Protein AF-A0A1L8DWY2-F1 (afdb_monomer)

Radius of gyration: 77.64 Å; Cα contacts (8 Å, |Δi|>4): 15; chains: 1; bounding box: 164×88×228 Å

Sequence (463 aa):
SQPESLDLDYDLWQGQFEFIGPINTNGRASSLEDLGLNCQHNAYDKNRAVLVDEETFLSLNATESSTESDDERPSGPHSGFFIDDCGRGTPDTLKDEDFQGTKVLTPSQQNGRLICDLVEINNAKNNLKSNNLRLIADNEKLLRNGTPKMNGIKVEVCDSLNEQLELLQRQVTNLADSQNNVEDITTRTKTEYAVLQARYHMLEEQLRECEMRAEERIAEEQRRNRELVARMEREAQLQSENCQIKVRTVEKEATALQEEAHRLRVQCDKQAADLHATEEKLEITKDNYAALQQEILELQTHEKKLLTEKVATEELMLEMSREVDRLRSERGPAMPTTSPESIRLEELHQELDELRQVNKNLEEANEELQALVLTRGVEEGRNLLNGTSNSLAQELHDMSQSQDATDAAMLTSLTQLQTAYQDKEEENVRLKHYIDTILLNIVENYPQLLEVKCNSVSNGLNQ

Solvent-accessible surface area (backbone atoms only — not comparable to full-atom values): 28487 Å² total; per-residue (Å²): 136,86,83,90,80,86,86,83,89,79,81,85,86,84,82,88,79,86,81,88,70,88,83,79,89,75,93,79,82,88,79,97,80,82,93,73,90,77,84,89,80,93,74,89,72,89,82,67,89,75,88,72,53,81,70,60,63,71,65,70,81,78,80,89,82,88,81,90,88,86,85,91,86,84,90,77,94,76,86,83,80,87,84,82,90,83,83,90,79,87,88,81,92,82,82,93,77,89,78,89,77,83,80,82,70,54,74,72,56,51,53,54,50,54,53,52,55,51,53,52,52,51,51,52,51,53,53,54,52,53,50,51,55,49,53,52,57,55,49,55,54,58,78,69,63,77,85,80,83,85,80,89,61,97,51,69,51,55,55,51,49,46,52,50,45,51,51,47,49,51,49,51,50,52,49,50,54,51,46,50,53,52,49,51,53,51,52,49,52,51,52,54,48,51,53,50,52,53,52,47,54,53,50,52,50,52,47,52,55,48,49,52,58,47,51,52,51,51,52,48,52,54,48,52,51,52,56,47,50,61,47,50,53,52,49,52,47,52,50,49,53,51,52,53,50,52,50,56,49,51,52,50,52,52,51,51,52,50,52,48,52,50,54,50,47,57,50,50,56,48,51,52,52,54,46,52,59,48,52,52,53,48,50,56,52,49,53,54,48,51,52,52,53,50,51,54,51,52,50,55,54,47,53,54,48,53,53,54,51,49,51,52,49,53,52,49,53,52,51,53,49,52,49,52,52,48,54,45,57,75,70,37,84,79,65,83,70,79,40,75,66,46,52,51,48,50,51,48,48,51,51,49,49,50,49,47,52,51,48,48,52,48,49,55,52,46,52,51,48,47,51,49,49,50,52,48,46,51,53,48,49,51,40,56,76,67,64,81,72,87,70,73,73,65,67,63,53,65,66,56,60,64,57,61,55,54,56,55,52,53,54,52,53,55,51,53,54,54,51,57,50,50,56,52,52,53,49,50,52,51,51,49,55,51,49,52,53,50,52,51,53,33,59,76,74,45,48,76,78,72,59,77,74,83,75,85,68,81,83,82,83,91,132

Structure (mmCIF, N/CA/C/O backbone):
data_AF-A0A1L8DWY2-F1
#
_entry.id   AF-A0A1L8DWY2-F1
#
loop_
_atom_site.group_PDB
_atom_site.id
_atom_site.type_symbol
_atom_site.label_atom_id
_atom_site.label_alt_id
_atom_site.label_comp_id
_atom_site.label_asym_id
_atom_site.label_entity_id
_atom_site.label_seq_id
_atom_site.pdbx_PDB_ins_code
_atom_site.Cartn_x
_atom_site.Cartn_y
_atom_site.Cartn_z
_atom_site.occupancy
_atom_site.B_iso_or_equiv
_atom_site.auth_seq_id
_atom_site.auth_comp_id
_atom_site.auth_asym_id
_atom_site.auth_atom_id
_atom_site.pdbx_PDB_model_num
ATOM 1 N N . SER A 1 1 ? -20.543 -54.067 27.595 1.00 51.56 1 SER A N 1
ATOM 2 C CA . SER A 1 1 ? -19.205 -53.935 28.195 1.00 51.56 1 SER A CA 1
ATOM 3 C C . SER A 1 1 ? -18.693 -52.534 27.950 1.00 51.56 1 SER A C 1
ATOM 5 O O . SER A 1 1 ? -18.858 -52.040 26.843 1.00 51.56 1 SER A O 1
ATOM 7 N N . GLN A 1 2 ? -18.168 -51.902 28.995 1.00 38.97 2 GLN A N 1
ATOM 8 C CA . GLN A 1 2 ? -17.427 -50.630 28.980 1.00 38.97 2 GLN A CA 1
ATOM 9 C C . GLN A 1 2 ? -15.914 -50.942 28.724 1.00 38.97 2 GLN A C 1
ATOM 11 O O . GLN A 1 2 ? -15.612 -52.129 28.572 1.00 38.97 2 GLN A O 1
ATOM 16 N N . PRO A 1 3 ? -14.970 -49.974 28.694 1.00 60.66 3 PRO A N 1
ATOM 17 C CA . PRO A 1 3 ? -14.649 -49.073 27.576 1.00 60.66 3 PRO A CA 1
ATOM 18 C C . PRO A 1 3 ? -13.126 -49.143 27.229 1.00 60.66 3 PRO A C 1
ATOM 20 O O . PRO A 1 3 ? -12.570 -50.232 27.290 1.00 60.66 3 PRO A O 1
ATOM 23 N N . GLU A 1 4 ? -12.479 -47.997 26.934 1.00 41.03 4 GLU A N 1
ATOM 24 C CA . GLU A 1 4 ? -11.013 -47.765 26.770 1.00 41.03 4 GLU A CA 1
ATOM 25 C C . GLU A 1 4 ? -10.395 -48.284 25.446 1.00 41.03 4 GLU A C 1
ATOM 27 O O . GLU A 1 4 ? -10.721 -49.366 24.979 1.00 41.03 4 GLU A O 1
ATOM 32 N N . SER A 1 5 ? -9.547 -47.532 24.731 1.00 48.31 5 SER A N 1
ATOM 33 C CA . SER A 1 5 ? -8.416 -46.717 25.202 1.00 48.31 5 SER A CA 1
ATOM 34 C C . SER A 1 5 ? -8.272 -45.341 24.526 1.00 48.31 5 SER A C 1
ATOM 36 O O . SER A 1 5 ? -8.630 -45.155 23.364 1.00 48.31 5 SER A O 1
ATOM 38 N N . LEU A 1 6 ? -7.688 -44.383 25.257 1.00 47.12 6 LEU A N 1
ATOM 39 C CA . LEU A 1 6 ? -7.020 -43.225 24.654 1.00 47.12 6 LEU A CA 1
ATOM 40 C C . LEU A 1 6 ? -5.664 -43.670 24.092 1.00 47.12 6 LEU A C 1
ATOM 42 O O . LEU A 1 6 ? -4.995 -44.459 24.754 1.00 47.12 6 LEU A O 1
ATOM 46 N N . ASP A 1 7 ? -5.220 -43.066 22.990 1.00 49.22 7 ASP A N 1
ATOM 47 C C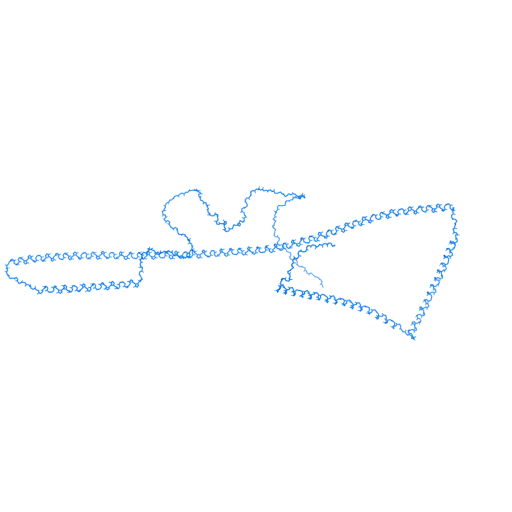A . ASP A 1 7 ? -3.790 -42.882 22.725 1.00 49.22 7 ASP A CA 1
ATOM 48 C C . ASP A 1 7 ? -3.489 -41.377 22.706 1.00 49.22 7 ASP A C 1
ATOM 50 O O . ASP A 1 7 ? -4.067 -40.612 21.929 1.00 49.22 7 ASP A O 1
ATOM 54 N N . LEU A 1 8 ? -2.618 -40.953 23.626 1.00 44.25 8 LEU A N 1
ATOM 55 C CA . LEU A 1 8 ? -1.975 -39.643 23.614 1.00 44.25 8 LEU A CA 1
ATOM 56 C C . LEU A 1 8 ? -0.633 -39.795 22.896 1.00 44.25 8 LEU A C 1
ATOM 58 O O . LEU A 1 8 ? 0.299 -40.323 23.496 1.00 44.25 8 LEU A O 1
ATOM 62 N N . ASP A 1 9 ? -0.493 -39.224 21.702 1.00 45.78 9 ASP A N 1
ATOM 63 C CA . ASP A 1 9 ? 0.830 -38.915 21.150 1.00 45.78 9 ASP A CA 1
ATOM 64 C C . ASP A 1 9 ? 1.229 -37.485 21.547 1.00 45.78 9 ASP A C 1
ATOM 66 O O . ASP A 1 9 ? 1.103 -36.519 20.792 1.00 45.78 9 ASP A O 1
ATOM 70 N N . TYR A 1 10 ? 1.713 -37.359 22.783 1.00 39.69 10 TYR A N 1
ATOM 71 C CA . TYR A 1 10 ? 2.696 -36.337 23.137 1.00 39.69 10 TYR A CA 1
ATOM 72 C C . TYR A 1 10 ? 4.076 -36.877 22.736 1.00 39.69 10 TYR A C 1
ATOM 74 O O . TYR A 1 10 ? 4.445 -37.937 23.231 1.00 39.69 10 TYR A O 1
ATOM 82 N N . ASP A 1 11 ? 4.864 -36.146 21.932 1.00 51.03 11 ASP A N 1
ATOM 83 C CA . ASP A 1 11 ? 6.086 -35.546 22.495 1.00 51.03 11 ASP A CA 1
ATOM 84 C C . ASP A 1 11 ? 6.925 -34.630 21.579 1.00 51.03 11 ASP A C 1
ATOM 86 O O . ASP A 1 11 ? 6.966 -34.742 20.357 1.00 51.03 11 ASP A O 1
ATOM 90 N N . LEU A 1 12 ? 7.638 -33.735 22.276 1.00 45.69 12 LEU A N 1
ATOM 91 C CA . LEU A 1 12 ? 8.903 -33.059 21.948 1.00 45.69 12 LEU A CA 1
ATOM 92 C C . LEU A 1 12 ? 9.157 -32.573 20.504 1.00 45.69 12 LEU A C 1
ATOM 94 O O . LEU A 1 12 ? 9.764 -33.276 19.707 1.00 45.69 12 LEU A O 1
ATOM 98 N N . TRP A 1 13 ? 8.962 -31.264 20.289 1.00 44.66 13 TRP A N 1
ATOM 99 C CA . TRP A 1 13 ? 10.007 -30.367 19.744 1.00 44.66 13 TRP A CA 1
ATOM 100 C C . TRP A 1 13 ? 9.858 -28.952 20.346 1.00 44.66 13 TRP A C 1
ATOM 102 O O . TRP A 1 13 ? 9.449 -28.000 19.683 1.00 44.66 13 TRP A O 1
ATOM 112 N N . GLN A 1 14 ? 10.191 -28.798 21.634 1.00 38.09 14 GLN A N 1
ATOM 113 C CA . GLN A 1 14 ? 10.367 -27.475 22.250 1.00 38.09 14 GLN A CA 1
ATOM 114 C C . GLN A 1 14 ? 11.767 -26.935 21.911 1.00 38.09 14 GLN A C 1
ATOM 116 O O . GLN A 1 14 ? 12.760 -27.291 22.541 1.00 38.09 14 GLN A O 1
ATOM 121 N N . GLY A 1 15 ? 11.844 -26.083 20.886 1.00 40.72 15 GLY A N 1
ATOM 122 C CA . GLY A 1 15 ? 13.059 -25.348 20.528 1.00 40.72 15 GLY A CA 1
ATOM 123 C C . GLY A 1 15 ? 13.271 -24.144 21.447 1.00 40.72 15 GLY A C 1
ATOM 124 O O . GLY A 1 15 ? 12.521 -23.173 21.390 1.00 40.72 15 GLY A O 1
ATOM 125 N N . GLN A 1 16 ? 14.294 -24.214 22.295 1.00 39.75 16 GLN A N 1
ATOM 126 C CA . GLN A 1 16 ? 14.607 -23.225 23.325 1.00 39.75 16 GLN A CA 1
ATOM 127 C C . GLN A 1 16 ? 15.464 -22.074 22.762 1.00 39.75 16 GLN A C 1
ATOM 129 O O . GLN A 1 16 ? 16.624 -22.284 22.419 1.00 39.75 16 GLN A O 1
ATOM 134 N N . PHE A 1 17 ? 14.922 -20.852 22.720 1.00 38.91 17 PHE A N 1
ATOM 135 C CA . PHE A 1 17 ? 15.702 -19.619 22.540 1.00 38.91 17 PHE A CA 1
ATOM 136 C C . PHE A 1 17 ? 15.214 -18.540 23.513 1.00 38.91 17 PHE A C 1
ATOM 138 O O . PHE A 1 17 ? 14.163 -17.932 23.323 1.00 38.91 17 PHE A O 1
ATOM 145 N N . GLU A 1 18 ? 15.993 -18.307 24.568 1.00 36.16 18 GLU A N 1
ATOM 146 C CA . GLU A 1 18 ? 15.768 -17.222 25.524 1.00 36.16 18 GLU A CA 1
ATOM 147 C C . GLU A 1 18 ? 16.316 -15.903 24.965 1.00 36.16 18 GLU A C 1
ATOM 149 O O . GLU A 1 18 ? 17.506 -15.793 24.666 1.00 36.16 18 GLU A O 1
ATOM 154 N N . PHE A 1 19 ? 15.472 -14.873 24.877 1.00 37.44 19 PHE A N 1
ATOM 155 C CA . PHE A 1 19 ? 15.932 -13.497 24.693 1.00 37.44 19 PHE A CA 1
ATOM 156 C C . PHE A 1 19 ? 15.956 -12.788 26.051 1.00 37.44 19 PHE A C 1
ATOM 158 O O . PHE A 1 19 ? 14.923 -12.354 26.561 1.00 37.44 19 PHE A O 1
ATOM 165 N N . ILE A 1 20 ? 17.144 -12.679 26.650 1.00 42.47 20 ILE A N 1
ATOM 166 C CA . ILE A 1 20 ? 17.340 -11.970 27.920 1.00 42.47 20 ILE A CA 1
ATOM 167 C C . ILE A 1 20 ? 17.364 -10.459 27.649 1.00 42.47 20 ILE A C 1
ATOM 169 O O . ILE A 1 20 ? 18.409 -9.873 27.367 1.00 42.47 20 ILE A O 1
ATOM 173 N N . GLY A 1 21 ? 16.195 -9.823 27.745 1.00 42.06 21 GLY A N 1
ATOM 174 C CA . GLY A 1 21 ? 16.072 -8.370 27.886 1.00 42.06 21 GLY A CA 1
ATOM 175 C C . GLY A 1 21 ? 16.301 -7.931 29.343 1.00 42.06 21 GLY A C 1
ATOM 176 O O . GLY A 1 21 ? 15.965 -8.682 30.262 1.00 42.06 21 GLY A O 1
ATOM 177 N N . PRO A 1 22 ? 16.867 -6.736 29.600 1.00 47.41 22 PRO A N 1
ATOM 178 C CA . PRO A 1 22 ? 17.196 -6.306 30.956 1.00 47.41 22 PRO A CA 1
ATOM 179 C C . PRO A 1 22 ? 15.942 -6.024 31.797 1.00 47.41 22 PRO A C 1
ATOM 181 O O . PRO A 1 22 ? 15.202 -5.071 31.554 1.00 47.41 22 PRO A O 1
ATOM 184 N N . ILE A 1 23 ? 15.750 -6.826 32.844 1.00 37.16 23 ILE A N 1
ATOM 185 C CA . ILE A 1 23 ? 14.778 -6.566 33.908 1.00 37.16 23 ILE A CA 1
ATOM 186 C C . ILE A 1 23 ? 15.287 -5.379 34.733 1.00 37.16 23 ILE A C 1
ATOM 188 O O . ILE A 1 23 ? 16.28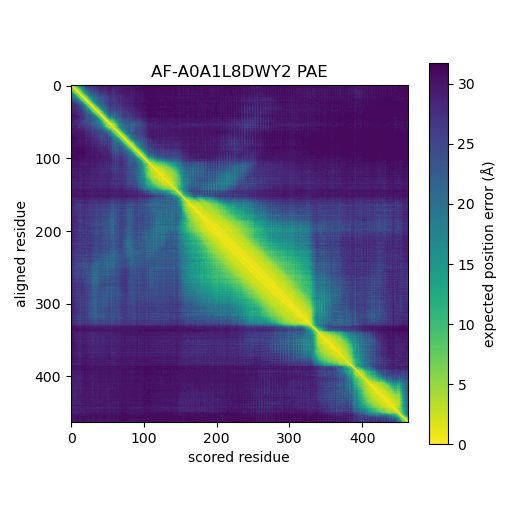4 -5.507 35.442 1.00 37.16 23 ILE A O 1
ATOM 192 N N . ASN A 1 24 ? 14.590 -4.241 34.689 1.00 32.66 24 ASN A N 1
ATOM 193 C CA . ASN A 1 24 ? 14.847 -3.136 35.611 1.00 32.66 24 ASN A CA 1
ATOM 194 C C . ASN A 1 24 ? 13.777 -3.112 36.710 1.00 32.66 24 ASN A C 1
ATOM 196 O O . ASN A 1 24 ? 12.698 -2.539 36.555 1.00 32.66 24 ASN A O 1
ATOM 200 N N . THR A 1 25 ? 14.068 -3.776 37.828 1.00 41.44 25 THR A N 1
ATOM 201 C CA . THR A 1 25 ? 13.239 -3.715 39.033 1.00 41.44 25 THR A CA 1
ATOM 202 C C . THR A 1 25 ? 13.413 -2.367 39.727 1.00 41.44 25 THR A C 1
ATOM 204 O O . THR A 1 25 ? 14.452 -2.135 40.340 1.00 41.44 25 THR A O 1
ATOM 207 N N . ASN A 1 26 ? 12.382 -1.521 39.722 1.00 36.47 26 ASN A N 1
ATOM 208 C CA . ASN A 1 26 ? 12.085 -0.634 40.852 1.00 36.47 26 ASN A CA 1
ATOM 209 C C . ASN A 1 26 ? 10.670 -0.061 40.741 1.00 36.47 26 ASN A C 1
ATOM 211 O O . ASN A 1 26 ? 10.404 0.837 39.947 1.00 36.47 26 ASN A O 1
ATOM 215 N N . GLY A 1 27 ? 9.763 -0.559 41.581 1.00 33.59 27 GLY A N 1
ATOM 216 C CA . GLY A 1 27 ? 8.476 0.087 41.800 1.00 33.59 27 GLY A CA 1
ATOM 217 C C . GLY A 1 27 ? 8.620 1.236 42.795 1.00 33.59 27 GLY A C 1
ATOM 218 O O . GLY A 1 27 ? 9.069 1.027 43.921 1.00 33.59 27 GLY A O 1
ATOM 219 N N . ARG A 1 28 ? 8.182 2.438 42.413 1.00 31.66 28 ARG A N 1
ATOM 220 C CA . ARG A 1 28 ? 7.819 3.500 43.358 1.00 31.66 28 ARG A CA 1
ATOM 221 C C . ARG A 1 28 ? 6.686 4.332 42.760 1.00 31.66 28 ARG A C 1
ATOM 223 O O . ARG A 1 28 ? 6.744 4.708 41.597 1.00 31.66 28 ARG A O 1
ATOM 230 N N . ALA A 1 29 ? 5.634 4.542 43.545 1.00 35.53 29 ALA A N 1
ATOM 231 C CA . ALA A 1 29 ? 4.394 5.168 43.095 1.00 35.53 29 ALA A CA 1
ATOM 232 C C . ALA A 1 29 ? 4.449 6.705 43.128 1.00 35.53 29 ALA A C 1
ATOM 234 O O . ALA A 1 29 ? 5.125 7.251 43.996 1.00 35.53 29 ALA A O 1
ATOM 235 N N . SER A 1 30 ? 3.618 7.335 42.280 1.00 33.22 30 SER A N 1
ATOM 236 C CA . SER A 1 30 ? 3.181 8.751 42.302 1.00 33.22 30 SER A CA 1
ATOM 237 C C . SER A 1 30 ? 4.300 9.806 42.157 1.00 33.22 30 SER A C 1
ATOM 239 O O . SER A 1 30 ? 5.217 9.858 42.965 1.00 33.22 30 SER A O 1
ATOM 241 N N . SER A 1 31 ? 4.272 10.697 41.163 1.00 30.84 31 SER A N 1
ATOM 242 C CA . SER A 1 31 ? 3.260 11.760 41.080 1.00 30.84 31 SER A CA 1
ATOM 243 C C . SER A 1 31 ? 2.974 12.276 39.664 1.00 30.84 31 SER A C 1
ATOM 245 O O . SER A 1 31 ? 3.800 12.201 38.758 1.00 30.84 31 SER A O 1
ATOM 247 N N . LEU A 1 32 ? 1.791 12.871 39.519 1.00 41.19 32 LEU A N 1
ATOM 248 C CA . LEU A 1 32 ? 1.393 13.731 38.408 1.00 41.19 32 LEU A CA 1
ATOM 249 C C . LEU A 1 32 ? 2.080 15.102 38.550 1.00 41.19 32 LEU A C 1
ATOM 251 O O . LEU A 1 32 ? 1.549 15.945 39.259 1.00 41.19 32 LEU A O 1
ATOM 255 N N . GLU A 1 33 ? 3.232 15.317 37.910 1.00 40.47 33 GLU A N 1
ATOM 256 C CA . GLU A 1 33 ? 3.829 16.648 37.669 1.00 40.47 33 GLU A CA 1
ATOM 257 C C . GLU A 1 33 ? 5.089 16.513 36.789 1.00 40.47 33 GLU A C 1
ATOM 259 O O . GLU A 1 33 ? 6.128 16.095 37.284 1.00 40.47 33 GLU A O 1
ATOM 264 N N . ASP A 1 34 ? 4.983 16.820 35.486 1.00 31.77 34 ASP A N 1
ATOM 265 C CA . ASP A 1 34 ? 5.984 17.625 34.751 1.00 31.77 34 ASP A CA 1
ATOM 266 C C . ASP A 1 34 ? 5.535 17.896 33.297 1.00 31.77 34 ASP A C 1
ATOM 268 O O . ASP A 1 34 ? 5.834 17.157 32.356 1.00 31.77 34 ASP A O 1
ATOM 272 N N . LEU A 1 35 ? 4.818 19.007 33.092 1.00 41.69 35 LEU A N 1
ATOM 273 C CA . LEU A 1 35 ? 4.673 19.633 31.771 1.00 41.69 35 LEU A CA 1
ATOM 274 C C . LEU A 1 35 ? 5.807 20.650 31.580 1.00 41.69 35 LEU A C 1
ATOM 276 O O . LEU A 1 35 ? 5.603 21.863 31.628 1.00 41.69 35 LEU A O 1
ATOM 280 N N . GLY A 1 36 ? 7.022 20.136 31.383 1.00 31.03 36 GLY A N 1
ATOM 281 C CA . GLY A 1 36 ? 8.231 20.930 31.169 1.00 31.03 36 GLY A CA 1
ATOM 282 C C . GLY A 1 36 ? 8.524 21.175 29.689 1.00 31.03 36 GLY A C 1
ATOM 283 O O . GLY A 1 36 ? 9.241 20.401 29.059 1.00 31.03 36 GLY A O 1
ATOM 284 N N . LEU A 1 37 ? 8.022 22.281 29.130 1.00 39.62 37 LEU A N 1
ATOM 285 C CA . LEU A 1 37 ? 8.520 22.798 27.850 1.00 39.62 37 LEU A CA 1
ATOM 286 C C . LEU A 1 37 ? 9.995 23.191 28.005 1.00 39.62 37 LEU A C 1
ATOM 288 O O . LEU A 1 37 ? 10.296 24.149 28.715 1.00 39.62 37 LEU A O 1
ATOM 292 N N . ASN A 1 38 ? 10.905 22.524 27.292 1.00 31.14 38 ASN A N 1
ATOM 293 C CA . ASN A 1 38 ? 12.235 23.080 27.068 1.00 31.14 38 ASN A CA 1
ATOM 294 C C . ASN A 1 38 ? 12.739 22.806 25.648 1.00 31.14 38 ASN A C 1
ATOM 296 O O . ASN A 1 38 ? 12.830 21.664 25.197 1.00 31.14 38 ASN A O 1
ATOM 300 N N . CYS A 1 39 ? 13.062 23.886 24.945 1.00 31.00 39 CYS A N 1
ATOM 301 C CA . CYS A 1 39 ? 13.666 23.848 23.621 1.00 31.00 39 CYS A CA 1
ATOM 302 C C . CYS A 1 39 ? 15.187 23.623 23.721 1.00 31.00 39 CYS A C 1
ATOM 304 O O . CYS A 1 39 ? 15.789 23.811 24.772 1.00 31.00 39 CYS A O 1
ATOM 306 N N . GLN A 1 40 ? 15.811 23.340 22.573 1.00 34.62 40 GLN A N 1
ATOM 307 C CA . GLN A 1 40 ? 17.266 23.351 22.350 1.00 34.62 40 GLN A CA 1
ATOM 308 C C . GLN A 1 40 ? 18.090 22.221 23.000 1.00 34.62 40 GLN A C 1
ATOM 310 O O . GLN A 1 40 ? 18.824 22.433 23.965 1.00 34.62 40 GLN A O 1
ATOM 315 N N . HIS A 1 41 ? 18.199 21.097 22.284 1.00 32.16 41 HIS A N 1
ATOM 316 C CA . HIS A 1 41 ? 19.530 20.706 21.804 1.00 32.16 41 HIS A CA 1
ATOM 317 C C . HIS A 1 41 ? 19.490 19.989 20.452 1.00 32.16 41 HIS A C 1
ATOM 319 O O . HIS A 1 41 ? 18.592 19.200 20.175 1.00 32.16 41 HIS A O 1
ATOM 325 N N . ASN A 1 42 ? 20.477 20.291 19.605 1.00 38.09 42 ASN A N 1
ATOM 326 C CA . ASN A 1 42 ? 20.624 19.684 18.287 1.00 38.09 42 ASN A CA 1
ATOM 327 C C . ASN A 1 42 ? 21.115 18.236 18.408 1.00 38.09 42 ASN A C 1
ATOM 329 O O . ASN A 1 42 ? 22.212 17.998 18.912 1.00 38.09 42 ASN A O 1
ATOM 333 N N . ALA A 1 43 ? 20.368 17.300 17.830 1.00 35.25 43 ALA A N 1
ATOM 334 C CA . ALA A 1 43 ? 20.887 16.014 17.384 1.00 35.25 43 ALA A CA 1
ATOM 335 C C . ALA A 1 43 ? 20.427 15.806 15.935 1.00 35.25 43 ALA A C 1
ATOM 337 O O . ALA A 1 43 ? 19.232 15.827 15.649 1.00 35.25 43 ALA A O 1
ATOM 338 N N . TYR A 1 44 ? 21.382 15.677 15.013 1.00 37.91 44 TYR A N 1
ATOM 339 C CA . TYR A 1 44 ? 21.105 15.510 13.586 1.00 37.91 44 TYR A CA 1
ATOM 340 C C . TYR A 1 44 ? 20.554 14.108 13.315 1.00 37.91 44 TYR A C 1
ATOM 342 O O . TYR A 1 44 ? 21.320 13.151 13.197 1.00 37.91 44 TYR A O 1
ATOM 350 N N . ASP A 1 45 ? 19.235 13.995 13.192 1.00 36.38 45 ASP A N 1
ATOM 351 C CA . ASP A 1 45 ? 18.583 12.745 12.818 1.00 36.38 45 ASP A CA 1
ATOM 352 C C . ASP A 1 45 ? 18.626 12.562 11.291 1.00 36.38 45 ASP A C 1
ATOM 354 O O . ASP A 1 45 ? 17.934 13.247 10.535 1.00 36.38 45 ASP A O 1
ATOM 358 N N . LYS A 1 46 ? 19.510 11.674 10.819 1.00 47.06 46 LYS A N 1
ATOM 359 C CA . LYS A 1 46 ? 19.828 11.507 9.387 1.00 47.06 46 LYS A CA 1
ATOM 360 C C . LYS A 1 46 ? 18.777 10.735 8.579 1.00 47.06 46 LYS A C 1
ATOM 362 O O . LYS A 1 46 ? 18.934 10.637 7.367 1.00 47.06 46 LYS A O 1
ATOM 367 N N . ASN A 1 47 ? 17.723 10.215 9.213 1.00 46.75 47 ASN A N 1
ATOM 368 C CA . ASN A 1 47 ? 16.765 9.294 8.588 1.00 46.75 47 ASN A CA 1
ATOM 369 C C . ASN A 1 47 ? 15.320 9.827 8.541 1.00 46.75 47 ASN A C 1
ATOM 371 O O . ASN A 1 47 ? 14.366 9.055 8.638 1.00 46.75 47 ASN A O 1
ATOM 375 N N . ARG A 1 48 ? 15.128 11.138 8.348 1.00 38.84 48 ARG A N 1
ATOM 376 C CA . ARG A 1 48 ? 13.800 11.702 8.062 1.00 38.84 48 ARG A CA 1
ATOM 377 C C . ARG A 1 48 ? 13.631 11.933 6.561 1.00 38.84 48 ARG A C 1
ATOM 379 O O . ARG A 1 48 ? 14.349 12.738 5.978 1.00 38.84 48 ARG A O 1
ATOM 386 N N . ALA A 1 49 ? 12.667 11.248 5.946 1.00 45.00 49 ALA A N 1
ATOM 387 C CA . ALA A 1 49 ? 12.296 11.498 4.556 1.00 45.00 49 ALA A CA 1
ATOM 388 C C . ALA A 1 49 ? 11.775 12.937 4.413 1.00 45.00 49 ALA A C 1
ATOM 390 O O . ALA A 1 49 ? 10.755 13.298 5.005 1.00 45.00 49 ALA A O 1
ATOM 391 N N . VAL A 1 50 ? 12.492 13.759 3.648 1.00 50.16 50 VAL A N 1
ATOM 392 C CA . VAL A 1 50 ? 12.056 15.109 3.287 1.00 50.16 50 VAL A CA 1
ATOM 393 C C . VAL A 1 50 ? 11.198 14.991 2.033 1.00 50.16 50 VAL A C 1
ATOM 395 O O . VAL A 1 50 ? 11.680 14.554 0.991 1.00 50.16 50 VAL A O 1
ATOM 398 N N . LEU A 1 51 ? 9.926 15.373 2.139 1.00 46.56 51 LEU A N 1
ATOM 399 C CA . LEU A 1 51 ? 9.080 15.599 0.971 1.00 46.56 51 LEU A CA 1
ATOM 400 C C . LEU A 1 51 ? 9.543 16.903 0.315 1.00 46.56 51 LEU A C 1
ATOM 402 O O . LEU A 1 51 ? 9.259 17.986 0.819 1.00 46.56 51 LEU A O 1
ATOM 406 N N . VAL A 1 52 ? 10.316 16.770 -0.759 1.00 51.88 52 VAL A N 1
ATOM 407 C CA . VAL A 1 52 ? 10.745 17.878 -1.618 1.00 51.88 52 VAL A CA 1
ATOM 408 C C . VAL A 1 52 ? 9.713 18.000 -2.735 1.00 51.88 52 VAL A C 1
ATOM 410 O O . VAL A 1 52 ? 9.441 17.013 -3.419 1.00 51.88 52 VAL A O 1
ATOM 413 N N . ASP A 1 53 ? 9.111 19.176 -2.890 1.00 58.91 53 ASP A N 1
ATOM 414 C CA . ASP A 1 53 ? 8.239 19.462 -4.030 1.00 58.91 53 ASP A CA 1
ATOM 415 C C . ASP A 1 53 ? 9.048 19.685 -5.322 1.00 58.91 53 ASP A C 1
ATOM 417 O O . ASP A 1 53 ? 10.272 19.852 -5.316 1.00 58.91 53 ASP A O 1
ATOM 421 N N . GLU A 1 54 ? 8.356 19.635 -6.459 1.00 52.25 54 GLU A N 1
ATOM 422 C CA . GLU A 1 54 ? 8.977 19.653 -7.789 1.00 52.25 54 GLU A CA 1
ATOM 423 C C . GLU A 1 54 ? 9.730 20.974 -8.073 1.00 52.25 54 GLU A C 1
ATOM 425 O O . GLU A 1 54 ? 10.740 20.977 -8.778 1.00 52.25 54 GLU A O 1
ATOM 430 N N . GLU A 1 55 ? 9.312 22.081 -7.447 1.00 53.97 55 GLU A N 1
ATOM 431 C CA . GLU A 1 55 ? 9.959 23.398 -7.561 1.00 53.97 55 GLU A CA 1
ATOM 432 C C . GLU A 1 55 ? 11.242 23.507 -6.711 1.00 53.97 55 GLU A C 1
ATOM 434 O O . GLU A 1 55 ? 12.246 24.087 -7.150 1.00 53.97 55 GLU A O 1
ATOM 439 N N . THR A 1 56 ? 11.267 22.902 -5.518 1.00 62.34 56 THR A N 1
ATOM 440 C CA . THR A 1 56 ? 12.449 22.917 -4.640 1.00 62.34 56 THR A CA 1
ATOM 441 C C . THR A 1 56 ? 13.592 22.061 -5.198 1.00 62.34 56 THR A C 1
ATOM 443 O O . THR A 1 56 ? 14.758 22.444 -5.070 1.00 62.34 56 THR A O 1
ATOM 446 N N . PHE A 1 57 ? 13.302 20.940 -5.873 1.00 55.62 57 PHE A N 1
ATOM 447 C CA . PHE A 1 57 ? 14.345 20.077 -6.454 1.00 55.62 57 PHE A CA 1
ATOM 448 C C . PHE A 1 57 ? 15.126 20.765 -7.589 1.00 55.62 57 PHE A C 1
ATOM 450 O O . PHE A 1 57 ? 16.344 20.617 -7.689 1.00 55.62 57 PHE A O 1
ATOM 457 N N . LEU A 1 58 ? 14.449 21.573 -8.411 1.00 49.28 58 LEU A N 1
ATOM 458 C CA . LEU A 1 58 ? 15.072 22.315 -9.516 1.00 49.28 58 LEU A CA 1
ATOM 459 C C . LEU A 1 58 ? 15.925 23.506 -9.044 1.00 49.28 58 LEU A C 1
ATOM 461 O O . LEU A 1 58 ? 16.816 23.949 -9.767 1.00 49.28 58 LEU A O 1
ATOM 465 N N . SER A 1 59 ? 15.698 23.995 -7.823 1.00 49.06 59 SER A N 1
ATOM 466 C CA . SER A 1 59 ? 16.387 25.169 -7.271 1.00 49.06 59 SER A CA 1
ATOM 467 C C . SER A 1 59 ? 17.764 24.865 -6.656 1.00 49.06 59 SER A C 1
ATOM 469 O O . SER A 1 59 ? 18.535 25.789 -6.405 1.00 49.06 59 SER A O 1
ATOM 471 N N . LEU A 1 60 ? 18.102 23.591 -6.414 1.00 43.72 60 LEU A N 1
ATOM 472 C CA . LEU A 1 60 ? 19.309 23.192 -5.668 1.00 43.72 60 LEU A CA 1
ATOM 473 C C . LEU A 1 60 ? 20.562 22.922 -6.523 1.00 43.72 60 LEU A C 1
ATOM 475 O O . LEU A 1 60 ? 21.655 22.843 -5.973 1.00 43.72 60 LEU A O 1
ATOM 479 N N . ASN A 1 61 ? 20.443 22.827 -7.851 1.00 41.25 61 ASN A N 1
ATOM 480 C CA . ASN A 1 61 ? 21.569 22.494 -8.743 1.00 41.25 61 ASN A CA 1
ATOM 481 C C . ASN A 1 61 ? 22.221 23.717 -9.422 1.00 41.25 61 ASN A C 1
ATOM 483 O O . ASN A 1 61 ? 22.951 23.567 -10.400 1.00 41.25 61 ASN A O 1
ATOM 487 N N . ALA A 1 62 ? 21.951 24.932 -8.931 1.00 43.16 62 ALA A N 1
ATOM 488 C CA . ALA A 1 62 ? 22.259 26.178 -9.636 1.00 43.16 62 ALA A CA 1
ATOM 489 C C . ALA A 1 62 ? 23.329 27.080 -8.986 1.00 43.16 62 ALA A C 1
ATOM 491 O O . ALA A 1 62 ? 23.365 28.258 -9.318 1.00 43.16 62 ALA A O 1
ATOM 492 N N . THR A 1 63 ? 24.223 26.559 -8.134 1.00 44.53 63 THR A N 1
ATOM 493 C CA . THR A 1 63 ? 25.569 27.131 -7.873 1.00 44.53 63 THR A CA 1
ATOM 494 C C . THR A 1 63 ? 26.399 26.203 -6.986 1.00 44.53 63 THR A C 1
ATOM 496 O O . THR A 1 63 ? 26.045 26.035 -5.827 1.00 44.53 63 THR A O 1
ATOM 499 N N . GLU A 1 64 ? 27.552 25.730 -7.469 1.00 33.88 64 GLU A N 1
ATOM 500 C CA . GLU A 1 64 ? 28.820 25.799 -6.718 1.00 33.88 64 GLU A CA 1
ATOM 501 C C . GLU A 1 64 ? 30.016 25.473 -7.630 1.00 33.88 64 GLU A C 1
ATOM 503 O O . GLU A 1 64 ? 30.007 24.514 -8.400 1.00 33.88 64 GLU A O 1
ATOM 508 N N . SER A 1 65 ? 31.045 26.317 -7.575 1.00 32.78 65 SER A N 1
ATOM 509 C CA . SER A 1 65 ? 32.315 26.146 -8.283 1.00 32.78 65 SER A CA 1
ATOM 510 C C . SER A 1 65 ? 33.457 26.685 -7.419 1.00 32.78 65 SER A C 1
ATOM 512 O O . SER A 1 65 ? 33.251 27.648 -6.678 1.00 32.78 65 SER A O 1
ATOM 514 N N . SER A 1 66 ? 34.667 26.130 -7.601 1.00 33.34 66 SER A N 1
ATOM 515 C CA . SER A 1 66 ? 35.932 26.414 -6.868 1.00 33.34 66 SER A CA 1
ATOM 516 C C . SER A 1 66 ? 36.129 25.563 -5.593 1.00 33.34 66 SER A C 1
ATOM 518 O O . SER A 1 66 ? 35.180 25.396 -4.840 1.00 33.34 66 SER A O 1
ATOM 520 N N . THR A 1 67 ? 37.306 25.005 -5.254 1.00 34.25 67 THR A N 1
ATOM 521 C CA . THR A 1 67 ? 38.650 24.936 -5.903 1.00 34.25 67 THR A CA 1
ATOM 522 C C . THR A 1 67 ? 39.539 23.887 -5.182 1.00 34.25 67 THR A C 1
ATOM 524 O O . THR A 1 67 ? 39.153 23.440 -4.108 1.00 34.25 67 THR A O 1
ATOM 527 N N . GLU A 1 68 ? 40.750 23.610 -5.715 1.00 33.69 68 GLU A N 1
ATOM 528 C CA . GLU A 1 68 ? 41.857 22.787 -5.137 1.00 33.69 68 GLU A CA 1
ATOM 529 C C . GLU A 1 68 ? 41.638 21.248 -5.171 1.00 33.69 68 GLU A C 1
ATOM 531 O O . GLU A 1 68 ? 40.515 20.789 -5.000 1.00 33.69 68 GLU A O 1
ATOM 536 N N . SER A 1 69 ? 42.622 20.350 -5.340 1.00 35.28 69 SER A N 1
ATOM 537 C CA . SER A 1 69 ? 44.005 20.361 -5.889 1.00 35.28 69 SER A CA 1
ATOM 538 C C . SER A 1 69 ? 44.520 18.892 -5.931 1.00 35.28 69 SER A C 1
ATOM 540 O O . SER A 1 69 ? 43.970 18.051 -5.220 1.00 35.28 69 SER A O 1
ATOM 542 N N . ASP A 1 70 ? 45.564 18.446 -6.648 1.00 32.94 70 ASP A N 1
ATOM 543 C CA . ASP A 1 70 ? 46.197 18.790 -7.944 1.00 32.94 70 ASP A CA 1
ATOM 544 C C . ASP A 1 70 ? 47.225 17.666 -8.268 1.00 32.94 70 ASP A C 1
ATOM 546 O O . ASP A 1 70 ? 48.025 17.374 -7.384 1.00 32.94 70 ASP A O 1
ATOM 550 N N . ASP A 1 71 ? 47.272 17.060 -9.477 1.00 33.78 71 ASP A N 1
ATOM 551 C CA . ASP A 1 71 ? 48.494 16.357 -9.964 1.00 33.78 71 ASP A CA 1
ATOM 552 C C . ASP A 1 71 ? 48.548 15.990 -11.478 1.00 33.78 71 ASP A C 1
ATOM 554 O O . ASP A 1 71 ? 47.577 15.541 -12.080 1.00 33.78 71 ASP A O 1
ATOM 558 N N . GLU A 1 72 ? 49.761 16.146 -12.032 1.00 33.47 72 GLU A N 1
ATOM 559 C CA . GLU A 1 72 ? 50.371 15.647 -13.294 1.00 33.47 72 GLU A CA 1
ATOM 560 C C . GLU A 1 72 ? 49.787 15.930 -14.721 1.00 33.47 72 GLU A C 1
ATOM 562 O O . GLU A 1 72 ? 48.608 16.142 -14.979 1.00 33.47 72 GLU A O 1
ATOM 567 N N . ARG A 1 73 ? 50.717 15.992 -15.699 1.00 37.09 73 ARG A N 1
ATOM 568 C CA . ARG A 1 73 ? 50.585 16.402 -17.130 1.00 37.09 73 ARG A CA 1
ATOM 569 C C . ARG A 1 73 ? 50.776 15.169 -18.074 1.00 37.09 73 ARG A C 1
ATOM 571 O O . ARG A 1 73 ? 51.093 14.118 -17.527 1.00 37.09 73 ARG A O 1
ATOM 578 N N . PRO A 1 74 ? 50.741 15.227 -19.443 1.00 45.75 74 PRO A N 1
ATOM 579 C CA . PRO A 1 74 ? 50.624 16.385 -20.353 1.00 45.75 74 PRO A CA 1
ATOM 580 C C . PRO A 1 74 ? 49.726 16.269 -21.623 1.00 45.75 74 PRO A C 1
ATOM 582 O O . PRO A 1 74 ? 49.603 15.234 -22.266 1.00 45.75 74 PRO A O 1
ATOM 585 N N . SER A 1 75 ? 49.255 17.441 -22.063 1.00 39.56 75 SER A N 1
ATOM 586 C CA . SER A 1 75 ? 49.161 17.950 -23.451 1.00 39.56 75 SER A CA 1
ATOM 587 C C . SER A 1 75 ? 48.900 17.011 -24.652 1.00 39.56 75 SER A C 1
ATOM 589 O O . SER A 1 75 ? 49.822 16.416 -25.209 1.00 39.56 75 SER A O 1
ATOM 591 N N . GLY A 1 76 ? 47.697 17.124 -25.227 1.00 32.88 76 GLY A N 1
ATOM 592 C CA . GLY A 1 76 ? 47.395 16.836 -26.638 1.00 32.88 76 GLY A CA 1
ATOM 593 C C . GLY A 1 76 ? 46.178 17.658 -27.101 1.00 32.88 76 GLY A C 1
ATOM 594 O O . GLY A 1 76 ? 45.261 17.844 -26.301 1.00 32.88 76 GLY A O 1
ATOM 595 N N . PRO A 1 77 ? 46.139 18.215 -28.329 1.00 41.72 77 PRO A N 1
ATOM 596 C CA . PRO A 1 77 ? 45.053 19.104 -28.731 1.00 41.72 77 PRO A CA 1
ATOM 597 C C . PRO A 1 77 ? 43.803 18.312 -29.135 1.00 41.72 77 PRO A C 1
ATOM 599 O O . PRO A 1 77 ? 43.812 17.559 -30.110 1.00 41.72 77 PRO A O 1
ATOM 602 N N . HIS A 1 78 ? 42.700 18.529 -28.422 1.00 33.16 78 HIS A N 1
ATOM 603 C CA . HIS A 1 78 ? 41.366 18.158 -28.886 1.00 33.16 78 HIS A CA 1
ATOM 604 C C . HIS A 1 78 ? 40.546 19.416 -29.147 1.00 33.16 78 HIS A C 1
ATOM 606 O O . HIS A 1 78 ? 40.136 20.128 -28.234 1.00 33.16 78 HIS A O 1
ATOM 612 N N . SER A 1 79 ? 40.333 19.677 -30.436 1.00 36.59 79 SER A N 1
ATOM 613 C CA . SER A 1 79 ? 39.342 20.632 -30.914 1.00 36.59 79 SER A CA 1
ATOM 614 C C . SER A 1 79 ? 37.959 20.059 -30.630 1.00 36.59 79 SER A C 1
ATOM 616 O O . SER A 1 79 ? 37.552 19.093 -31.273 1.00 36.59 79 SER A O 1
ATOM 618 N N . GLY A 1 80 ? 37.253 20.630 -29.661 1.00 34.03 80 GLY A N 1
ATOM 619 C CA . GLY A 1 80 ? 35.901 20.200 -29.332 1.00 34.03 80 GLY A CA 1
ATOM 620 C C . GLY A 1 80 ? 34.883 20.602 -30.398 1.00 34.03 80 GLY A C 1
ATOM 621 O O . GLY A 1 80 ? 35.030 21.634 -31.047 1.00 34.03 80 GLY A O 1
ATOM 622 N N . PHE A 1 81 ? 33.815 19.816 -30.501 1.00 34.44 81 PHE A N 1
ATOM 623 C CA . PHE A 1 81 ? 32.470 20.329 -30.746 1.00 34.44 81 PHE A CA 1
ATOM 624 C C . PHE A 1 81 ? 31.488 19.411 -30.015 1.00 34.44 81 PHE A C 1
ATOM 626 O O . PHE A 1 81 ? 31.218 18.296 -30.454 1.00 34.44 81 PHE A O 1
ATOM 633 N N . PHE A 1 82 ? 31.001 19.873 -28.864 1.00 29.48 82 PHE A N 1
ATOM 634 C CA . PHE A 1 82 ? 29.793 19.328 -28.253 1.00 29.48 82 PHE A CA 1
ATOM 635 C C . PHE A 1 82 ? 28.601 19.884 -29.038 1.00 29.48 82 PHE A C 1
ATOM 637 O O . PHE A 1 82 ? 28.532 21.090 -29.282 1.00 29.48 82 PHE A O 1
ATOM 644 N N . ILE A 1 83 ? 27.673 19.013 -29.416 1.00 35.66 83 ILE A N 1
ATOM 645 C CA . ILE A 1 83 ? 26.305 19.393 -29.759 1.00 35.66 83 ILE A CA 1
ATOM 646 C C . ILE A 1 83 ? 25.450 18.719 -28.700 1.00 35.66 83 ILE A C 1
ATOM 648 O O . ILE A 1 83 ? 25.504 17.497 -28.575 1.00 35.66 83 ILE A O 1
ATOM 652 N N . ASP A 1 84 ? 24.709 19.521 -27.945 1.00 34.16 84 ASP A N 1
ATOM 653 C CA . ASP A 1 84 ? 23.691 19.032 -27.024 1.00 34.16 84 ASP A CA 1
ATOM 654 C C . ASP A 1 84 ? 22.327 19.611 -27.416 1.00 34.16 84 ASP A C 1
ATOM 656 O O . ASP A 1 84 ? 22.245 20.641 -28.097 1.00 34.16 84 ASP A O 1
ATOM 660 N N . ASP A 1 85 ? 21.277 18.875 -27.076 1.00 34.75 85 ASP A N 1
ATOM 661 C CA . ASP A 1 85 ? 19.972 18.938 -27.738 1.00 34.75 85 ASP A CA 1
ATOM 662 C C . ASP A 1 85 ? 19.030 19.994 -27.124 1.00 34.75 85 ASP A C 1
ATOM 664 O O . ASP A 1 85 ? 18.953 20.158 -25.907 1.00 34.75 85 ASP A O 1
ATOM 668 N N . CYS A 1 86 ? 18.259 20.683 -27.970 1.00 34.34 86 CYS A N 1
ATOM 669 C CA . CYS A 1 86 ? 17.241 21.660 -27.570 1.00 34.34 86 CYS A CA 1
ATOM 670 C C . CYS A 1 86 ? 15.996 21.502 -28.452 1.00 34.34 86 CYS A C 1
ATOM 672 O O . CYS A 1 86 ? 15.963 21.919 -29.612 1.00 34.34 86 CYS A O 1
ATOM 674 N N . GLY A 1 87 ? 14.948 20.897 -27.891 1.00 33.94 87 GLY A N 1
ATOM 675 C CA . GLY A 1 87 ? 13.753 20.511 -28.637 1.00 33.94 87 GLY A CA 1
ATOM 676 C C . GLY A 1 87 ? 12.716 21.618 -28.896 1.00 33.94 87 GLY A C 1
ATOM 677 O O . GLY A 1 87 ? 12.556 22.560 -28.130 1.00 33.94 87 GLY A O 1
ATOM 678 N N . ARG A 1 88 ? 11.922 21.382 -29.952 1.00 39.06 88 ARG A N 1
ATOM 679 C CA . ARG A 1 88 ? 10.545 21.870 -30.213 1.00 39.06 88 ARG A CA 1
ATOM 680 C C . ARG A 1 88 ? 10.248 23.377 -30.074 1.00 39.06 88 ARG A C 1
ATOM 682 O O . ARG A 1 88 ? 9.765 23.844 -29.049 1.00 39.06 88 ARG A O 1
ATOM 689 N N . GLY A 1 89 ? 10.249 24.054 -31.224 1.00 31.03 89 GLY A N 1
ATOM 690 C CA . GLY A 1 89 ? 9.389 25.209 -31.515 1.00 31.03 89 GLY A CA 1
ATOM 691 C C . GLY A 1 89 ? 8.828 25.107 -32.940 1.00 31.03 89 GLY A C 1
ATOM 692 O O . GLY A 1 89 ? 9.570 24.801 -33.869 1.00 31.03 89 GLY A O 1
ATOM 693 N N . THR A 1 90 ? 7.516 25.285 -33.117 1.00 34.19 90 THR A N 1
ATOM 694 C CA . THR A 1 90 ? 6.830 25.240 -34.429 1.00 34.19 90 THR A CA 1
ATOM 695 C C . THR A 1 90 ? 7.097 26.492 -35.287 1.00 34.19 90 THR A C 1
ATOM 697 O O . THR A 1 90 ? 7.558 27.500 -34.755 1.00 34.19 90 THR A O 1
ATOM 700 N N . PRO A 1 91 ? 6.876 26.432 -36.616 1.00 51.75 91 PRO A N 1
ATOM 701 C CA . PRO A 1 91 ? 7.613 27.262 -37.567 1.00 51.75 91 PRO A CA 1
ATOM 702 C C . PRO A 1 91 ? 6.956 28.617 -37.837 1.00 51.75 91 PRO A C 1
ATOM 704 O O . PRO A 1 91 ? 5.737 28.671 -37.969 1.00 51.75 91 PRO A O 1
ATOM 707 N N . ASP A 1 92 ? 7.768 29.654 -38.077 1.00 35.50 92 ASP A N 1
ATOM 708 C CA . ASP A 1 92 ? 7.556 30.506 -39.255 1.00 35.50 92 ASP A CA 1
ATOM 709 C C . ASP A 1 92 ? 8.760 31.396 -39.632 1.00 35.50 92 ASP A C 1
ATOM 711 O O . ASP A 1 92 ? 9.518 31.871 -38.789 1.00 35.50 92 ASP A O 1
ATOM 715 N N . THR A 1 93 ? 8.869 31.687 -40.931 1.00 46.72 93 THR A N 1
ATOM 716 C CA . THR A 1 93 ? 9.601 32.829 -41.522 1.00 46.72 93 THR A CA 1
ATOM 717 C C . THR A 1 93 ? 11.073 33.099 -41.132 1.00 46.72 93 THR A C 1
ATOM 719 O O . THR A 1 93 ? 11.363 34.093 -40.470 1.00 46.72 93 THR A O 1
ATOM 722 N N . LEU A 1 94 ? 12.040 32.384 -41.727 1.00 36.56 94 LEU A N 1
ATOM 723 C CA . LEU A 1 94 ? 13.329 33.001 -42.100 1.00 36.56 94 LEU A CA 1
ATOM 724 C C . LEU A 1 94 ? 13.775 32.570 -43.505 1.00 36.56 94 LEU A C 1
ATOM 726 O O . LEU A 1 94 ? 13.627 31.423 -43.906 1.00 36.56 94 LEU A O 1
ATOM 730 N N . LYS A 1 95 ? 14.244 33.568 -44.256 1.00 35.31 95 LYS A N 1
ATOM 731 C CA . LYS A 1 95 ? 14.453 33.589 -45.709 1.00 35.31 95 LYS A CA 1
ATOM 732 C C . LYS A 1 95 ? 15.633 32.721 -46.155 1.00 35.31 95 LYS A C 1
ATOM 734 O O . LYS A 1 95 ? 16.687 32.776 -45.528 1.00 35.31 95 LYS A O 1
ATOM 739 N N . ASP A 1 96 ? 15.476 32.063 -47.303 1.00 39.00 96 ASP A N 1
ATOM 740 C CA . ASP A 1 96 ? 16.600 31.613 -48.128 1.00 39.00 96 ASP A CA 1
ATOM 741 C C . ASP A 1 96 ? 17.423 32.822 -48.604 1.00 39.00 96 ASP A C 1
ATOM 743 O O . ASP A 1 96 ? 16.893 33.683 -49.303 1.00 39.00 96 ASP A O 1
ATOM 747 N N . GLU A 1 97 ? 18.716 32.847 -48.284 1.00 46.88 97 GLU A N 1
ATOM 748 C CA . GLU A 1 97 ? 19.767 33.463 -49.103 1.00 46.88 97 GLU A CA 1
ATOM 749 C C . GLU A 1 97 ? 21.033 32.589 -48.984 1.00 46.88 97 GLU A C 1
ATOM 751 O O . GLU A 1 97 ? 21.377 32.116 -47.902 1.00 46.88 97 GLU A O 1
ATOM 756 N N . ASP A 1 98 ? 21.708 32.381 -50.116 1.00 42.75 98 ASP A N 1
ATOM 757 C CA . ASP A 1 98 ? 23.048 31.791 -50.273 1.00 42.75 98 ASP A CA 1
ATOM 758 C C . ASP A 1 98 ? 23.364 30.384 -49.705 1.00 42.75 98 ASP A C 1
ATOM 760 O O . ASP A 1 98 ? 24.130 30.206 -48.756 1.00 42.75 98 ASP A O 1
ATOM 764 N N . PHE A 1 99 ? 23.002 29.352 -50.481 1.00 35.91 99 PHE A N 1
ATOM 765 C CA . PHE A 1 99 ? 23.931 28.235 -50.724 1.00 35.91 99 PHE A CA 1
ATOM 766 C C . PHE A 1 99 ? 23.904 27.799 -52.200 1.00 35.91 99 PHE A C 1
ATOM 768 O O . PHE A 1 99 ? 22.972 27.141 -52.666 1.00 35.91 99 PHE A O 1
ATOM 775 N N . GLN A 1 100 ? 24.928 28.183 -52.973 1.00 38.97 100 GLN A N 1
ATOM 776 C CA . GLN A 1 100 ? 25.013 27.822 -54.393 1.00 38.97 100 GLN A CA 1
ATOM 777 C C . GLN A 1 100 ? 25.311 26.327 -54.557 1.00 38.97 100 GLN A C 1
ATOM 779 O O . GLN A 1 100 ? 26.319 25.810 -54.080 1.00 38.97 100 GLN A O 1
ATOM 784 N N . GLY A 1 101 ? 24.396 25.619 -55.220 1.00 34.72 101 GLY A N 1
ATOM 785 C CA . GLY A 1 101 ? 24.369 24.161 -55.197 1.00 34.72 101 GLY A CA 1
ATOM 786 C C . GLY A 1 101 ? 25.313 23.467 -56.180 1.00 34.72 101 GLY A C 1
ATOM 787 O O . GLY A 1 101 ? 25.359 23.790 -57.369 1.00 34.72 101 GLY A O 1
ATOM 788 N N . THR A 1 102 ? 25.923 22.377 -55.719 1.00 41.56 102 THR A N 1
ATOM 789 C CA . THR A 1 102 ? 26.471 21.328 -56.587 1.00 41.56 102 THR A CA 1
ATOM 790 C C . THR A 1 102 ? 25.355 20.329 -56.901 1.00 41.56 102 THR A C 1
ATOM 792 O O . THR A 1 102 ? 25.078 19.422 -56.118 1.00 41.56 102 THR A O 1
ATOM 795 N N .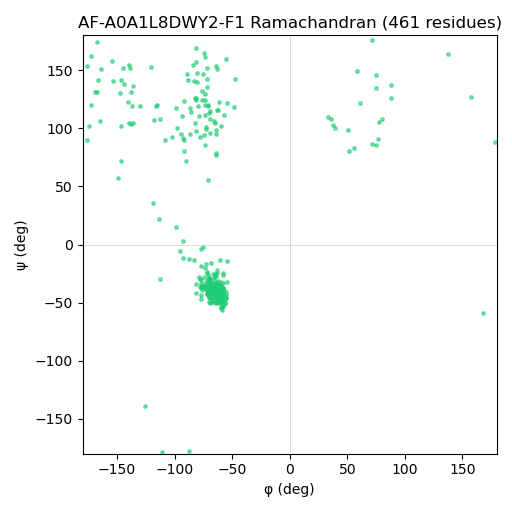 LYS A 1 103 ? 24.660 20.495 -58.035 1.00 48.91 103 LYS A N 1
ATOM 796 C CA . LYS A 1 103 ? 23.606 19.551 -58.452 1.00 48.91 103 LYS A CA 1
ATOM 797 C C . LYS A 1 103 ? 24.206 18.177 -58.761 1.00 48.91 103 LYS A C 1
ATOM 799 O O . LYS A 1 103 ? 24.791 17.986 -59.827 1.00 48.91 103 LYS A O 1
ATOM 804 N N . VAL A 1 104 ? 23.991 17.210 -57.869 1.00 47.62 104 VAL A N 1
ATOM 805 C CA . VAL A 1 104 ? 24.203 15.786 -58.159 1.00 47.62 104 VAL A CA 1
ATOM 806 C C . VAL A 1 104 ? 23.202 15.378 -59.242 1.00 47.62 104 VAL A C 1
ATOM 808 O O . VAL A 1 104 ? 22.002 15.265 -58.995 1.00 47.62 104 VAL A O 1
ATOM 811 N N . LEU A 1 105 ? 23.690 15.229 -60.473 1.00 50.97 105 LEU A N 1
ATOM 812 C CA . LEU A 1 105 ? 22.875 14.800 -61.606 1.00 50.97 105 LEU A CA 1
ATOM 813 C C . LEU A 1 105 ? 22.531 13.318 -61.462 1.00 50.97 105 LEU A C 1
ATOM 815 O O . LEU A 1 105 ? 23.393 12.493 -61.166 1.00 50.97 105 LEU A O 1
ATOM 819 N N . THR A 1 106 ? 21.272 12.974 -61.723 1.00 53.03 106 THR A N 1
ATOM 820 C CA . THR A 1 106 ? 20.835 11.571 -61.734 1.00 53.03 106 THR A CA 1
ATOM 821 C C . THR A 1 106 ? 21.546 10.789 -62.855 1.00 53.03 106 THR A C 1
ATOM 823 O O . THR A 1 106 ? 21.887 11.387 -63.883 1.00 53.03 106 THR A O 1
ATOM 826 N N . PRO A 1 107 ? 21.720 9.454 -62.745 1.00 54.94 107 PRO A N 1
ATOM 827 C CA . PRO A 1 107 ? 22.413 8.661 -63.772 1.00 54.94 107 PRO A CA 1
ATOM 828 C C . PRO A 1 107 ? 21.834 8.830 -65.189 1.00 54.94 107 PRO A C 1
ATOM 830 O O . PRO A 1 107 ? 22.561 8.829 -66.180 1.00 54.94 107 PRO A O 1
ATOM 833 N N . SER A 1 108 ? 20.520 9.063 -65.292 1.00 56.91 108 SER A N 1
ATOM 834 C CA . SER A 1 108 ? 19.836 9.329 -66.565 1.00 56.91 108 SER A CA 1
ATOM 835 C C . SER A 1 108 ? 20.253 10.667 -67.206 1.00 56.91 108 SER A C 1
ATOM 837 O O . SER A 1 108 ? 20.379 10.766 -68.426 1.00 56.91 108 SER A O 1
ATOM 839 N N . GLN A 1 109 ? 20.545 11.692 -66.397 1.00 61.22 109 GLN A N 1
ATOM 840 C CA . GLN A 1 109 ? 21.014 13.000 -66.875 1.00 61.22 109 GLN A CA 1
ATOM 841 C C . GLN A 1 109 ? 22.492 12.976 -67.293 1.00 61.22 109 GLN A C 1
ATOM 843 O O . GLN A 1 109 ? 22.850 13.616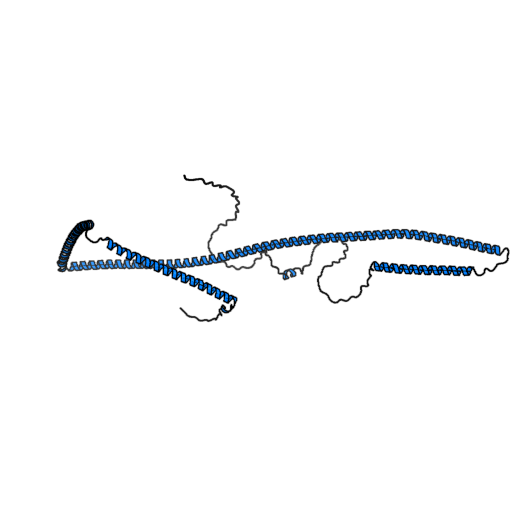 -68.281 1.00 61.22 109 GLN A O 1
ATOM 848 N N . GLN A 1 110 ? 23.341 12.211 -66.595 1.00 60.38 110 GLN A N 1
ATOM 849 C CA . GLN A 1 110 ? 24.732 11.997 -67.014 1.00 60.38 110 GLN A CA 1
ATOM 850 C C . GLN A 1 110 ? 24.804 11.259 -68.360 1.00 60.38 110 GLN A C 1
ATOM 852 O O . GLN A 1 110 ? 25.503 11.713 -69.266 1.00 60.38 110 GLN A O 1
ATOM 857 N N . ASN A 1 111 ? 24.010 10.197 -68.537 1.00 63.44 111 ASN A N 1
ATOM 858 C CA . ASN A 1 111 ? 23.928 9.465 -69.805 1.00 63.44 111 ASN A CA 1
ATOM 859 C C . ASN A 1 111 ? 23.461 10.354 -70.970 1.00 63.44 111 ASN A C 1
ATOM 861 O O . ASN A 1 111 ? 24.047 10.302 -72.050 1.00 63.44 111 ASN A O 1
ATOM 865 N N . GLY A 1 112 ? 22.459 11.216 -70.756 1.00 70.56 112 GLY A N 1
ATOM 866 C CA . GLY A 1 112 ? 22.015 12.174 -71.775 1.00 70.56 112 GLY A CA 1
ATOM 867 C C . GLY A 1 112 ? 23.116 13.151 -72.207 1.00 70.56 112 GLY A C 1
ATOM 868 O O . GLY A 1 112 ? 23.273 13.414 -73.399 1.00 70.56 112 GLY A O 1
ATOM 869 N N . ARG A 1 113 ? 23.924 13.642 -71.258 1.00 71.00 113 ARG A N 1
ATOM 870 C CA . ARG A 1 113 ? 25.033 14.566 -71.543 1.00 71.00 113 ARG A CA 1
ATOM 871 C C . ARG A 1 113 ? 26.165 13.886 -72.318 1.00 71.00 113 ARG A C 1
ATOM 873 O O . ARG A 1 113 ? 26.601 14.423 -73.329 1.00 71.00 113 ARG A O 1
ATOM 880 N N . LEU A 1 114 ? 26.555 12.675 -71.911 1.00 71.38 114 LEU A N 1
ATOM 881 C CA . LEU A 1 114 ? 27.555 11.865 -72.617 1.00 71.38 114 LEU A CA 1
ATOM 882 C C . LEU A 1 114 ? 27.152 11.579 -74.073 1.00 71.38 114 LEU A C 1
ATOM 884 O O . LEU A 1 114 ? 28.008 11.593 -74.952 1.00 71.38 114 LEU A O 1
ATOM 888 N N . ILE A 1 115 ? 25.861 11.357 -74.347 1.00 75.12 115 ILE A N 1
ATOM 889 C CA . ILE A 1 115 ? 25.355 11.152 -75.714 1.00 75.12 115 ILE A CA 1
ATOM 890 C C . ILE A 1 115 ? 25.500 12.429 -76.560 1.00 75.12 115 ILE A C 1
ATOM 892 O O . ILE A 1 115 ? 25.951 12.338 -77.703 1.00 75.12 115 ILE A O 1
ATOM 896 N N . CYS A 1 116 ? 25.171 13.607 -76.018 1.00 74.69 116 CYS A N 1
ATOM 897 C CA . CYS A 1 116 ? 25.376 14.883 -76.715 1.00 74.69 116 CYS A CA 1
ATOM 898 C C . CYS A 1 116 ? 26.861 15.136 -77.015 1.00 74.69 116 CYS A C 1
ATOM 900 O O . CYS A 1 116 ? 27.212 15.380 -78.171 1.00 74.69 116 CYS A O 1
ATOM 902 N N . ASP A 1 117 ? 27.729 14.984 -76.009 1.00 79.19 117 ASP A N 1
ATOM 903 C CA . ASP A 1 117 ? 29.179 15.166 -76.143 1.00 79.19 117 ASP A CA 1
ATOM 904 C C . ASP A 1 117 ? 29.749 14.225 -77.240 1.00 79.19 117 ASP A C 1
ATOM 906 O O . ASP A 1 117 ? 30.566 14.629 -78.074 1.00 79.19 117 ASP A O 1
ATOM 910 N N . LEU A 1 118 ? 29.252 12.981 -77.329 1.00 79.06 118 LEU A N 1
ATOM 911 C CA . LEU A 1 118 ? 29.651 12.011 -78.360 1.00 79.06 118 LEU A CA 1
ATOM 912 C C . LEU A 1 118 ? 29.199 12.408 -79.780 1.00 79.06 118 LEU A C 1
ATOM 914 O O . LEU A 1 118 ? 29.930 12.181 -80.750 1.00 79.06 118 LEU A O 1
ATOM 918 N N . VAL A 1 119 ? 28.009 13.003 -79.920 1.00 82.81 119 VAL A N 1
ATOM 919 C CA . VAL A 1 119 ? 27.486 13.506 -81.204 1.00 82.81 119 VAL A CA 1
ATOM 920 C C . VAL A 1 119 ? 28.297 14.709 -81.691 1.00 82.81 119 VAL A C 1
ATOM 922 O O . VAL A 1 119 ? 28.655 14.764 -82.871 1.00 82.81 119 VAL A O 1
ATOM 925 N N . GLU A 1 120 ? 28.654 15.636 -80.800 1.00 80.94 120 GLU A N 1
ATOM 926 C CA . GLU A 1 120 ? 29.494 16.792 -81.134 1.00 80.94 120 GLU A CA 1
ATOM 927 C C . GLU A 1 120 ? 30.895 16.370 -81.601 1.00 80.94 120 GLU A C 1
ATOM 929 O O . GLU A 1 120 ? 31.350 16.808 -82.663 1.00 80.94 120 GLU A O 1
ATOM 934 N N . ILE A 1 121 ? 31.538 15.435 -80.890 1.00 82.88 121 ILE A N 1
ATOM 935 C CA . ILE A 1 121 ? 32.838 14.863 -81.281 1.00 82.88 121 ILE A CA 1
ATOM 936 C C . ILE A 1 121 ? 32.762 14.204 -82.669 1.00 82.88 121 ILE A C 1
ATOM 938 O O . ILE A 1 121 ? 33.660 14.381 -83.500 1.00 82.88 121 ILE A O 1
ATOM 942 N N . ASN A 1 122 ? 31.688 13.466 -82.962 1.00 83.75 122 ASN A N 1
ATOM 943 C CA . ASN A 1 122 ? 31.532 12.792 -84.252 1.00 83.75 122 ASN A CA 1
ATOM 944 C C . ASN A 1 122 ? 31.288 13.793 -85.403 1.00 83.75 122 ASN A C 1
ATOM 946 O O . ASN A 1 122 ? 31.835 13.635 -86.498 1.00 83.75 122 ASN A O 1
ATOM 950 N N . ASN A 1 123 ? 30.551 14.877 -85.147 1.00 83.50 123 ASN A N 1
ATOM 951 C CA . ASN A 1 123 ? 30.370 15.976 -86.100 1.00 83.50 123 ASN A CA 1
ATOM 952 C C . ASN A 1 123 ? 31.684 16.731 -86.367 1.00 83.50 123 ASN A C 1
ATOM 954 O O . ASN A 1 123 ? 32.030 16.972 -87.527 1.00 83.50 123 ASN A O 1
ATOM 958 N N . ALA A 1 124 ? 32.472 17.030 -85.329 1.00 83.50 124 ALA A N 1
ATOM 959 C CA . ALA A 1 124 ? 33.800 17.627 -85.474 1.00 83.50 124 ALA A CA 1
ATOM 960 C C . ALA A 1 124 ? 34.738 16.738 -86.317 1.00 83.50 124 ALA A C 1
ATOM 962 O O . ALA A 1 124 ? 35.396 17.220 -87.244 1.00 83.50 124 ALA A O 1
ATOM 963 N N . LYS A 1 125 ? 34.728 15.420 -86.077 1.00 86.31 125 LYS A N 1
ATOM 964 C CA . LYS A 1 125 ? 35.486 14.424 -86.853 1.00 86.31 125 LYS A CA 1
ATOM 965 C C . LYS A 1 125 ? 35.085 14.396 -88.336 1.00 86.31 125 LYS A C 1
ATOM 967 O O . LYS A 1 125 ? 35.959 14.341 -89.205 1.00 86.31 125 LYS A O 1
ATOM 972 N N . ASN A 1 126 ? 33.790 14.477 -88.644 1.00 82.12 126 ASN A N 1
ATOM 973 C CA . ASN A 1 126 ? 33.286 14.511 -90.022 1.00 82.12 126 ASN A CA 1
ATOM 974 C C . ASN A 1 126 ? 33.654 15.814 -90.758 1.00 82.12 126 ASN A C 1
ATOM 976 O O . ASN A 1 126 ? 34.028 15.771 -91.935 1.00 82.12 126 ASN A O 1
ATOM 980 N N . ASN A 1 127 ? 33.652 16.953 -90.059 1.00 83.19 127 ASN A N 1
ATOM 981 C CA . ASN A 1 127 ? 34.144 18.226 -90.596 1.00 83.19 127 ASN A CA 1
ATOM 982 C C . ASN A 1 127 ? 35.654 18.176 -90.889 1.00 83.19 127 ASN A C 1
ATOM 984 O O . ASN A 1 127 ? 36.090 18.573 -91.971 1.00 83.19 127 ASN A O 1
ATOM 988 N N . LEU A 1 128 ? 36.457 17.609 -89.981 1.00 82.75 128 LEU A N 1
ATOM 989 C CA . LEU A 1 128 ? 37.904 17.463 -90.176 1.00 82.75 128 LEU A CA 1
ATOM 990 C C . LEU A 1 128 ? 38.244 16.533 -91.356 1.00 82.75 128 LEU A C 1
ATOM 992 O O . LEU A 1 128 ? 39.155 16.816 -92.138 1.00 82.75 128 LEU A O 1
ATOM 996 N N . LYS A 1 129 ? 37.479 15.446 -91.531 1.00 82.69 129 LYS A N 1
ATOM 997 C CA . LYS A 1 129 ? 37.604 14.535 -92.680 1.00 82.69 129 LYS A CA 1
ATOM 998 C C . LYS A 1 129 ? 37.260 15.234 -94.001 1.00 82.69 129 LYS A C 1
ATOM 1000 O O . LYS A 1 129 ? 37.974 15.059 -94.985 1.00 82.69 129 LYS A O 1
ATOM 1005 N N . SER A 1 130 ? 36.213 16.059 -94.007 1.00 80.31 130 SER A N 1
ATOM 1006 C CA . SER A 1 130 ? 35.795 16.844 -95.178 1.00 80.31 130 SER A CA 1
ATOM 1007 C C . SER A 1 130 ? 36.839 17.895 -95.577 1.00 80.31 130 SER A C 1
ATOM 1009 O O . SER A 1 130 ? 37.156 18.028 -96.758 1.00 80.31 130 SER A O 1
ATOM 1011 N N . ASN A 1 131 ? 37.445 18.582 -94.603 1.00 82.38 131 ASN A N 1
ATOM 1012 C CA . ASN A 1 131 ? 38.534 19.530 -94.859 1.00 82.38 131 ASN A CA 1
ATOM 1013 C C . ASN A 1 131 ? 39.801 18.847 -95.401 1.00 82.38 131 ASN A C 1
ATOM 1015 O O . ASN A 1 131 ? 40.405 19.360 -96.340 1.00 82.38 131 ASN A O 1
ATOM 1019 N N . ASN A 1 132 ? 40.175 17.668 -94.888 1.00 78.94 132 ASN A N 1
ATOM 1020 C CA . ASN A 1 132 ? 41.299 16.903 -95.444 1.00 78.94 132 ASN A CA 1
ATOM 1021 C C . ASN A 1 132 ? 41.045 16.451 -96.892 1.00 78.94 132 ASN A C 1
ATOM 1023 O O . ASN A 1 132 ? 41.921 16.602 -97.738 1.00 78.94 132 ASN A O 1
ATOM 1027 N N . LEU A 1 133 ? 39.839 15.966 -97.210 1.00 78.75 133 LEU A N 1
ATOM 1028 C CA . LEU A 1 133 ? 39.469 15.611 -98.588 1.00 78.75 133 LEU A CA 1
ATOM 1029 C C . LEU A 1 133 ? 39.550 16.816 -99.539 1.00 78.75 133 LEU A C 1
ATOM 1031 O O . LEU A 1 133 ? 40.004 16.674 -100.673 1.00 78.75 133 LEU A O 1
ATOM 1035 N N . ARG A 1 134 ? 39.173 18.012 -99.068 1.00 78.56 134 ARG A N 1
ATOM 1036 C CA . ARG A 1 134 ? 39.311 19.259 -99.831 1.00 78.56 134 ARG A CA 1
ATOM 1037 C C . ARG A 1 134 ? 40.775 19.638 -100.074 1.00 78.56 134 ARG A C 1
ATOM 1039 O O . ARG A 1 134 ? 41.123 19.947 -101.208 1.00 78.56 134 ARG A O 1
ATOM 1046 N N . LEU A 1 135 ? 41.634 19.561 -99.054 1.00 75.62 135 LEU A N 1
ATOM 1047 C CA . LEU A 1 135 ? 43.073 19.832 -99.193 1.00 75.62 135 LEU A CA 1
ATOM 1048 C C . LEU A 1 135 ? 43.758 18.857 -100.164 1.00 75.62 135 LEU A C 1
ATOM 1050 O O . LEU A 1 135 ? 44.598 19.275 -100.957 1.00 75.62 135 LEU A O 1
ATOM 1054 N N . ILE A 1 136 ? 43.368 17.579 -100.159 1.00 75.00 136 ILE A N 1
ATOM 1055 C CA . ILE A 1 136 ? 43.859 16.584 -101.126 1.00 75.00 136 ILE A CA 1
ATOM 1056 C C . ILE A 1 136 ? 43.430 16.962 -102.556 1.00 75.00 136 ILE A C 1
ATOM 1058 O O . ILE A 1 136 ? 44.271 16.998 -103.454 1.00 75.00 136 ILE A O 1
ATOM 1062 N N . ALA A 1 137 ? 42.159 17.323 -102.762 1.00 72.44 137 ALA A N 1
ATOM 1063 C CA . ALA A 1 137 ? 41.642 17.726 -104.073 1.00 72.44 137 ALA A CA 1
ATOM 1064 C C . ALA A 1 137 ? 42.243 19.047 -104.598 1.00 72.44 137 ALA A C 1
ATOM 1066 O O . ALA A 1 137 ? 42.408 19.219 -105.808 1.00 72.44 137 ALA A O 1
ATOM 1067 N N . ASP A 1 138 ? 42.577 19.991 -103.716 1.00 71.31 138 ASP A N 1
ATOM 1068 C CA . ASP A 1 138 ? 43.235 21.241 -104.105 1.00 71.31 138 ASP A CA 1
ATOM 1069 C C . ASP A 1 138 ? 44.745 21.033 -104.381 1.00 71.31 138 ASP A C 1
ATOM 1071 O O . ASP A 1 138 ? 45.282 21.648 -105.305 1.00 71.31 138 ASP A O 1
ATOM 1075 N N . ASN A 1 139 ? 45.405 20.076 -103.713 1.00 64.81 139 ASN A N 1
ATOM 1076 C CA . ASN A 1 139 ? 46.770 19.645 -104.053 1.00 64.81 139 ASN A CA 1
ATOM 1077 C C . ASN A 1 139 ? 46.852 18.900 -105.403 1.00 64.81 139 ASN A C 1
ATOM 1079 O O . ASN A 1 139 ? 47.781 19.146 -106.175 1.00 64.81 139 ASN A O 1
ATOM 1083 N N . GLU A 1 140 ? 45.871 18.056 -105.756 1.00 67.31 140 GLU A N 1
ATOM 1084 C CA . GLU A 1 140 ? 45.803 17.445 -107.100 1.00 67.31 140 GLU A CA 1
ATOM 1085 C C . GLU A 1 140 ? 45.706 18.492 -108.224 1.00 67.31 140 GLU A C 1
ATOM 1087 O O . GLU A 1 140 ? 46.277 18.308 -109.302 1.00 67.31 140 GLU A O 1
ATOM 1092 N N . LYS A 1 141 ? 45.020 19.620 -107.987 1.00 63.47 141 LYS A N 1
ATOM 1093 C CA . LYS A 1 141 ? 44.939 20.718 -108.967 1.00 63.47 141 LYS A CA 1
ATOM 1094 C C . LYS A 1 141 ? 46.276 21.432 -109.157 1.00 63.47 141 LYS A C 1
ATOM 1096 O O . LYS A 1 141 ? 46.585 21.818 -110.283 1.00 63.47 141 LYS A O 1
ATOM 1101 N N . LEU A 1 142 ? 47.073 21.584 -108.097 1.00 60.44 142 LEU A N 1
ATOM 1102 C CA . LEU A 1 142 ? 48.411 22.180 -108.183 1.00 60.44 142 LEU A CA 1
ATOM 1103 C C . LEU A 1 142 ? 49.372 21.296 -108.996 1.00 60.44 142 LEU A C 1
ATOM 1105 O O . LEU A 1 142 ? 50.110 21.810 -109.833 1.00 60.44 142 LEU A O 1
ATOM 1109 N N . LEU A 1 1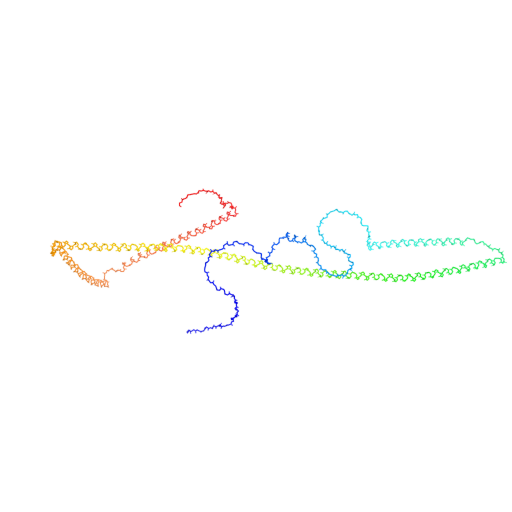43 ? 49.289 19.970 -108.849 1.00 58.91 143 LEU A N 1
ATOM 1110 C CA . LEU A 1 143 ? 50.093 19.006 -109.617 1.00 58.91 143 LEU A CA 1
ATOM 1111 C C . LEU A 1 143 ? 49.741 18.934 -111.117 1.00 58.91 143 LEU A C 1
ATOM 1113 O O . LEU A 1 143 ? 50.527 18.409 -111.906 1.00 58.91 143 LEU A O 1
ATOM 1117 N N . ARG A 1 144 ? 48.586 19.466 -111.541 1.00 53.47 144 ARG A N 1
ATOM 1118 C CA . ARG A 1 144 ? 48.146 19.458 -112.950 1.00 53.47 144 ARG A CA 1
ATOM 1119 C C . ARG A 1 144 ? 48.634 20.647 -113.784 1.00 53.47 144 ARG A C 1
ATOM 1121 O O . ARG A 1 144 ? 48.523 20.593 -115.009 1.00 53.47 144 ARG A O 1
ATOM 1128 N N . ASN A 1 145 ? 49.178 21.693 -113.160 1.00 45.88 145 ASN A N 1
ATOM 1129 C CA . ASN A 1 145 ? 49.509 22.950 -113.833 1.00 45.88 145 ASN A CA 1
ATOM 1130 C C . ASN A 1 145 ? 51.023 23.160 -114.013 1.00 45.88 145 ASN A C 1
ATOM 1132 O O . ASN A 1 145 ? 51.672 23.830 -113.220 1.00 45.88 145 ASN A O 1
ATOM 1136 N N . GLY A 1 146 ? 51.540 22.683 -115.149 1.00 42.00 146 GLY A N 1
ATOM 1137 C CA . GLY A 1 146 ? 52.648 23.332 -115.859 1.00 42.00 146 GLY A CA 1
ATOM 1138 C C . GLY A 1 146 ? 54.060 23.186 -115.281 1.00 42.00 146 GLY A C 1
ATOM 1139 O O . GLY A 1 146 ? 54.591 24.115 -114.684 1.00 42.00 146 GLY A O 1
ATOM 1140 N N . THR A 1 147 ? 54.748 22.098 -115.632 1.00 53.62 147 THR A N 1
ATOM 1141 C CA . THR A 1 147 ? 56.221 22.054 -115.628 1.00 53.62 147 THR A CA 1
ATOM 1142 C C . THR A 1 147 ? 56.790 22.856 -116.815 1.00 53.62 147 THR A C 1
ATOM 1144 O O . THR A 1 147 ? 56.540 22.465 -117.964 1.00 53.62 147 THR A O 1
ATOM 1147 N N . PRO A 1 148 ? 57.603 23.910 -116.615 1.00 48.94 148 PRO A N 1
ATOM 1148 C CA . PRO A 1 148 ? 58.412 24.481 -117.687 1.00 48.94 148 PRO A CA 1
ATOM 1149 C C . PRO A 1 148 ? 59.586 23.541 -117.984 1.00 48.94 148 PRO A C 1
ATOM 1151 O O . PRO A 1 148 ? 60.305 23.116 -117.082 1.00 48.94 148 PRO A O 1
ATOM 1154 N N . LYS A 1 149 ? 59.794 23.204 -119.259 1.00 44.81 149 LYS A N 1
ATOM 1155 C CA . LYS A 1 149 ? 60.909 22.350 -119.693 1.00 44.81 149 LYS A CA 1
ATOM 1156 C C . LYS A 1 149 ? 62.235 23.111 -119.574 1.00 44.81 149 LYS A C 1
ATOM 1158 O O . LYS A 1 149 ? 62.421 24.095 -120.286 1.00 44.81 149 LYS A O 1
ATOM 1163 N N . MET A 1 150 ? 63.173 22.626 -118.758 1.00 40.38 150 MET A N 1
ATOM 1164 C CA . MET A 1 150 ? 64.573 23.058 -118.851 1.00 40.38 150 MET A CA 1
ATOM 1165 C C . MET A 1 150 ? 65.252 22.389 -120.049 1.00 40.38 150 MET A C 1
ATOM 1167 O O . MET A 1 150 ? 65.293 21.164 -120.134 1.00 40.38 150 MET A O 1
ATOM 1171 N N . ASN A 1 151 ? 65.829 23.195 -120.941 1.00 40.38 151 ASN A N 1
ATOM 1172 C CA . ASN A 1 151 ? 66.653 22.731 -122.054 1.00 40.38 151 ASN A CA 1
ATOM 1173 C C . ASN A 1 151 ? 68.087 23.268 -121.916 1.00 40.38 151 ASN A C 1
ATOM 1175 O O . ASN A 1 151 ? 68.339 24.429 -122.215 1.00 40.38 151 ASN A O 1
ATOM 1179 N N . GLY A 1 152 ? 69.018 22.378 -121.561 1.00 46.69 152 GLY A N 1
ATOM 1180 C CA . GLY A 1 152 ? 70.410 22.412 -122.023 1.00 46.69 152 GLY A CA 1
ATOM 1181 C C . GLY A 1 152 ? 71.394 23.417 -121.407 1.00 46.69 152 GLY A C 1
ATOM 1182 O O . GLY A 1 152 ? 71.681 24.430 -122.026 1.00 46.69 152 GLY A O 1
ATOM 1183 N N . ILE A 1 153 ? 72.088 23.000 -120.340 1.00 48.28 153 ILE A N 1
ATOM 1184 C CA . ILE A 1 153 ? 73.548 23.176 -120.179 1.00 48.28 153 ILE A CA 1
ATOM 1185 C C . ILE A 1 153 ? 74.102 21.857 -119.613 1.00 48.28 153 ILE A C 1
ATOM 1187 O O . ILE A 1 153 ? 73.698 21.423 -118.539 1.00 48.28 153 ILE A O 1
ATOM 1191 N N . LYS A 1 154 ? 75.012 21.180 -120.326 1.00 58.47 154 LYS A N 1
ATOM 1192 C CA . LYS A 1 154 ? 75.682 19.966 -119.822 1.00 58.47 154 LYS A CA 1
ATOM 1193 C C . LYS A 1 154 ? 76.987 20.346 -119.120 1.00 58.47 154 LYS A C 1
ATOM 1195 O O . LYS A 1 154 ? 78.009 20.424 -119.788 1.00 58.47 154 LYS A O 1
ATOM 1200 N N . VAL A 1 155 ? 76.891 20.602 -117.814 1.00 56.00 155 VAL A N 1
ATOM 1201 C CA . VAL A 1 155 ? 77.899 20.471 -116.731 1.00 56.00 155 VAL A CA 1
ATOM 1202 C C . VAL A 1 155 ? 77.320 21.194 -115.510 1.00 56.00 155 VAL A C 1
ATOM 1204 O O . VAL A 1 155 ? 76.954 20.529 -114.552 1.00 56.00 155 VAL A O 1
ATOM 1207 N N . GLU A 1 156 ? 77.016 22.493 -115.620 1.00 56.22 156 GLU A N 1
ATOM 1208 C CA . GLU A 1 156 ? 76.421 23.285 -114.523 1.00 56.22 156 GLU A CA 1
ATOM 1209 C C . GLU A 1 156 ? 75.057 22.746 -114.050 1.00 56.22 156 GLU A C 1
ATOM 1211 O O . GLU A 1 156 ? 74.738 22.811 -112.868 1.00 56.22 156 GLU A O 1
ATOM 1216 N N . VAL A 1 157 ? 74.253 22.149 -114.943 1.00 58.00 157 VAL A N 1
ATOM 1217 C CA . VAL A 1 157 ? 72.996 21.479 -114.550 1.00 58.00 157 VAL A CA 1
ATOM 1218 C C . VAL A 1 157 ? 73.256 20.140 -113.855 1.00 58.00 157 VAL A C 1
ATOM 1220 O O . VAL A 1 157 ? 72.448 19.745 -113.028 1.00 58.00 157 VAL A O 1
ATOM 1223 N N . CYS A 1 158 ? 74.362 19.442 -114.136 1.00 61.19 158 CYS A N 1
ATOM 1224 C CA . CYS A 1 158 ? 74.741 18.252 -113.367 1.00 61.19 158 CYS A CA 1
ATOM 1225 C C . CYS A 1 158 ? 75.214 18.637 -111.966 1.00 61.19 158 CYS A C 1
ATOM 1227 O O . CYS A 1 158 ? 74.779 18.004 -111.012 1.00 61.19 158 CYS A O 1
ATOM 1229 N N . ASP A 1 159 ? 76.018 19.692 -111.839 1.00 65.62 159 ASP A N 1
ATOM 1230 C CA . ASP A 1 159 ? 76.486 20.177 -110.539 1.00 65.62 159 ASP A CA 1
ATOM 1231 C C . ASP A 1 159 ? 75.320 20.750 -109.716 1.00 65.62 159 ASP A C 1
ATOM 1233 O O . ASP A 1 159 ? 75.163 20.398 -108.552 1.00 65.62 159 ASP A O 1
ATOM 1237 N N . SER A 1 160 ? 74.414 21.517 -110.337 1.00 70.62 160 SER A N 1
ATOM 1238 C CA . SER A 1 160 ? 73.191 22.008 -109.684 1.00 70.62 160 SER A CA 1
ATOM 1239 C C . SER A 1 160 ? 72.200 20.887 -109.344 1.00 70.62 160 SER A C 1
ATOM 1241 O O . SER A 1 160 ? 71.563 20.941 -108.296 1.00 70.62 160 SER A O 1
ATOM 1243 N N . LEU A 1 161 ? 72.074 19.842 -110.174 1.00 73.12 161 LEU A N 1
ATOM 1244 C CA . LEU A 1 161 ? 71.289 18.651 -109.826 1.00 73.12 161 LEU A CA 1
ATOM 1245 C C . LEU A 1 161 ? 71.948 17.839 -108.709 1.00 73.12 161 LEU A C 1
ATOM 1247 O O . LEU A 1 161 ? 71.225 17.263 -107.904 1.00 73.12 161 LEU A O 1
ATOM 1251 N N . ASN A 1 162 ? 73.280 17.790 -108.637 1.00 77.62 162 ASN A N 1
ATOM 1252 C CA . ASN A 1 162 ? 73.992 17.118 -107.557 1.00 77.62 162 ASN A CA 1
ATOM 1253 C C . ASN A 1 162 ? 73.869 17.903 -106.243 1.00 77.62 162 ASN A C 1
ATOM 1255 O O . ASN A 1 162 ? 73.553 17.309 -105.224 1.00 77.62 162 ASN A O 1
ATOM 1259 N N . GLU A 1 163 ? 73.987 19.232 -106.270 1.00 81.69 163 GLU A N 1
ATOM 1260 C CA . GLU A 1 163 ? 73.711 20.101 -105.118 1.00 81.69 163 GLU A CA 1
ATOM 1261 C C . GLU A 1 163 ? 72.242 19.988 -104.670 1.00 81.69 163 GLU A C 1
ATOM 1263 O O . GLU A 1 163 ? 71.963 19.836 -103.483 1.00 81.69 163 GLU A O 1
ATOM 1268 N N . GLN A 1 164 ? 71.283 19.974 -105.605 1.00 80.62 164 GLN A N 1
ATOM 1269 C CA . GLN A 1 164 ? 69.872 19.715 -105.294 1.00 80.62 164 GLN A CA 1
ATOM 1270 C C . GLN A 1 164 ? 69.650 18.303 -104.736 1.00 80.62 164 GLN A C 1
ATOM 1272 O O . GLN A 1 164 ? 68.822 18.137 -103.843 1.00 80.62 164 GLN A O 1
ATOM 1277 N N . LEU A 1 165 ? 70.381 17.294 -105.218 1.00 84.25 165 LEU A N 1
ATOM 1278 C CA . LEU A 1 165 ? 70.313 15.921 -104.721 1.00 84.25 165 LEU A CA 1
ATOM 1279 C C . LEU A 1 165 ? 70.939 15.790 -103.328 1.00 84.25 165 LEU A C 1
ATOM 1281 O O . LEU A 1 165 ? 70.355 15.118 -102.488 1.00 84.25 165 LEU A O 1
ATOM 1285 N N . GLU A 1 166 ? 72.060 16.451 -103.048 1.00 85.69 166 GLU A N 1
ATOM 1286 C CA . GLU A 1 166 ? 72.683 16.518 -101.720 1.00 85.69 166 GLU A CA 1
ATOM 1287 C C . GLU A 1 166 ? 71.802 17.291 -100.730 1.00 85.69 166 GLU A C 1
ATOM 1289 O O . GLU A 1 166 ? 71.617 16.861 -99.591 1.00 85.69 166 GLU A O 1
ATOM 1294 N N . LEU A 1 167 ? 71.176 18.391 -101.164 1.00 87.94 167 LEU A N 1
ATOM 1295 C CA . LEU A 1 167 ? 70.174 19.110 -100.377 1.00 87.94 167 LEU A CA 1
ATOM 1296 C C . LEU A 1 167 ? 68.940 18.243 -100.106 1.00 87.94 167 LEU A C 1
ATOM 1298 O O . LEU A 1 167 ? 68.463 18.231 -98.972 1.00 87.94 167 LEU A O 1
ATOM 1302 N N . LEU A 1 168 ? 68.449 17.495 -101.100 1.00 87.19 168 LEU A N 1
ATOM 1303 C CA . LEU A 1 168 ? 67.325 16.572 -100.943 1.00 87.19 168 LEU A CA 1
ATOM 1304 C C . LEU A 1 168 ? 67.692 15.396 -100.029 1.00 87.19 168 LEU A C 1
ATOM 1306 O O . LEU A 1 168 ? 66.917 15.062 -99.144 1.00 87.19 168 LEU A O 1
ATOM 1310 N N . GLN A 1 169 ? 68.878 14.804 -100.184 1.00 88.50 169 GLN A N 1
ATOM 1311 C CA . GLN A 1 169 ? 69.391 13.752 -99.304 1.00 88.50 169 GLN A CA 1
ATOM 1312 C C . GLN A 1 169 ? 69.509 14.265 -97.870 1.00 88.50 169 GLN A C 1
ATOM 1314 O O . GLN A 1 169 ? 68.985 13.628 -96.964 1.00 88.50 169 GLN A O 1
ATOM 1319 N N . ARG A 1 170 ? 70.085 15.454 -97.656 1.00 90.44 170 ARG A N 1
ATOM 1320 C CA . ARG A 1 170 ? 70.165 16.078 -96.329 1.00 90.44 170 ARG A CA 1
ATOM 1321 C C . ARG A 1 170 ? 68.784 16.398 -95.754 1.00 90.44 170 ARG A C 1
ATOM 1323 O O . ARG A 1 170 ? 68.582 16.234 -94.557 1.00 90.44 170 ARG A O 1
ATOM 1330 N N . GLN A 1 171 ? 67.823 16.821 -96.577 1.00 90.88 171 GLN A N 1
ATOM 1331 C CA . GLN A 1 171 ? 66.429 16.988 -96.152 1.00 90.88 171 GLN A CA 1
ATOM 1332 C C . GLN A 1 171 ? 65.782 15.649 -95.782 1.00 90.88 171 GLN A C 1
ATOM 1334 O O . GLN A 1 171 ? 65.107 15.586 -94.763 1.00 90.88 171 GLN A O 1
ATOM 1339 N N . VAL A 1 172 ? 66.016 14.580 -96.546 1.00 90.62 172 VAL A N 1
ATOM 1340 C CA . VAL A 1 172 ? 65.523 13.225 -96.250 1.00 90.62 172 VAL A CA 1
ATOM 1341 C C . VAL A 1 172 ? 66.149 12.677 -94.966 1.00 90.62 172 VAL A C 1
ATOM 1343 O O . VAL A 1 172 ? 65.414 12.153 -94.137 1.00 90.62 172 VAL A O 1
ATOM 1346 N N . THR A 1 173 ? 67.454 12.859 -94.740 1.00 91.38 173 THR A N 1
ATOM 1347 C CA . THR A 1 173 ? 68.117 12.515 -93.471 1.00 91.38 173 THR A CA 1
ATOM 1348 C C . THR A 1 173 ? 67.520 13.310 -92.312 1.00 91.38 173 THR A C 1
ATOM 1350 O O . THR A 1 173 ? 67.062 12.710 -91.349 1.00 91.38 173 THR A O 1
ATOM 1353 N N . ASN A 1 174 ? 67.401 14.637 -92.434 1.00 92.19 174 ASN A N 1
ATOM 1354 C CA . ASN A 1 174 ? 66.789 15.474 -91.396 1.00 92.19 174 ASN A CA 1
ATOM 1355 C C . ASN A 1 174 ? 65.320 15.095 -91.115 1.00 92.19 174 ASN A C 1
ATOM 1357 O O . ASN A 1 174 ? 64.869 15.193 -89.976 1.00 92.19 174 ASN A O 1
ATOM 1361 N N . LEU A 1 175 ? 64.559 14.682 -92.135 1.00 93.12 175 LEU A N 1
ATOM 1362 C CA . LEU A 1 175 ? 63.184 14.198 -91.981 1.00 93.12 175 LEU A CA 1
ATOM 1363 C C . LEU A 1 175 ? 63.138 12.821 -91.309 1.00 93.12 175 LEU A C 1
ATOM 1365 O O . LEU A 1 175 ? 62.277 12.613 -90.460 1.00 93.12 175 LEU A O 1
ATOM 1369 N N . ALA A 1 176 ? 64.065 11.916 -91.630 1.00 91.62 176 ALA A N 1
ATOM 1370 C CA . ALA A 1 176 ? 64.193 10.616 -90.972 1.00 91.62 176 ALA A CA 1
ATOM 1371 C C . ALA A 1 176 ? 64.612 10.766 -89.499 1.00 91.62 176 ALA A C 1
ATOM 1373 O O . ALA A 1 176 ? 63.999 10.160 -88.626 1.00 91.62 176 ALA A O 1
ATOM 1374 N N . ASP A 1 177 ? 65.574 11.640 -89.199 1.00 93.31 177 ASP A N 1
ATOM 1375 C CA . ASP A 1 177 ? 65.982 11.965 -87.828 1.00 93.31 177 ASP A CA 1
ATOM 1376 C C . ASP A 1 177 ? 64.840 12.645 -87.050 1.00 93.31 177 ASP A C 1
ATOM 1378 O O . ASP A 1 177 ? 64.574 12.309 -85.894 1.00 93.31 177 ASP A O 1
ATOM 1382 N N . SER A 1 178 ? 64.094 13.552 -87.696 1.00 94.00 178 SER A N 1
ATOM 1383 C CA . SER A 1 178 ? 62.887 14.151 -87.115 1.00 94.00 178 SER A CA 1
ATOM 1384 C C . SER A 1 178 ? 61.785 13.117 -86.878 1.00 94.00 178 SER A C 1
ATOM 1386 O O . SER A 1 178 ? 61.060 13.240 -85.891 1.00 94.00 178 SER A O 1
ATOM 1388 N N . GLN A 1 179 ? 61.639 12.119 -87.754 1.00 93.75 179 GLN A N 1
ATOM 1389 C CA . GLN A 1 179 ? 60.687 11.025 -87.580 1.00 93.75 179 GLN A CA 1
ATOM 1390 C C . GLN A 1 179 ? 61.096 10.149 -86.391 1.00 93.75 179 GLN A C 1
ATOM 1392 O O . GLN A 1 179 ? 60.275 9.942 -85.503 1.00 93.75 179 GLN A O 1
ATOM 1397 N N . ASN A 1 180 ? 62.362 9.727 -86.318 1.00 94.50 180 ASN A N 1
ATOM 1398 C CA . ASN A 1 180 ? 62.898 8.937 -85.205 1.00 94.50 180 ASN A CA 1
ATOM 1399 C C . ASN A 1 180 ? 62.677 9.645 -83.856 1.00 94.50 180 ASN A C 1
ATOM 1401 O O . ASN A 1 180 ? 62.154 9.047 -82.923 1.00 94.50 180 ASN A O 1
ATOM 1405 N N . ASN A 1 181 ? 62.963 10.950 -83.769 1.00 95.19 181 ASN A N 1
ATOM 1406 C CA . ASN A 1 181 ? 62.715 11.738 -82.556 1.00 95.19 181 ASN A CA 1
ATOM 1407 C C . ASN A 1 181 ? 61.215 11.818 -82.187 1.00 95.19 181 ASN A C 1
ATOM 1409 O O . ASN A 1 181 ? 60.851 11.751 -81.014 1.00 95.19 181 ASN A O 1
ATOM 1413 N N . VAL A 1 182 ? 60.316 11.924 -83.173 1.00 95.06 182 VAL A N 1
ATOM 1414 C CA . VAL A 1 182 ? 58.860 11.866 -82.934 1.00 95.06 182 VAL A CA 1
ATOM 1415 C C . VAL A 1 182 ? 58.424 10.471 -82.472 1.00 95.06 182 VAL A C 1
ATOM 1417 O O . VAL A 1 182 ? 57.552 10.363 -81.606 1.00 95.06 182 VAL A O 1
ATOM 1420 N N . GLU A 1 183 ? 59.027 9.404 -82.994 1.00 95.38 183 GLU A N 1
ATOM 1421 C CA . GLU A 1 183 ? 58.779 8.023 -82.568 1.00 95.38 183 GLU A CA 1
ATOM 1422 C C . GLU A 1 183 ? 59.293 7.762 -81.139 1.00 95.38 183 GLU A C 1
ATOM 1424 O O . GLU A 1 183 ? 58.557 7.188 -80.332 1.00 95.38 183 GLU A O 1
ATOM 1429 N N . ASP A 1 184 ? 60.468 8.276 -80.768 1.00 96.19 184 ASP A N 1
ATOM 1430 C CA . ASP A 1 184 ? 61.016 8.224 -79.404 1.00 96.19 184 ASP A CA 1
ATOM 1431 C C . ASP A 1 184 ? 60.138 8.983 -78.398 1.00 96.19 184 ASP A C 1
ATOM 1433 O O . ASP A 1 184 ? 59.787 8.452 -77.341 1.00 96.19 184 ASP A O 1
ATOM 1437 N N . ILE A 1 185 ? 59.694 10.200 -78.736 1.00 96.44 185 ILE A N 1
ATOM 1438 C CA . ILE A 1 185 ? 58.727 10.945 -77.914 1.00 96.44 185 ILE A CA 1
ATOM 1439 C C . ILE A 1 185 ? 57.420 10.148 -77.791 1.00 96.44 185 ILE A C 1
ATOM 1441 O O . ILE A 1 185 ? 56.881 10.004 -76.696 1.00 96.44 185 ILE A O 1
ATOM 1445 N N . THR A 1 186 ? 56.929 9.566 -78.888 1.00 97.06 186 THR A N 1
ATOM 1446 C CA . THR A 1 186 ? 55.681 8.787 -78.900 1.00 97.06 186 THR A CA 1
ATOM 1447 C C . THR A 1 186 ? 55.777 7.516 -78.052 1.00 97.06 186 THR A C 1
ATOM 1449 O O . THR A 1 186 ? 54.824 7.179 -77.346 1.00 97.06 186 THR A O 1
ATOM 1452 N N . THR A 1 187 ? 56.892 6.785 -78.105 1.00 97.31 187 THR A N 1
ATOM 1453 C CA . THR A 1 187 ? 57.101 5.583 -77.282 1.00 97.31 187 THR A CA 1
ATOM 1454 C C . THR A 1 187 ? 57.254 5.949 -75.811 1.00 97.31 187 THR A C 1
ATOM 1456 O O . THR A 1 187 ? 56.587 5.340 -74.973 1.00 97.31 187 THR A O 1
ATOM 1459 N N . ARG A 1 188 ? 58.018 7.000 -75.494 1.00 97.69 188 ARG A N 1
ATOM 1460 C CA . ARG A 1 188 ? 58.145 7.539 -74.137 1.00 97.69 188 ARG A CA 1
ATOM 1461 C C . ARG A 1 188 ? 56.801 7.985 -73.556 1.00 97.69 188 ARG A C 1
ATOM 1463 O O . ARG A 1 188 ? 56.445 7.570 -72.459 1.00 97.69 188 ARG A O 1
ATOM 1470 N N . THR A 1 189 ? 56.007 8.768 -74.285 1.00 97.75 189 THR A N 1
ATOM 1471 C CA . THR A 1 189 ? 54.677 9.185 -73.811 1.00 97.75 189 THR A CA 1
ATOM 1472 C C . THR A 1 189 ? 53.748 7.986 -73.605 1.00 97.75 189 THR A C 1
ATOM 1474 O O . THR A 1 189 ? 52.978 7.979 -72.649 1.00 97.75 189 THR A O 1
ATOM 1477 N N . LYS A 1 190 ? 53.838 6.931 -74.430 1.00 98.19 190 LYS A N 1
ATOM 1478 C CA . LYS A 1 190 ? 53.081 5.683 -74.211 1.00 98.19 190 LYS A CA 1
ATOM 1479 C C . LYS A 1 190 ? 53.502 4.952 -72.931 1.00 98.19 190 LYS A C 1
ATOM 1481 O O . LYS A 1 190 ? 52.627 4.439 -72.237 1.00 98.19 190 LYS A O 1
ATOM 1486 N N . THR A 1 191 ? 54.796 4.898 -72.598 1.00 98.06 191 THR A N 1
ATOM 1487 C CA . THR A 1 191 ? 55.256 4.258 -71.351 1.00 98.06 191 THR A CA 1
ATOM 1488 C C . THR A 1 191 ? 54.896 5.091 -70.121 1.00 98.06 191 THR A C 1
ATOM 1490 O O . THR A 1 191 ? 54.373 4.538 -69.156 1.00 98.06 191 THR A O 1
ATOM 1493 N N . GLU A 1 192 ? 55.071 6.414 -70.171 1.00 97.81 192 GLU A N 1
ATOM 1494 C CA . GLU A 1 192 ? 54.650 7.339 -69.108 1.00 97.81 192 GLU A CA 1
ATOM 1495 C C . GLU A 1 192 ? 53.126 7.273 -68.876 1.00 97.81 192 GLU A C 1
ATOM 1497 O O . GLU A 1 192 ? 52.680 7.180 -67.731 1.00 97.81 192 GLU A O 1
ATOM 1502 N N . TYR A 1 193 ? 52.327 7.218 -69.949 1.00 97.94 193 TYR A N 1
ATOM 1503 C CA . TYR A 1 193 ? 50.876 7.019 -69.879 1.00 97.94 193 TYR A CA 1
ATOM 1504 C C . TYR A 1 193 ? 50.501 5.671 -69.251 1.00 97.94 193 TYR A C 1
ATOM 1506 O O . TYR A 1 193 ? 49.659 5.640 -68.360 1.00 97.94 193 TYR A O 1
ATOM 1514 N N . ALA A 1 194 ? 51.150 4.567 -69.639 1.00 98.31 194 ALA A N 1
ATOM 1515 C CA . ALA A 1 194 ? 50.887 3.249 -69.056 1.00 98.31 194 ALA A CA 1
ATOM 1516 C C . ALA A 1 194 ? 51.216 3.183 -67.550 1.00 98.31 194 ALA A C 1
ATOM 1518 O O . ALA A 1 194 ? 50.461 2.591 -66.777 1.00 98.31 194 ALA A O 1
ATOM 1519 N N . VAL A 1 195 ? 52.303 3.830 -67.110 1.00 98.38 195 VAL A N 1
ATOM 1520 C CA . VAL A 1 195 ? 52.648 3.947 -65.681 1.00 98.38 195 VAL A CA 1
ATOM 1521 C C . VAL A 1 195 ? 51.612 4.791 -64.932 1.00 98.38 195 VAL A C 1
ATOM 1523 O O . VAL A 1 195 ? 51.183 4.412 -63.839 1.00 98.38 195 VAL A O 1
ATOM 1526 N N . LEU A 1 196 ? 51.169 5.909 -65.515 1.00 98.44 196 LEU A N 1
ATOM 1527 C CA . LEU A 1 196 ? 50.148 6.762 -64.908 1.00 98.44 196 LEU A CA 1
ATOM 1528 C C . LEU A 1 196 ? 48.781 6.059 -64.835 1.00 98.44 196 LEU A C 1
ATOM 1530 O O . LEU A 1 196 ? 48.124 6.148 -63.803 1.00 98.44 196 LEU A O 1
ATOM 1534 N N . GLN A 1 197 ? 48.398 5.307 -65.870 1.00 98.62 197 GLN A N 1
ATOM 1535 C CA . GLN A 1 197 ? 47.199 4.460 -65.920 1.00 98.62 197 GLN A CA 1
ATOM 1536 C C . GLN A 1 197 ? 47.216 3.398 -64.807 1.00 98.62 197 GLN A C 1
ATOM 1538 O O . GLN A 1 197 ? 46.235 3.238 -64.084 1.00 98.62 197 GLN A O 1
ATOM 1543 N N . ALA A 1 198 ? 48.343 2.702 -64.618 1.00 98.44 198 ALA A N 1
ATOM 1544 C CA . ALA A 1 198 ? 48.488 1.714 -63.549 1.00 98.44 198 ALA A CA 1
ATOM 1545 C C . ALA A 1 198 ? 48.389 2.356 -62.153 1.00 98.44 198 ALA A C 1
ATOM 1547 O O . ALA A 1 198 ? 47.709 1.830 -61.271 1.00 98.44 198 ALA A O 1
ATOM 1548 N N . ARG A 1 199 ? 49.013 3.528 -61.957 1.00 98.50 199 ARG A N 1
ATOM 1549 C CA . ARG A 1 199 ? 48.910 4.291 -60.703 1.00 98.50 199 ARG A CA 1
ATOM 1550 C C . ARG A 1 199 ? 47.490 4.803 -60.451 1.00 98.50 199 ARG A C 1
ATOM 1552 O O . ARG A 1 199 ? 47.057 4.804 -59.304 1.00 98.50 199 ARG A O 1
ATOM 1559 N N . TYR A 1 200 ? 46.787 5.230 -61.496 1.00 98.56 200 TYR A N 1
ATOM 1560 C CA . TYR A 1 200 ? 45.396 5.671 -61.433 1.00 98.56 200 TYR A CA 1
ATOM 1561 C C . TYR A 1 200 ? 44.494 4.539 -60.917 1.00 98.56 200 TYR A C 1
ATOM 1563 O O . TYR A 1 200 ? 43.875 4.707 -59.872 1.00 98.56 200 TYR A O 1
ATOM 1571 N N . HIS A 1 201 ? 44.539 3.353 -61.533 1.00 98.50 201 HIS A N 1
ATOM 1572 C CA . HIS A 1 201 ? 43.749 2.199 -61.080 1.00 98.50 201 HIS A CA 1
ATOM 1573 C C . HIS A 1 201 ? 44.112 1.717 -59.666 1.00 98.50 201 HIS A C 1
ATOM 1575 O O . HIS A 1 201 ? 43.233 1.334 -58.900 1.00 98.50 201 HIS A O 1
ATOM 1581 N N . MET A 1 202 ? 45.391 1.780 -59.276 1.00 98.62 202 MET A N 1
ATOM 1582 C CA . MET A 1 202 ? 45.802 1.478 -57.898 1.00 98.62 202 MET A CA 1
ATOM 1583 C C . MET A 1 202 ? 45.181 2.453 -56.882 1.00 98.62 202 MET A C 1
ATOM 1585 O O . MET A 1 202 ? 44.797 2.035 -55.793 1.00 98.62 202 MET A O 1
ATOM 1589 N N . LEU A 1 203 ? 45.085 3.744 -57.220 1.00 98.50 203 LEU A N 1
ATOM 1590 C CA . LEU A 1 203 ? 44.469 4.755 -56.357 1.00 98.50 203 LEU A CA 1
ATOM 1591 C C . LEU A 1 203 ? 42.936 4.653 -56.342 1.00 98.50 203 LEU A C 1
ATOM 1593 O O . LEU A 1 203 ? 42.349 4.854 -55.283 1.00 98.50 203 LEU A O 1
ATOM 1597 N N . GLU A 1 204 ? 42.297 4.302 -57.464 1.00 98.50 204 GLU A N 1
ATOM 1598 C CA . GLU A 1 204 ? 40.860 3.984 -57.507 1.00 98.50 204 GLU A CA 1
ATOM 1599 C C . GLU A 1 204 ? 40.518 2.814 -56.574 1.00 98.50 204 GLU A C 1
ATOM 1601 O O . GLU A 1 204 ? 39.591 2.919 -55.774 1.00 98.50 204 GLU A O 1
ATOM 1606 N N . GLU A 1 205 ? 41.290 1.724 -56.625 1.00 98.38 205 GLU A N 1
ATOM 1607 C CA . GLU A 1 205 ? 41.047 0.555 -55.772 1.00 98.38 205 GLU A CA 1
ATOM 1608 C C . GLU A 1 205 ? 41.322 0.866 -54.292 1.00 98.38 205 GLU A C 1
ATOM 1610 O O . GLU A 1 205 ? 40.533 0.494 -53.428 1.00 98.38 205 GLU A O 1
ATOM 1615 N N . GLN A 1 206 ? 42.384 1.621 -53.979 1.00 98.56 206 GLN A N 1
ATOM 1616 C CA . GLN A 1 206 ? 42.652 2.074 -52.606 1.00 98.56 206 GLN A CA 1
ATOM 1617 C C . GLN A 1 206 ? 41.554 2.994 -52.060 1.00 98.56 206 GLN A C 1
ATOM 1619 O O . GLN A 1 206 ? 41.228 2.902 -50.874 1.00 98.56 206 GLN A O 1
ATOM 1624 N N . LEU A 1 207 ? 40.981 3.868 -52.896 1.00 98.25 207 LEU A N 1
ATOM 1625 C CA . LEU A 1 207 ? 39.840 4.699 -52.521 1.00 98.25 207 LEU A CA 1
ATOM 1626 C C . LEU A 1 207 ? 38.619 3.820 -52.235 1.00 98.25 207 LEU A C 1
ATOM 1628 O O . LEU A 1 207 ? 38.072 3.905 -51.139 1.00 98.25 207 LEU A O 1
ATOM 1632 N N . ARG A 1 208 ? 38.278 2.906 -53.150 1.00 98.62 208 ARG A N 1
ATOM 1633 C CA . ARG A 1 208 ? 37.164 1.959 -53.004 1.00 98.62 208 ARG A CA 1
ATOM 1634 C C . ARG A 1 208 ? 37.292 1.094 -51.745 1.00 98.62 208 ARG A C 1
ATOM 1636 O O . ARG A 1 208 ? 36.328 0.912 -51.010 1.00 98.62 208 ARG A O 1
ATOM 1643 N N . GLU A 1 209 ? 38.484 0.576 -51.458 1.00 98.56 209 GLU A N 1
ATOM 1644 C CA . GLU A 1 209 ? 38.751 -0.206 -50.246 1.00 98.56 209 GLU A CA 1
ATOM 1645 C C . GLU A 1 209 ? 38.705 0.670 -48.977 1.00 98.56 209 GLU A C 1
ATOM 1647 O O . GLU A 1 209 ? 38.365 0.200 -47.890 1.00 98.56 209 GLU A O 1
ATOM 1652 N N . CYS A 1 210 ? 39.042 1.960 -49.072 1.00 98.38 210 CYS A N 1
ATOM 1653 C CA . CYS A 1 210 ? 38.883 2.914 -47.971 1.00 98.38 210 CYS A CA 1
ATOM 1654 C C . CYS A 1 210 ? 37.405 3.220 -47.693 1.00 98.38 210 CYS A C 1
ATOM 1656 O O . CYS A 1 210 ? 36.998 3.195 -46.530 1.00 98.38 210 CYS A O 1
ATOM 1658 N N . GLU A 1 211 ? 36.614 3.436 -48.747 1.00 98.12 211 GLU A N 1
ATOM 1659 C CA . GLU A 1 211 ? 35.164 3.648 -48.703 1.00 98.12 211 GLU A CA 1
ATOM 1660 C C . GLU A 1 211 ? 34.459 2.436 -48.081 1.00 98.12 211 GLU A C 1
ATOM 1662 O O . GLU A 1 211 ? 33.826 2.588 -47.038 1.00 98.12 211 GLU A O 1
ATOM 1667 N N . MET A 1 212 ? 34.677 1.222 -48.605 1.00 98.38 212 MET A N 1
ATOM 1668 C CA . MET A 1 212 ? 34.094 -0.007 -48.040 1.00 98.38 212 MET A CA 1
ATOM 1669 C C . MET A 1 212 ? 34.470 -0.194 -46.561 1.00 98.38 212 MET A C 1
ATOM 1671 O O . MET A 1 212 ? 33.594 -0.406 -45.725 1.00 98.38 212 MET A O 1
ATOM 1675 N N . ARG A 1 213 ? 35.750 -0.024 -46.188 1.00 98.56 213 ARG A N 1
ATOM 1676 C CA . ARG A 1 213 ? 36.168 -0.121 -44.775 1.00 98.56 213 ARG A CA 1
ATOM 1677 C C . ARG A 1 213 ? 35.572 0.985 -43.891 1.00 98.56 213 ARG A C 1
ATOM 1679 O O . ARG A 1 213 ? 35.499 0.810 -42.675 1.00 98.56 213 ARG A O 1
ATOM 1686 N N . ALA A 1 214 ? 35.207 2.143 -44.442 1.00 98.00 214 ALA A N 1
ATOM 1687 C CA . ALA A 1 214 ? 34.518 3.199 -43.701 1.00 98.00 214 ALA A CA 1
ATOM 1688 C C . ALA A 1 214 ? 33.030 2.871 -43.512 1.00 98.00 214 ALA A C 1
ATOM 1690 O O . ALA A 1 214 ? 32.527 3.004 -42.397 1.00 98.00 214 ALA A O 1
ATOM 1691 N N . GLU A 1 215 ? 32.363 2.378 -44.556 1.00 98.38 215 GLU A N 1
ATOM 1692 C CA . GLU A 1 215 ? 30.980 1.895 -44.510 1.00 98.38 215 GLU A CA 1
ATOM 1693 C C . GLU A 1 215 ? 30.815 0.739 -43.513 1.00 98.38 215 GLU A C 1
ATOM 1695 O O . GLU A 1 215 ? 29.919 0.787 -42.672 1.00 98.38 215 GLU A O 1
ATOM 1700 N N . GLU A 1 216 ? 31.720 -0.246 -43.524 1.00 98.25 216 GLU A N 1
ATOM 1701 C CA . GLU A 1 216 ? 31.741 -1.360 -42.564 1.00 98.25 216 GLU A CA 1
ATOM 1702 C C . GLU A 1 216 ? 31.846 -0.873 -41.111 1.00 98.25 216 GLU A C 1
ATOM 1704 O O . GLU A 1 216 ? 31.078 -1.314 -40.255 1.00 98.25 216 GLU A O 1
ATOM 1709 N N . ARG A 1 217 ? 32.748 0.080 -40.823 1.00 98.38 217 ARG A N 1
ATOM 1710 C CA . ARG A 1 217 ? 32.876 0.674 -39.479 1.00 98.38 217 ARG A CA 1
ATOM 1711 C C . ARG A 1 217 ? 31.608 1.415 -39.057 1.00 98.38 217 ARG A C 1
ATOM 1713 O O . ARG A 1 217 ? 31.179 1.273 -37.916 1.00 98.38 217 ARG A O 1
ATOM 1720 N N . ILE A 1 218 ? 31.000 2.186 -39.960 1.00 98.38 218 ILE A N 1
ATOM 1721 C CA . ILE A 1 218 ? 29.752 2.909 -39.678 1.00 98.38 218 ILE A CA 1
ATOM 1722 C C . ILE A 1 218 ? 28.608 1.920 -39.416 1.00 98.38 218 ILE A C 1
ATOM 1724 O O . ILE A 1 218 ? 27.859 2.099 -38.457 1.00 98.38 218 ILE A O 1
ATOM 1728 N N . ALA A 1 219 ? 28.485 0.860 -40.218 1.00 98.38 219 ALA A N 1
ATOM 1729 C CA . ALA A 1 219 ? 27.462 -0.168 -40.048 1.00 98.38 219 ALA A CA 1
ATOM 1730 C C . ALA A 1 219 ? 27.620 -0.939 -38.724 1.00 98.38 219 ALA A C 1
ATOM 1732 O O . ALA A 1 219 ? 26.622 -1.214 -38.050 1.00 98.38 219 ALA A O 1
ATOM 1733 N N . GLU A 1 220 ? 28.858 -1.247 -38.327 1.00 98.50 220 GLU A N 1
ATOM 1734 C CA . GLU A 1 220 ? 29.165 -1.934 -37.071 1.00 98.50 220 GLU A CA 1
ATOM 1735 C C . GLU A 1 220 ? 28.898 -1.047 -35.846 1.00 98.50 220 GLU A C 1
ATOM 1737 O O . GLU A 1 220 ? 28.232 -1.493 -34.912 1.00 98.50 220 GLU A O 1
ATOM 1742 N N . GLU A 1 221 ? 29.290 0.231 -35.862 1.00 98.38 221 GLU A N 1
ATOM 1743 C CA . GLU A 1 221 ? 28.937 1.166 -34.782 1.00 98.38 221 GLU A CA 1
ATOM 1744 C C . GLU A 1 221 ? 27.420 1.424 -34.724 1.00 98.38 221 GLU A C 1
ATOM 1746 O O . GLU A 1 221 ? 26.826 1.433 -33.646 1.00 98.38 221 GLU A O 1
ATOM 1751 N N . GLN A 1 222 ? 26.729 1.514 -35.866 1.00 98.44 222 GLN A N 1
ATOM 1752 C CA . GLN A 1 222 ? 25.260 1.560 -35.899 1.00 98.44 222 GLN A CA 1
ATOM 1753 C C . GLN A 1 222 ? 24.614 0.280 -35.348 1.00 98.44 222 GLN A C 1
ATOM 1755 O O . GLN A 1 222 ? 23.524 0.341 -34.773 1.00 98.44 222 GLN A O 1
ATOM 1760 N N . ARG A 1 223 ? 25.223 -0.896 -35.540 1.00 98.69 223 ARG A N 1
ATOM 1761 C CA . ARG A 1 223 ? 24.758 -2.158 -34.941 1.00 98.69 223 ARG A CA 1
ATOM 1762 C C . ARG A 1 223 ? 24.970 -2.139 -33.428 1.00 98.69 223 ARG A C 1
ATOM 1764 O O . ARG A 1 223 ? 24.013 -2.349 -32.687 1.00 98.69 223 ARG A O 1
ATOM 1771 N N . ARG A 1 224 ? 26.178 -1.796 -32.978 1.00 98.62 224 ARG A N 1
ATOM 1772 C CA . ARG A 1 224 ? 26.551 -1.679 -31.563 1.00 98.62 224 ARG A CA 1
ATOM 1773 C C . ARG A 1 224 ? 25.664 -0.691 -30.806 1.00 98.62 224 ARG A C 1
ATOM 1775 O O . ARG A 1 224 ? 25.176 -1.024 -29.729 1.00 98.62 224 ARG A O 1
ATOM 1782 N N . ASN A 1 225 ? 25.399 0.480 -31.382 1.00 98.62 225 ASN A N 1
ATOM 1783 C CA . ASN A 1 225 ? 24.535 1.495 -30.778 1.00 98.62 225 ASN A CA 1
ATOM 1784 C C . ASN A 1 225 ? 23.083 1.013 -30.664 1.00 98.62 225 ASN A C 1
ATOM 1786 O O . ASN A 1 225 ? 22.478 1.173 -29.607 1.00 98.62 225 ASN A O 1
ATOM 1790 N N . ARG A 1 226 ? 22.539 0.339 -31.690 1.00 98.69 226 ARG A N 1
ATOM 1791 C CA . ARG A 1 226 ? 21.208 -0.295 -31.606 1.00 98.69 226 ARG A CA 1
ATOM 1792 C C . ARG A 1 226 ? 21.149 -1.377 -30.527 1.00 98.69 226 ARG A C 1
ATOM 1794 O O . ARG A 1 226 ? 20.177 -1.438 -29.782 1.00 98.69 226 ARG A O 1
ATOM 1801 N N . GLU A 1 227 ? 22.186 -2.205 -30.404 1.00 98.56 227 GLU A N 1
ATOM 1802 C CA . GLU A 1 227 ? 22.271 -3.218 -29.345 1.00 98.56 227 GLU A CA 1
ATOM 1803 C C . GLU A 1 227 ? 22.389 -2.607 -27.942 1.00 98.56 227 GLU A C 1
ATOM 1805 O O . GLU A 1 227 ? 21.822 -3.159 -26.997 1.00 98.56 227 GLU A O 1
ATOM 1810 N N . LEU A 1 228 ? 23.099 -1.484 -27.792 1.00 98.62 228 LEU A N 1
ATOM 1811 C CA . LEU A 1 228 ? 23.222 -0.756 -26.528 1.00 98.62 228 LEU A CA 1
ATOM 1812 C C . LEU A 1 228 ? 21.889 -0.117 -26.124 1.00 98.62 228 LEU A C 1
ATOM 1814 O O . LEU A 1 228 ? 21.428 -0.357 -25.011 1.00 98.62 228 LEU A O 1
ATOM 1818 N N . VAL A 1 229 ? 21.234 0.611 -27.035 1.00 98.62 229 VAL A N 1
ATOM 1819 C CA . VAL A 1 229 ? 19.901 1.197 -26.809 1.00 98.62 229 VAL A CA 1
ATOM 1820 C C . VAL A 1 229 ? 18.904 0.109 -26.413 1.00 98.62 229 VAL A C 1
ATOM 1822 O O . VAL A 1 229 ? 18.316 0.191 -25.340 1.00 98.62 229 VAL A O 1
ATOM 1825 N N . ALA A 1 230 ? 18.830 -0.991 -27.169 1.00 98.69 230 ALA A N 1
ATOM 1826 C CA . ALA A 1 230 ? 17.934 -2.101 -26.849 1.00 98.69 230 ALA A CA 1
ATOM 1827 C C . ALA A 1 230 ? 18.252 -2.794 -25.508 1.00 98.69 230 ALA A C 1
ATOM 1829 O O . ALA A 1 230 ? 17.390 -3.486 -24.965 1.00 98.69 230 ALA A O 1
ATOM 1830 N N . ARG A 1 231 ? 19.483 -2.689 -24.976 1.00 98.75 231 ARG A N 1
ATOM 1831 C CA . ARG A 1 231 ? 19.823 -3.144 -23.611 1.00 98.75 231 ARG A CA 1
ATOM 1832 C C . ARG A 1 231 ? 19.326 -2.150 -22.564 1.00 98.75 231 ARG A C 1
ATOM 1834 O O . ARG A 1 231 ? 18.686 -2.592 -21.617 1.00 98.75 231 ARG A O 1
ATOM 1841 N N . MET A 1 232 ? 19.573 -0.853 -22.760 1.00 98.62 232 MET A N 1
ATOM 1842 C CA . MET A 1 232 ? 19.112 0.201 -21.850 1.00 98.62 232 MET A CA 1
ATOM 1843 C C . MET A 1 232 ? 17.583 0.251 -21.762 1.00 98.62 232 MET A C 1
ATOM 1845 O O . MET A 1 232 ? 17.052 0.345 -20.665 1.00 98.62 232 MET A O 1
ATOM 1849 N N . GLU A 1 233 ? 16.867 0.104 -22.880 1.00 98.62 233 GLU A N 1
ATOM 1850 C CA . GLU A 1 233 ? 15.398 0.034 -22.909 1.00 98.62 233 GLU A CA 1
ATOM 1851 C C . GLU A 1 233 ? 14.866 -1.135 -22.067 1.00 98.62 233 GLU A C 1
ATOM 1853 O O . GLU A 1 233 ? 13.958 -0.958 -21.257 1.00 98.62 233 GLU A O 1
ATOM 1858 N N . ARG A 1 234 ? 15.474 -2.325 -22.197 1.00 98.75 234 ARG A N 1
ATOM 1859 C CA . ARG A 1 234 ? 15.120 -3.499 -21.382 1.00 98.75 234 ARG A CA 1
ATOM 1860 C C . ARG A 1 234 ? 15.447 -3.306 -19.904 1.00 98.75 234 ARG A C 1
ATOM 1862 O O . ARG A 1 234 ? 14.673 -3.742 -19.059 1.00 98.75 234 ARG A O 1
ATOM 1869 N N . GLU A 1 235 ? 16.569 -2.672 -19.580 1.00 98.62 235 GLU A N 1
ATOM 1870 C CA . GLU A 1 235 ? 16.926 -2.383 -18.191 1.00 98.62 235 GLU A CA 1
ATOM 1871 C C . GLU A 1 235 ? 15.983 -1.343 -17.571 1.00 98.62 235 GLU A C 1
ATOM 1873 O O . GLU A 1 235 ? 15.452 -1.579 -16.488 1.00 98.62 235 GLU A O 1
ATOM 1878 N N . ALA A 1 236 ? 15.685 -0.253 -18.282 1.00 98.62 236 ALA A N 1
ATOM 1879 C CA . ALA A 1 236 ? 14.721 0.760 -17.863 1.00 98.62 236 ALA A CA 1
ATOM 1880 C C . ALA A 1 236 ? 13.312 0.169 -17.679 1.00 98.62 236 ALA A C 1
ATOM 1882 O O . ALA A 1 236 ? 12.642 0.482 -16.694 1.00 98.62 236 ALA A O 1
ATOM 1883 N N . GLN A 1 237 ? 12.882 -0.737 -18.566 1.00 98.75 237 GLN A N 1
ATOM 1884 C CA . GLN A 1 237 ? 11.625 -1.469 -18.406 1.00 98.75 237 GLN A CA 1
ATOM 1885 C C . GLN A 1 237 ? 11.634 -2.337 -17.137 1.00 98.75 237 GLN A C 1
ATOM 1887 O O . GLN A 1 237 ? 10.717 -2.229 -16.327 1.00 98.75 237 GLN A O 1
ATOM 1892 N N . LEU A 1 238 ? 12.677 -3.144 -16.911 1.00 98.75 238 LEU A N 1
ATOM 1893 C CA . LEU A 1 238 ? 12.788 -3.988 -15.712 1.00 98.75 238 LEU A CA 1
ATOM 1894 C C . LEU A 1 238 ? 12.855 -3.163 -14.415 1.00 98.75 238 LEU A C 1
ATOM 1896 O O . LEU A 1 238 ? 12.267 -3.555 -13.406 1.00 98.75 238 LEU A O 1
ATOM 1900 N N . GLN A 1 239 ? 13.533 -2.012 -14.428 1.00 98.62 239 GLN A N 1
ATOM 1901 C CA . GLN A 1 239 ? 13.549 -1.077 -13.301 1.00 98.62 239 GLN A CA 1
ATOM 1902 C C . GLN A 1 239 ? 12.161 -0.459 -13.065 1.00 98.62 239 GLN A C 1
ATOM 1904 O O . GLN A 1 239 ? 11.705 -0.410 -11.922 1.00 98.62 239 GLN A O 1
ATOM 1909 N N . SER A 1 240 ? 11.453 -0.061 -14.129 1.00 98.62 240 SER A N 1
ATOM 1910 C CA . SER A 1 240 ? 10.076 0.445 -14.056 1.00 98.62 240 SER A CA 1
ATOM 1911 C C . SER A 1 240 ? 9.121 -0.599 -13.468 1.00 98.62 240 SER A C 1
ATOM 1913 O O . SER A 1 240 ? 8.416 -0.313 -12.500 1.00 98.62 240 SER A O 1
ATOM 1915 N N . GLU A 1 241 ? 9.165 -1.839 -13.962 1.00 98.69 241 GLU A N 1
ATOM 1916 C CA . GLU A 1 241 ? 8.381 -2.967 -13.447 1.00 98.69 241 GLU A CA 1
ATOM 1917 C C . GLU A 1 241 ? 8.710 -3.265 -11.972 1.00 98.69 241 GLU A C 1
ATOM 1919 O O . GLU A 1 241 ? 7.801 -3.458 -11.162 1.00 98.69 241 GLU A O 1
ATOM 1924 N N . ASN A 1 242 ? 9.991 -3.226 -11.580 1.00 98.81 242 ASN A N 1
ATOM 1925 C CA . ASN A 1 242 ? 10.414 -3.421 -10.191 1.00 98.81 242 ASN A CA 1
ATOM 1926 C C . ASN A 1 242 ? 9.875 -2.328 -9.252 1.00 98.81 242 ASN A C 1
ATOM 1928 O O . ASN A 1 242 ? 9.346 -2.638 -8.180 1.00 98.81 242 ASN A O 1
ATOM 1932 N N . CYS A 1 243 ? 9.969 -1.060 -9.658 1.00 98.69 243 CYS A N 1
ATOM 1933 C CA . CYS A 1 243 ? 9.396 0.065 -8.923 1.00 98.69 243 CYS A CA 1
ATOM 1934 C C . CYS A 1 243 ? 7.869 -0.049 -8.833 1.00 98.69 243 CYS A C 1
ATOM 1936 O O . CYS A 1 243 ? 7.306 0.123 -7.755 1.00 98.69 243 CYS A O 1
ATOM 1938 N N . GLN A 1 244 ? 7.198 -0.433 -9.919 1.00 98.81 244 GLN A N 1
ATOM 1939 C CA . GLN A 1 244 ? 5.748 -0.617 -9.945 1.00 98.81 244 GLN A CA 1
ATOM 1940 C C . GLN A 1 244 ? 5.283 -1.772 -9.039 1.00 98.81 244 GLN A C 1
ATOM 1942 O O . GLN A 1 244 ? 4.209 -1.698 -8.448 1.00 98.81 244 GLN A O 1
ATOM 1947 N N . ILE A 1 245 ? 6.071 -2.845 -8.900 1.00 98.81 245 ILE A N 1
ATOM 1948 C CA . ILE A 1 245 ? 5.802 -3.916 -7.926 1.00 98.81 245 ILE A CA 1
ATOM 1949 C C . ILE A 1 245 ? 5.955 -3.388 -6.495 1.00 98.81 245 ILE A C 1
ATOM 1951 O O . ILE A 1 245 ? 5.051 -3.592 -5.689 1.00 98.81 245 ILE A O 1
ATOM 1955 N N . LYS A 1 246 ? 7.046 -2.672 -6.186 1.00 98.81 246 LYS A N 1
ATOM 1956 C CA . LYS A 1 246 ? 7.272 -2.072 -4.856 1.00 98.81 246 LYS A CA 1
ATOM 1957 C C . LYS A 1 246 ? 6.136 -1.135 -4.447 1.00 98.81 246 LYS A C 1
ATOM 1959 O O . LYS A 1 246 ? 5.623 -1.277 -3.342 1.00 98.81 246 LYS A O 1
ATOM 1964 N N . VAL A 1 247 ? 5.713 -0.241 -5.345 1.00 98.75 247 VAL A N 1
ATOM 1965 C CA . VAL A 1 247 ? 4.584 0.677 -5.118 1.00 98.75 247 VAL A CA 1
ATOM 1966 C C . VAL A 1 247 ? 3.311 -0.108 -4.796 1.00 98.75 247 VAL A C 1
ATOM 1968 O O . VAL A 1 247 ? 2.763 0.079 -3.717 1.00 98.75 247 VAL A O 1
ATOM 1971 N N . ARG A 1 248 ? 2.913 -1.079 -5.634 1.00 98.75 248 ARG A N 1
ATOM 1972 C CA . ARG A 1 248 ? 1.720 -1.913 -5.378 1.00 98.75 248 ARG A CA 1
ATOM 1973 C C . ARG A 1 248 ? 1.770 -2.686 -4.058 1.00 98.75 248 ARG A C 1
ATOM 1975 O O . ARG A 1 248 ? 0.721 -2.957 -3.478 1.00 98.75 248 ARG A O 1
ATOM 1982 N N . THR A 1 249 ? 2.950 -3.115 -3.613 1.00 98.75 249 THR A N 1
ATOM 1983 C CA . THR A 1 249 ? 3.109 -3.793 -2.317 1.00 98.75 249 THR A CA 1
ATOM 1984 C C . THR A 1 249 ? 2.887 -2.813 -1.167 1.00 98.75 249 THR A C 1
ATOM 1986 O O . THR A 1 249 ? 2.057 -3.082 -0.305 1.00 98.75 249 THR A O 1
ATOM 1989 N N . VAL A 1 250 ? 3.540 -1.646 -1.205 1.00 98.62 250 VAL A N 1
ATOM 1990 C CA . VAL A 1 250 ? 3.383 -0.597 -0.183 1.00 98.62 250 VAL A CA 1
ATOM 1991 C C . VAL A 1 250 ? 1.953 -0.047 -0.151 1.00 98.62 250 VAL A C 1
ATOM 1993 O O . VAL A 1 250 ? 1.420 0.180 0.928 1.00 98.62 250 VAL A O 1
ATOM 1996 N N . GLU A 1 251 ? 1.292 0.110 -1.300 1.00 98.69 251 GLU A N 1
ATOM 1997 C CA . GLU A 1 251 ? -0.124 0.500 -1.383 1.00 98.69 251 GLU A CA 1
ATOM 1998 C C . GLU A 1 251 ? -1.033 -0.507 -0.665 1.00 98.69 251 GLU A C 1
ATOM 2000 O O . GLU A 1 251 ? -1.878 -0.106 0.133 1.00 98.69 251 GLU A O 1
ATOM 2005 N N . LYS A 1 252 ? -0.828 -1.815 -0.884 1.00 98.75 252 LYS A N 1
ATOM 2006 C CA . LYS A 1 252 ? -1.591 -2.875 -0.202 1.00 98.75 252 LYS A CA 1
ATOM 2007 C C . LYS A 1 252 ? -1.350 -2.890 1.305 1.00 98.75 252 LYS A C 1
ATOM 2009 O O . LYS A 1 252 ? -2.301 -3.025 2.075 1.00 98.75 252 LYS A O 1
ATOM 2014 N N . GLU A 1 253 ? -0.095 -2.753 1.726 1.00 98.69 253 GLU A N 1
ATOM 2015 C CA . GLU A 1 253 ? 0.271 -2.663 3.143 1.00 98.69 253 GLU A CA 1
ATOM 2016 C C . GLU A 1 253 ? -0.350 -1.419 3.792 1.00 98.69 253 GLU A C 1
ATOM 2018 O O . GLU A 1 253 ? -0.927 -1.516 4.873 1.00 98.69 253 GLU A O 1
ATOM 2023 N N . ALA A 1 254 ? -0.335 -0.273 3.105 1.00 98.62 254 ALA A N 1
ATOM 2024 C CA . ALA A 1 254 ? -0.982 0.951 3.564 1.00 98.62 254 ALA A CA 1
ATOM 2025 C C . ALA A 1 254 ? -2.504 0.786 3.706 1.00 98.62 254 ALA A C 1
ATOM 2027 O O . ALA A 1 254 ? -3.049 1.190 4.732 1.00 98.62 254 ALA A O 1
ATOM 2028 N N . THR A 1 255 ? -3.189 0.148 2.746 1.00 98.75 255 THR A N 1
ATOM 2029 C CA . THR A 1 255 ? -4.631 -0.132 2.872 1.00 98.75 255 THR A CA 1
ATOM 2030 C C . THR A 1 255 ? -4.934 -1.079 4.033 1.00 98.75 255 THR A C 1
ATOM 2032 O O . THR A 1 255 ? -5.826 -0.792 4.825 1.00 98.75 255 THR A O 1
ATOM 2035 N N . ALA A 1 256 ? -4.144 -2.142 4.222 1.00 98.69 256 ALA A N 1
ATOM 2036 C CA . ALA A 1 256 ? -4.333 -3.078 5.333 1.00 98.69 256 ALA A CA 1
ATOM 2037 C C . ALA A 1 256 ? -4.096 -2.412 6.705 1.00 98.69 256 ALA A C 1
ATOM 2039 O O . ALA A 1 256 ? -4.837 -2.652 7.657 1.00 98.69 256 ALA A O 1
ATOM 2040 N N . LEU A 1 257 ? -3.097 -1.527 6.808 1.00 98.75 257 LEU A N 1
ATOM 2041 C CA . LEU A 1 257 ? -2.846 -0.737 8.017 1.00 98.75 257 LEU A CA 1
ATOM 2042 C C . LEU A 1 257 ? -3.945 0.306 8.275 1.00 98.75 257 LEU A C 1
ATOM 2044 O O . LEU A 1 257 ? -4.269 0.563 9.433 1.00 98.75 257 LEU A O 1
ATOM 2048 N N . GLN A 1 258 ? -4.542 0.890 7.231 1.00 98.88 258 GLN A N 1
ATOM 2049 C CA . GLN A 1 258 ? -5.699 1.785 7.362 1.00 98.88 258 GLN A CA 1
ATOM 2050 C C . GLN A 1 258 ? -6.949 1.038 7.848 1.00 98.88 258 GLN A C 1
ATOM 2052 O O . GLN A 1 258 ? -7.635 1.529 8.747 1.00 98.88 258 GLN A O 1
ATOM 2057 N N . GLU A 1 259 ? -7.219 -0.153 7.309 1.00 98.75 259 GLU A N 1
ATOM 2058 C CA . GLU A 1 259 ? -8.310 -1.030 7.750 1.00 98.75 259 GLU A CA 1
ATOM 2059 C C . GLU A 1 259 ? -8.138 -1.447 9.220 1.00 98.75 259 GLU A C 1
ATOM 2061 O O . GLU A 1 259 ? -9.069 -1.305 10.016 1.00 98.75 259 GLU A O 1
ATOM 2066 N N . GLU A 1 260 ? -6.936 -1.871 9.620 1.00 98.75 260 GLU A N 1
ATOM 2067 C CA . GLU A 1 260 ? -6.641 -2.241 11.009 1.00 98.75 260 GLU A CA 1
ATOM 2068 C C . GLU A 1 260 ? -6.711 -1.033 11.957 1.00 98.75 260 GLU A C 1
ATOM 2070 O O . GLU A 1 260 ? -7.289 -1.128 13.040 1.00 98.75 260 GLU A O 1
ATOM 2075 N N . ALA A 1 261 ? -6.213 0.140 11.550 1.00 98.69 261 ALA A N 1
ATOM 2076 C CA . ALA A 1 261 ? -6.343 1.369 12.335 1.00 98.69 261 ALA A CA 1
ATOM 2077 C C . ALA A 1 261 ? -7.813 1.795 12.516 1.00 98.69 261 ALA A C 1
ATOM 2079 O O . ALA A 1 261 ? -8.189 2.275 13.590 1.00 98.69 261 ALA A O 1
ATOM 2080 N N . HIS A 1 262 ? -8.659 1.595 11.501 1.00 98.75 262 HIS A N 1
ATOM 2081 C CA . HIS A 1 262 ? -10.100 1.816 11.611 1.00 98.75 262 HIS A CA 1
ATOM 2082 C C . HIS A 1 262 ? -10.755 0.800 12.560 1.00 98.75 262 HIS A C 1
ATOM 2084 O O . HIS A 1 262 ? -11.493 1.199 13.463 1.00 98.75 262 HIS A O 1
ATOM 2090 N N . ARG A 1 263 ? -10.424 -0.493 12.431 1.00 98.81 263 ARG A N 1
ATOM 2091 C CA . ARG A 1 263 ? -10.906 -1.566 13.318 1.00 98.81 263 ARG A CA 1
ATOM 2092 C C . ARG A 1 263 ? -10.549 -1.298 14.783 1.00 98.81 263 ARG A C 1
ATOM 2094 O O . ARG A 1 263 ? -11.406 -1.421 15.659 1.00 98.81 263 ARG A O 1
ATOM 2101 N N . LEU A 1 264 ? -9.305 -0.897 15.047 1.00 98.69 264 LEU A N 1
ATOM 2102 C CA . LEU A 1 264 ? -8.829 -0.534 16.382 1.00 98.69 264 LEU A CA 1
ATOM 2103 C C . LEU A 1 264 ? -9.533 0.715 16.922 1.00 98.69 264 LEU A C 1
ATOM 2105 O O . LEU A 1 264 ? -9.881 0.735 18.097 1.00 98.69 264 LEU A O 1
ATOM 2109 N N . ARG A 1 265 ? -9.815 1.724 16.085 1.00 98.81 265 ARG A N 1
ATOM 2110 C CA . ARG A 1 265 ? -10.583 2.905 16.511 1.00 98.81 265 ARG A CA 1
ATOM 2111 C C . ARG A 1 265 ? -11.992 2.532 16.972 1.00 98.81 265 ARG A C 1
ATOM 2113 O O . ARG A 1 265 ? -12.354 2.878 18.088 1.00 98.81 265 ARG A O 1
ATOM 2120 N N . VAL A 1 266 ? -12.723 1.742 16.183 1.00 98.75 266 VAL A N 1
ATOM 2121 C CA . VAL A 1 266 ? -14.058 1.239 16.564 1.00 98.75 266 VAL A CA 1
ATOM 2122 C C . VAL A 1 266 ? -14.000 0.411 17.856 1.00 98.75 266 VAL A C 1
ATOM 2124 O O . VAL A 1 266 ? -14.903 0.488 18.689 1.00 98.75 266 VAL A O 1
ATOM 2127 N N . GLN A 1 267 ? -12.925 -0.359 18.063 1.00 98.75 267 GLN A N 1
ATOM 2128 C CA . GLN A 1 267 ? -12.709 -1.104 19.305 1.00 98.75 267 GLN A CA 1
ATOM 2129 C C . GLN A 1 267 ? -12.466 -0.176 20.511 1.00 98.75 267 GLN A C 1
ATOM 2131 O O . GLN A 1 267 ? -13.050 -0.417 21.567 1.00 98.75 267 GLN A O 1
ATOM 2136 N N . CYS A 1 268 ? -11.672 0.889 20.359 1.00 98.69 268 CYS A N 1
ATOM 2137 C CA . CYS A 1 268 ? -11.467 1.906 21.395 1.00 98.69 268 CYS A CA 1
ATOM 2138 C C . CYS A 1 268 ? -12.761 2.664 21.724 1.00 98.69 268 CYS A C 1
ATOM 2140 O O . CYS A 1 268 ? -13.085 2.819 22.898 1.00 98.69 268 CYS A O 1
ATOM 2142 N N . ASP A 1 269 ? -13.524 3.083 20.710 1.00 98.62 269 ASP A N 1
ATOM 2143 C CA . ASP A 1 269 ? -14.793 3.801 20.888 1.00 98.62 269 ASP A CA 1
ATOM 2144 C C . ASP A 1 269 ? -15.808 2.934 21.653 1.00 98.62 269 ASP A C 1
ATOM 2146 O O . ASP A 1 269 ? -16.460 3.399 22.591 1.00 98.62 269 ASP A O 1
ATOM 2150 N N . LYS A 1 270 ? -15.878 1.634 21.327 1.00 98.75 270 LYS A N 1
ATOM 2151 C CA . LYS A 1 270 ? -16.675 0.665 22.089 1.00 98.75 270 LYS A CA 1
ATOM 2152 C C . LYS A 1 270 ? -16.190 0.535 23.536 1.00 98.75 270 LYS A C 1
ATOM 2154 O O . LYS A 1 270 ? -17.011 0.569 24.445 1.00 98.75 270 LYS A O 1
ATOM 2159 N N . GLN A 1 271 ? -14.884 0.393 23.762 1.00 98.69 271 GLN A N 1
ATOM 2160 C CA . GLN A 1 271 ? -14.326 0.272 25.115 1.00 98.69 271 GLN A CA 1
ATOM 2161 C C . GLN A 1 271 ? -14.568 1.530 25.963 1.00 98.69 271 GLN A C 1
ATOM 2163 O O . GLN A 1 271 ? -14.812 1.405 27.159 1.00 98.69 271 GLN A O 1
ATOM 2168 N N . ALA A 1 272 ? -14.561 2.721 25.358 1.00 98.75 272 ALA A N 1
ATOM 2169 C CA . ALA A 1 272 ? -14.915 3.968 26.031 1.00 98.75 272 ALA A CA 1
ATOM 2170 C C . ALA A 1 272 ? -16.406 4.017 26.419 1.00 98.75 272 ALA A C 1
ATOM 2172 O O . ALA A 1 272 ? -16.738 4.439 27.526 1.00 98.75 272 ALA A O 1
ATOM 2173 N N . ALA A 1 273 ? -17.302 3.537 25.549 1.00 98.62 273 ALA A N 1
ATOM 2174 C CA . ALA A 1 273 ? -18.728 3.420 25.859 1.00 98.62 273 ALA A CA 1
ATOM 2175 C C . ALA A 1 273 ? -19.008 2.370 26.954 1.00 98.62 273 ALA A C 1
ATOM 2177 O O . ALA A 1 273 ? -19.772 2.639 27.882 1.00 98.62 273 ALA A O 1
ATOM 2178 N N . ASP A 1 274 ? -18.356 1.204 26.881 1.00 98.56 274 ASP A N 1
ATOM 2179 C CA . ASP A 1 274 ? -18.443 0.155 27.903 1.00 98.56 274 ASP A CA 1
ATOM 2180 C C . ASP A 1 274 ? -17.920 0.672 29.262 1.00 98.56 274 ASP A C 1
ATOM 2182 O O . ASP A 1 274 ? -18.563 0.443 30.288 1.00 98.56 274 ASP A O 1
ATOM 2186 N N . LEU A 1 275 ? -16.811 1.431 29.275 1.00 98.62 275 LEU A N 1
ATOM 2187 C CA . LEU A 1 275 ? -16.271 2.083 30.476 1.00 98.62 275 LEU A CA 1
ATOM 2188 C C . LEU A 1 275 ? -17.298 3.039 31.098 1.00 98.62 275 LEU A C 1
ATOM 2190 O O . LEU A 1 275 ? -17.682 2.826 32.248 1.00 98.62 275 LEU A O 1
ATOM 2194 N N . HIS A 1 276 ? -17.811 4.008 30.334 1.00 98.62 276 HIS A N 1
ATOM 2195 C CA . HIS A 1 276 ? -18.818 4.965 30.812 1.00 98.62 276 HIS A CA 1
ATOM 2196 C C . HIS A 1 276 ? -20.057 4.254 31.386 1.00 98.62 276 HIS A C 1
ATOM 2198 O O . HIS A 1 276 ? -20.545 4.601 32.460 1.00 98.62 276 HIS A O 1
ATOM 2204 N N . ALA A 1 277 ? -20.544 3.204 30.717 1.00 98.62 277 ALA A N 1
ATOM 2205 C CA . ALA A 1 277 ? -21.678 2.413 31.194 1.00 98.62 277 ALA A CA 1
ATOM 2206 C C . ALA A 1 277 ? -21.375 1.619 32.483 1.00 98.62 277 ALA A C 1
ATOM 2208 O O . ALA A 1 277 ? -22.297 1.280 33.228 1.00 98.62 277 ALA A O 1
ATOM 2209 N N . THR A 1 278 ? -20.109 1.284 32.761 1.00 98.19 278 THR A N 1
ATOM 2210 C CA . THR A 1 278 ? -19.701 0.706 34.056 1.00 98.19 278 THR A CA 1
ATOM 2211 C C . THR A 1 278 ? -19.503 1.758 35.143 1.00 98.19 278 THR A C 1
ATOM 2213 O O . THR A 1 278 ? -19.850 1.486 36.290 1.00 98.19 278 THR A O 1
ATOM 2216 N N . GLU A 1 279 ? -19.025 2.956 34.801 1.00 98.62 279 GLU A N 1
ATOM 2217 C CA . GLU A 1 279 ? -18.883 4.086 35.726 1.00 98.62 279 GLU A CA 1
ATOM 2218 C C . GLU A 1 279 ? -20.252 4.588 36.211 1.00 98.62 279 GLU A C 1
ATOM 2220 O O . GLU A 1 279 ? -20.450 4.755 37.412 1.00 98.62 279 GLU A O 1
ATOM 2225 N N . GLU A 1 280 ? -21.235 4.709 35.313 1.00 98.62 280 GLU A N 1
ATOM 2226 C CA . GLU A 1 280 ? -22.624 5.053 35.652 1.00 98.62 280 GLU A CA 1
ATOM 2227 C C . GLU A 1 280 ? -23.256 4.023 36.605 1.00 98.62 280 GLU A C 1
ATOM 2229 O O . GLU A 1 280 ? -23.820 4.377 37.642 1.00 98.62 280 GLU A O 1
ATOM 2234 N N . LYS A 1 281 ? -23.107 2.723 36.310 1.00 98.56 281 LYS A N 1
ATOM 2235 C CA . LYS A 1 281 ? -23.579 1.643 37.197 1.00 98.56 281 LYS A CA 1
ATOM 2236 C C . LYS A 1 281 ? -22.884 1.675 38.554 1.00 98.56 281 LYS A C 1
ATOM 2238 O O . LYS A 1 281 ? -23.535 1.439 39.570 1.00 98.56 281 LYS A O 1
ATOM 2243 N N . LEU A 1 282 ? -21.580 1.953 38.573 1.00 98.50 282 LEU A N 1
ATOM 2244 C CA . LEU A 1 282 ? -20.815 2.087 39.805 1.00 98.50 282 LEU A CA 1
ATOM 2245 C C . LEU A 1 282 ? -21.363 3.242 40.655 1.00 98.50 282 LEU A C 1
ATOM 2247 O O . LEU A 1 282 ? -21.580 3.039 41.848 1.00 98.50 282 LEU A O 1
ATOM 2251 N N . GLU A 1 283 ? -21.648 4.401 40.060 1.00 98.62 283 GLU A N 1
ATOM 2252 C CA . GLU A 1 283 ? -22.218 5.546 40.779 1.00 98.62 283 GLU A CA 1
ATOM 2253 C C . GLU A 1 283 ? -23.598 5.221 41.364 1.00 98.62 283 GLU A C 1
ATOM 2255 O O . GLU A 1 283 ? -23.788 5.345 42.572 1.00 98.62 283 GLU A O 1
ATOM 2260 N N . ILE A 1 284 ? -24.501 4.630 40.570 1.00 98.50 284 ILE A N 1
ATOM 2261 C CA . ILE A 1 284 ? -25.810 4.152 41.053 1.00 98.50 284 ILE A CA 1
ATOM 2262 C C . ILE A 1 284 ? -25.648 3.176 42.234 1.00 98.50 284 ILE A C 1
ATOM 2264 O O . ILE A 1 284 ? -26.401 3.235 43.208 1.00 98.50 284 ILE A O 1
ATOM 2268 N N . THR A 1 285 ? -24.662 2.268 42.199 1.00 98.25 285 THR A N 1
ATOM 2269 C CA . THR A 1 285 ? -24.415 1.364 43.339 1.00 98.25 285 THR A CA 1
ATOM 2270 C C . THR A 1 285 ? -23.835 2.063 44.570 1.00 98.25 285 THR A C 1
ATOM 2272 O O . THR A 1 285 ? -24.154 1.638 45.681 1.00 98.25 285 THR A O 1
ATOM 2275 N N . LYS A 1 286 ? -23.044 3.135 44.415 1.00 98.44 286 LYS A N 1
ATOM 2276 C CA . LYS A 1 286 ? -22.577 3.958 45.544 1.00 98.44 286 LYS A CA 1
ATOM 2277 C C . LYS A 1 286 ? -23.731 4.724 46.182 1.00 98.44 286 LYS A C 1
ATOM 2279 O O . LYS A 1 286 ? -23.833 4.709 47.404 1.00 98.44 286 LYS A O 1
ATOM 2284 N N . ASP A 1 287 ? -24.606 5.328 45.381 1.00 98.50 287 ASP A N 1
ATOM 2285 C CA . ASP A 1 287 ? -25.771 6.074 45.870 1.00 98.50 287 ASP A CA 1
ATOM 2286 C C . ASP A 1 287 ? -26.729 5.155 46.636 1.00 98.50 287 ASP A C 1
ATOM 2288 O O . ASP A 1 287 ? -27.109 5.449 47.770 1.00 98.50 287 ASP A O 1
ATOM 2292 N N . ASN A 1 288 ? -27.030 3.978 46.078 1.00 98.44 288 ASN A N 1
ATOM 2293 C CA . ASN A 1 288 ? -27.815 2.948 46.763 1.00 98.44 288 ASN A CA 1
ATOM 2294 C C . ASN A 1 288 ? -27.150 2.487 48.072 1.00 98.44 288 ASN A C 1
ATOM 2296 O O . ASN A 1 288 ? -27.827 2.294 49.081 1.00 98.44 288 ASN A O 1
ATOM 2300 N N . TYR A 1 289 ? -25.823 2.325 48.085 1.00 98.25 289 TYR A N 1
ATOM 2301 C CA . TYR A 1 289 ? -25.079 1.967 49.294 1.00 98.25 289 TYR A CA 1
ATOM 2302 C C . TYR A 1 289 ? -25.116 3.081 50.353 1.00 98.25 289 TYR A C 1
ATOM 2304 O O . TYR A 1 289 ? -25.306 2.787 51.532 1.00 98.25 289 TYR A O 1
ATOM 2312 N N . ALA A 1 290 ? -24.992 4.348 49.951 1.00 98.50 290 ALA A N 1
ATOM 2313 C CA . ALA A 1 290 ? -25.097 5.500 50.843 1.00 98.50 290 ALA A CA 1
ATOM 2314 C C . ALA A 1 290 ? -26.510 5.632 51.441 1.00 98.50 290 ALA A C 1
ATOM 2316 O O . ALA A 1 290 ? -26.645 5.847 52.646 1.00 98.50 290 ALA A O 1
ATOM 2317 N N . ALA A 1 291 ? -27.556 5.419 50.635 1.00 98.38 291 ALA A N 1
ATOM 2318 C CA . ALA A 1 291 ? -28.942 5.390 51.099 1.00 98.38 291 ALA A CA 1
ATOM 2319 C C . ALA A 1 291 ? -29.182 4.265 52.125 1.00 98.38 291 ALA A C 1
ATOM 2321 O O . ALA A 1 291 ? -29.717 4.521 53.202 1.00 98.38 291 ALA A O 1
ATOM 2322 N N . LEU A 1 292 ? -28.703 3.045 51.850 1.00 98.19 292 LEU A N 1
ATOM 2323 C CA . LEU A 1 292 ? -28.778 1.920 52.793 1.00 98.19 292 LEU A CA 1
ATOM 2324 C C . LEU A 1 292 ? -27.976 2.177 54.081 1.00 98.19 292 LEU A C 1
ATOM 2326 O O . LEU A 1 292 ? -28.420 1.813 55.169 1.00 98.19 292 LEU A O 1
ATOM 2330 N N . GLN A 1 293 ? -26.808 2.825 53.997 1.00 98.38 293 GLN A N 1
ATOM 2331 C CA . GLN A 1 293 ? -26.061 3.246 55.188 1.00 98.38 293 GLN A CA 1
ATOM 2332 C C . GLN A 1 293 ? -26.850 4.257 56.030 1.00 98.38 293 GLN A C 1
ATOM 2334 O O . GLN A 1 293 ? -26.856 4.144 57.258 1.00 98.38 293 GLN A O 1
ATOM 2339 N N . GLN A 1 294 ? -27.525 5.220 55.395 1.00 98.31 294 GLN A N 1
ATOM 2340 C CA . GLN A 1 294 ? -28.382 6.176 56.093 1.00 98.31 294 GLN A CA 1
ATOM 2341 C C . GLN A 1 294 ? -29.575 5.474 56.761 1.00 98.31 294 GLN A C 1
ATOM 2343 O O . GLN A 1 294 ? -29.813 5.704 57.944 1.00 98.31 294 GLN A O 1
ATOM 2348 N N . GLU A 1 295 ? -30.264 4.569 56.061 1.00 98.25 295 GLU A N 1
ATOM 2349 C CA . GLU A 1 295 ? -31.378 3.787 56.617 1.00 98.25 295 GLU A CA 1
ATOM 2350 C C . GLU A 1 295 ? -30.941 2.967 57.844 1.00 98.25 295 GLU A C 1
ATOM 2352 O O . GLU A 1 295 ? -31.601 2.995 58.884 1.00 98.25 295 GLU A O 1
ATOM 2357 N N . ILE A 1 296 ? -29.777 2.307 57.783 1.00 98.12 296 ILE A N 1
ATOM 2358 C CA . ILE A 1 296 ? -29.203 1.576 58.925 1.00 98.12 296 ILE A CA 1
ATOM 2359 C C . ILE A 1 296 ? -28.943 2.512 60.115 1.00 98.12 296 ILE A C 1
ATOM 2361 O O . ILE A 1 296 ? -29.236 2.147 61.256 1.00 98.12 296 ILE A O 1
ATOM 2365 N N . LEU A 1 297 ? -28.410 3.717 59.882 1.00 98.25 297 LEU A N 1
ATOM 2366 C CA . LEU A 1 297 ? -28.199 4.704 60.945 1.00 98.25 297 LEU A CA 1
ATOM 2367 C C . LEU A 1 297 ? -29.531 5.176 61.543 1.00 98.25 297 LEU A C 1
ATOM 2369 O O . LEU A 1 297 ? -29.662 5.238 62.766 1.00 98.25 297 LEU A O 1
ATOM 2373 N N . GLU A 1 298 ? -30.533 5.463 60.713 1.00 98.12 298 GLU A N 1
ATOM 2374 C CA . GLU A 1 298 ? -31.866 5.873 61.160 1.00 98.12 298 GLU A CA 1
ATOM 2375 C C . GLU A 1 298 ? -32.526 4.784 62.018 1.00 98.12 298 GLU A C 1
ATOM 2377 O O . GLU A 1 298 ? -32.935 5.075 63.148 1.00 98.12 298 GLU A O 1
ATOM 2382 N N . LEU A 1 299 ? -32.507 3.524 61.565 1.00 97.88 299 LEU A N 1
ATOM 2383 C CA . LEU A 1 299 ? -32.980 2.360 62.320 1.00 97.88 299 LEU A CA 1
ATOM 2384 C C . LEU A 1 299 ? -32.245 2.204 63.661 1.00 97.88 299 LEU A C 1
ATOM 2386 O O . LEU A 1 299 ? -32.898 2.062 64.694 1.00 97.88 299 LEU A O 1
ATOM 2390 N N . GLN A 1 300 ? -30.913 2.331 63.692 1.00 98.06 300 GLN A N 1
ATOM 2391 C CA . GLN A 1 300 ? -30.136 2.301 64.941 1.00 98.06 300 GLN A CA 1
ATOM 2392 C C . GLN A 1 300 ? -30.496 3.451 65.898 1.00 98.06 300 GLN A C 1
ATOM 2394 O O . GLN A 1 300 ? -30.453 3.279 67.120 1.00 98.06 300 GLN A O 1
ATOM 2399 N N . THR A 1 301 ? -30.843 4.643 65.394 1.00 97.56 301 THR A N 1
ATOM 2400 C CA . THR A 1 301 ? -31.337 5.724 66.268 1.00 97.56 301 THR A CA 1
ATOM 2401 C C . THR A 1 301 ? -32.756 5.468 66.764 1.00 97.56 301 THR A C 1
ATOM 2403 O O . THR A 1 301 ? -33.074 5.850 67.892 1.00 97.56 301 THR A O 1
ATOM 2406 N N . HIS A 1 302 ? -33.606 4.824 65.962 1.00 97.38 302 HIS A N 1
ATOM 2407 C CA . HIS A 1 302 ? -34.966 4.467 66.350 1.00 97.38 302 HIS A CA 1
ATOM 2408 C C . HIS A 1 302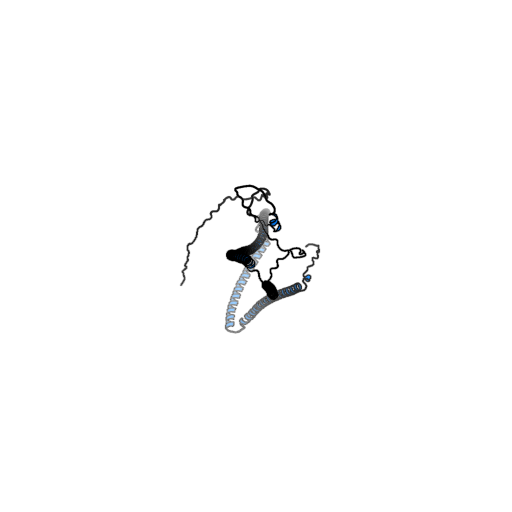 ? -34.973 3.355 67.408 1.00 97.38 302 HIS A C 1
ATOM 2410 O O . HIS A 1 302 ? -35.617 3.514 68.441 1.00 97.38 302 HIS A O 1
ATOM 2416 N N . GLU A 1 303 ? -34.164 2.309 67.230 1.00 97.31 303 GLU A N 1
ATOM 2417 C CA . GLU A 1 303 ? -33.950 1.244 68.218 1.00 97.31 303 GLU A CA 1
ATOM 2418 C C . GLU A 1 303 ? -33.497 1.814 69.572 1.00 97.31 303 GLU A C 1
ATOM 2420 O O . GLU A 1 303 ? -34.071 1.488 70.611 1.00 97.31 303 GLU A O 1
ATOM 2425 N N . LYS A 1 304 ? -32.529 2.744 69.574 1.00 97.50 304 LYS A N 1
ATOM 2426 C CA . LYS A 1 304 ? -32.088 3.430 70.802 1.00 97.50 304 LYS A CA 1
ATOM 2427 C C . LYS A 1 304 ? -33.213 4.220 71.475 1.00 97.50 304 LYS A C 1
ATOM 2429 O O . LYS A 1 304 ? -33.311 4.180 72.699 1.00 97.50 304 LYS A O 1
ATOM 2434 N N . LYS A 1 305 ? -34.066 4.910 70.706 1.00 97.44 305 LYS A N 1
ATOM 2435 C CA . LYS A 1 305 ? -35.234 5.637 71.243 1.00 97.44 305 LYS A CA 1
ATOM 2436 C C . LYS A 1 305 ? -36.239 4.675 71.878 1.00 97.44 305 LYS A C 1
ATOM 2438 O O . LYS A 1 305 ? -36.603 4.880 73.034 1.00 97.44 305 LYS A O 1
ATOM 2443 N N . LEU A 1 306 ? -36.605 3.601 71.174 1.00 97.06 306 LEU A N 1
ATOM 2444 C CA . LEU A 1 306 ? -37.494 2.555 71.691 1.00 97.06 306 LEU A CA 1
ATOM 2445 C C . LEU A 1 306 ? -36.930 1.906 72.961 1.00 97.06 306 LEU A C 1
ATOM 2447 O O . LEU A 1 306 ? -37.673 1.672 73.908 1.00 97.06 306 LEU A O 1
ATOM 2451 N N . LEU A 1 307 ? -35.615 1.672 73.030 1.00 97.69 307 LEU A N 1
ATOM 2452 C CA . LEU A 1 307 ? -34.969 1.155 74.236 1.00 97.69 307 LEU A CA 1
ATOM 2453 C C . LEU A 1 307 ? -35.069 2.144 75.411 1.00 97.69 307 LEU A C 1
ATOM 2455 O O . LEU A 1 307 ? -35.367 1.723 76.526 1.00 97.69 307 LEU A O 1
ATOM 2459 N N . THR A 1 308 ? -34.873 3.448 75.181 1.00 97.38 308 THR A N 1
ATOM 2460 C CA . THR A 1 308 ? -35.046 4.465 76.237 1.00 97.38 308 THR A CA 1
ATOM 2461 C C . THR A 1 308 ? -36.500 4.628 76.684 1.00 97.38 308 THR A C 1
ATOM 2463 O O . THR A 1 308 ? -36.753 4.764 77.878 1.00 97.38 308 THR A O 1
ATOM 2466 N N . GLU A 1 309 ? -37.461 4.559 75.760 1.00 96.62 309 GLU A N 1
ATOM 2467 C CA . GLU A 1 309 ? -38.895 4.600 76.070 1.00 96.62 309 GLU A CA 1
ATOM 2468 C C . GLU A 1 309 ? -39.326 3.353 76.852 1.00 96.62 309 GLU A C 1
ATOM 2470 O O . GLU A 1 309 ? -40.014 3.457 77.869 1.00 96.62 309 GLU A O 1
ATOM 2475 N N . LYS A 1 310 ? -38.829 2.175 76.458 1.00 97.56 310 LYS A N 1
ATOM 2476 C CA . LYS A 1 310 ? -39.021 0.928 77.199 1.00 97.56 310 LYS A CA 1
ATOM 2477 C C . LYS A 1 310 ? -38.532 1.064 78.647 1.00 97.56 310 LYS A C 1
ATOM 2479 O O . LYS A 1 310 ? -39.292 0.772 79.562 1.00 97.56 310 LYS A O 1
ATOM 2484 N N . VAL A 1 311 ? -37.314 1.559 78.874 1.00 97.62 311 VAL A N 1
ATOM 2485 C CA . VAL A 1 311 ? -36.797 1.770 80.241 1.00 97.62 311 VAL A CA 1
ATOM 2486 C C . VAL A 1 311 ? -37.682 2.745 81.032 1.00 97.62 311 VAL A C 1
ATOM 2488 O O . VAL A 1 311 ? -38.059 2.440 82.160 1.00 97.62 311 VAL A O 1
ATOM 2491 N N . ALA A 1 312 ? -38.099 3.866 80.437 1.00 96.88 312 ALA A N 1
ATOM 2492 C CA . ALA A 1 312 ? -38.974 4.837 81.102 1.00 96.88 312 ALA A CA 1
ATOM 2493 C C . ALA A 1 312 ? -40.371 4.269 81.442 1.00 96.88 312 ALA A C 1
ATOM 2495 O O . ALA A 1 312 ? -40.945 4.585 82.485 1.00 96.88 312 ALA A O 1
ATOM 2496 N N . THR A 1 313 ? -40.926 3.406 80.584 1.00 95.81 313 THR A N 1
ATOM 2497 C CA . THR A 1 313 ? -42.201 2.711 80.851 1.00 95.81 313 THR A CA 1
ATOM 2498 C C . THR A 1 313 ? -42.063 1.622 81.917 1.00 95.81 313 THR A C 1
ATOM 2500 O O . THR A 1 313 ? -42.959 1.489 82.750 1.00 95.81 313 THR A O 1
ATOM 2503 N N . GLU A 1 314 ? -40.941 0.897 81.968 1.00 96.50 314 GLU A N 1
ATOM 2504 C CA . GLU A 1 314 ? -40.615 -0.025 83.066 1.00 96.50 314 GLU A CA 1
ATOM 2505 C C . GLU A 1 314 ? -40.486 0.722 84.409 1.00 96.50 314 GLU A C 1
ATOM 2507 O O . GLU A 1 314 ? -41.071 0.294 85.406 1.00 96.50 314 GLU A O 1
ATOM 2512 N N . GLU A 1 315 ? -39.818 1.880 84.439 1.00 96.38 315 GLU A N 1
ATOM 2513 C CA . GLU A 1 315 ? -39.740 2.749 85.624 1.00 96.38 315 GLU A CA 1
ATOM 2514 C C . GLU A 1 315 ? -41.120 3.255 86.078 1.00 96.38 315 GLU A C 1
ATOM 2516 O O . GLU A 1 315 ? -41.437 3.194 87.270 1.00 96.38 315 GLU A O 1
ATOM 2521 N N . LEU A 1 316 ? -41.972 3.693 85.142 1.00 96.81 316 LEU A N 1
ATOM 2522 C CA . LEU A 1 316 ? -43.339 4.133 85.439 1.00 96.81 316 LEU A CA 1
ATOM 2523 C C . LEU A 1 316 ? -44.213 2.989 85.975 1.00 96.81 316 LEU A C 1
ATOM 2525 O O . LEU A 1 316 ? -44.947 3.189 86.943 1.00 96.81 316 LEU A O 1
ATOM 252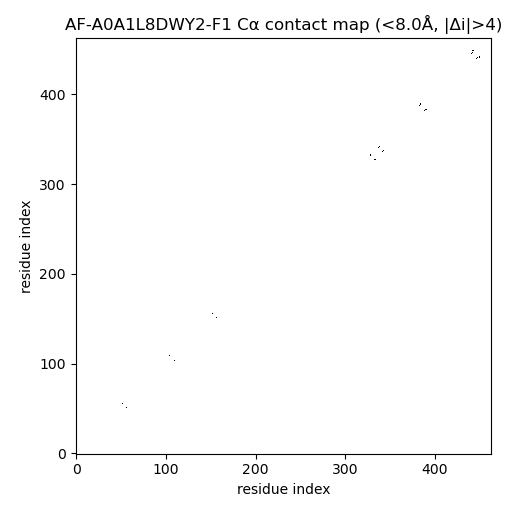9 N N . MET A 1 317 ? -44.125 1.785 85.398 1.00 96.19 317 MET A N 1
ATOM 2530 C CA . MET A 1 317 ? -44.841 0.607 85.903 1.00 96.19 317 MET A CA 1
ATOM 2531 C C . MET A 1 317 ? -44.395 0.235 87.320 1.00 96.19 317 MET A C 1
ATOM 2533 O O . MET A 1 317 ? -45.233 -0.123 88.151 1.00 96.19 317 MET A O 1
ATOM 2537 N N . LEU A 1 318 ? -43.099 0.351 87.626 1.00 96.00 318 LEU A N 1
ATOM 2538 C CA . LEU A 1 318 ? -42.582 0.140 88.979 1.00 96.00 318 LEU A CA 1
ATOM 2539 C C . LEU A 1 318 ? -43.112 1.193 89.960 1.00 96.00 318 LEU A C 1
ATOM 2541 O O . LEU A 1 318 ? -43.502 0.830 91.068 1.00 96.00 318 LEU A O 1
ATOM 2545 N N . GLU A 1 319 ? -43.180 2.467 89.570 1.00 95.25 319 GLU A N 1
ATOM 2546 C CA . GLU A 1 319 ? -43.739 3.526 90.420 1.00 95.25 319 GLU A CA 1
ATOM 2547 C C . GLU A 1 319 ? -45.248 3.348 90.647 1.00 95.25 319 GLU A C 1
ATOM 2549 O O . GLU A 1 319 ? -45.710 3.396 91.785 1.00 95.25 319 GLU A O 1
ATOM 2554 N N . MET A 1 320 ? -46.015 3.024 89.601 1.00 94.25 320 MET A N 1
ATOM 2555 C CA . MET A 1 320 ? -47.434 2.674 89.737 1.00 94.25 320 MET A CA 1
ATOM 2556 C C . MET A 1 320 ? -47.647 1.451 90.636 1.00 94.25 320 MET A C 1
ATOM 2558 O O . MET A 1 320 ? -48.599 1.427 91.413 1.00 94.25 320 MET A O 1
ATOM 2562 N N . SER A 1 321 ? -46.761 0.453 90.570 1.00 94.25 321 SER A N 1
ATOM 2563 C CA . SER A 1 321 ? -46.817 -0.726 91.444 1.00 94.25 321 SER A CA 1
ATOM 2564 C C . SER A 1 321 ? -46.566 -0.348 92.909 1.00 94.25 321 SER A C 1
ATOM 2566 O O . SER A 1 321 ? -47.352 -0.727 93.776 1.00 94.25 321 SER A O 1
ATOM 2568 N N . ARG A 1 322 ? -45.548 0.487 93.183 1.00 94.94 322 ARG A N 1
ATOM 2569 C CA . ARG A 1 322 ? -45.290 1.048 94.525 1.00 94.94 322 ARG A CA 1
ATOM 2570 C C . ARG A 1 322 ? -46.489 1.831 95.054 1.00 94.94 322 ARG A C 1
ATOM 2572 O O . ARG A 1 322 ? -46.826 1.690 96.224 1.00 94.94 322 ARG A O 1
ATOM 2579 N N . GLU A 1 323 ? -47.141 2.631 94.214 1.00 91.19 323 GLU A N 1
ATOM 2580 C CA . GLU A 1 323 ? -48.312 3.423 94.601 1.00 91.19 323 GLU A CA 1
ATOM 2581 C C . GLU A 1 323 ? -49.547 2.545 94.863 1.00 91.19 323 GLU A C 1
ATOM 2583 O O . GLU A 1 323 ? -50.262 2.761 95.841 1.00 91.19 323 GLU A O 1
ATOM 2588 N N . VAL A 1 324 ? -49.770 1.494 94.064 1.00 89.75 324 VAL A N 1
ATOM 2589 C CA . VAL A 1 324 ? -50.803 0.479 94.336 1.00 89.75 324 VAL A CA 1
ATOM 2590 C C . VAL A 1 324 ? -50.544 -0.221 95.672 1.00 89.75 324 VAL A C 1
ATOM 2592 O O . VAL A 1 324 ? -51.478 -0.381 96.459 1.00 89.75 324 VAL A O 1
ATOM 2595 N N . ASP A 1 325 ? -49.298 -0.592 95.968 1.00 88.38 325 ASP A N 1
ATOM 2596 C CA . ASP A 1 325 ? -48.923 -1.205 97.246 1.00 88.38 325 ASP A CA 1
ATOM 2597 C C . ASP A 1 325 ? -49.050 -0.220 98.422 1.00 88.38 325 ASP A C 1
ATOM 2599 O O . ASP A 1 325 ? -49.541 -0.594 99.491 1.00 88.38 325 ASP A O 1
ATOM 2603 N N . ARG A 1 326 ? -48.708 1.061 98.224 1.00 89.19 326 ARG A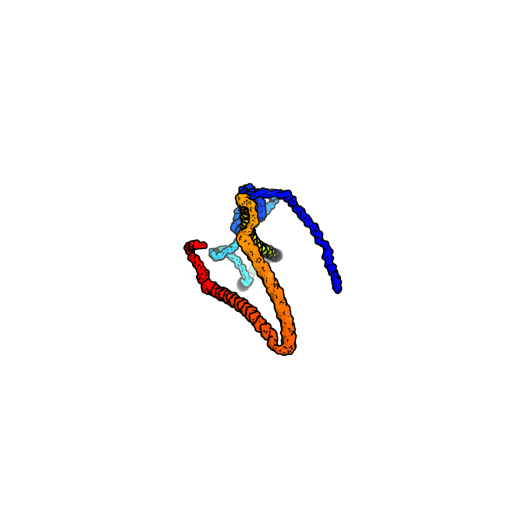 N 1
ATOM 2604 C CA . ARG A 1 326 ? -48.906 2.138 99.208 1.00 89.19 326 ARG A CA 1
ATOM 2605 C C . ARG A 1 326 ? -50.389 2.322 99.532 1.00 89.19 326 ARG A C 1
ATOM 2607 O O . ARG A 1 326 ? -50.759 2.305 100.703 1.00 89.19 326 ARG A O 1
ATOM 2614 N N . LEU A 1 327 ? -51.247 2.415 98.515 1.00 85.44 327 LEU A N 1
ATOM 2615 C CA . LEU A 1 327 ? -52.702 2.544 98.666 1.00 85.44 327 LEU A CA 1
ATOM 2616 C C . LEU A 1 327 ? -53.345 1.292 99.283 1.00 85.44 327 LEU A C 1
ATOM 2618 O O . LEU A 1 327 ? -54.296 1.410 100.059 1.00 85.44 327 LEU A O 1
ATOM 2622 N N . ARG A 1 328 ? -52.824 0.093 98.982 1.00 80.56 328 ARG A N 1
ATOM 2623 C CA . ARG A 1 328 ? -53.197 -1.154 99.672 1.00 80.56 328 ARG A CA 1
ATOM 2624 C C . ARG A 1 328 ? -52.805 -1.104 101.149 1.00 80.56 328 ARG A C 1
ATOM 2626 O O . ARG A 1 328 ? -53.617 -1.472 101.984 1.00 80.56 328 ARG A O 1
ATOM 2633 N N . SER A 1 329 ? -51.614 -0.609 101.479 1.00 78.19 329 SER A N 1
ATOM 2634 C CA . SER A 1 329 ? -51.151 -0.462 102.865 1.00 78.19 329 SER A CA 1
ATOM 2635 C C . SER A 1 329 ? -51.966 0.578 103.652 1.00 78.19 329 SER A C 1
ATOM 2637 O O . SER A 1 329 ? -52.372 0.317 104.784 1.00 78.19 329 SER A O 1
ATOM 2639 N N . GLU A 1 330 ? -52.305 1.721 103.042 1.00 74.94 330 GLU A N 1
ATOM 2640 C CA . GLU A 1 330 ? -53.130 2.770 103.669 1.00 74.94 330 GLU A CA 1
ATOM 2641 C C . GLU A 1 330 ? -54.598 2.369 103.866 1.00 74.94 330 GLU A C 1
ATOM 2643 O O . GLU A 1 330 ? -55.233 2.818 104.820 1.00 74.94 330 GLU A O 1
ATOM 2648 N N . ARG A 1 331 ? -55.144 1.485 103.019 1.00 60.28 331 ARG A N 1
ATOM 2649 C CA . ARG A 1 331 ? -56.465 0.869 103.244 1.00 60.28 331 ARG A CA 1
ATOM 2650 C C . ARG A 1 331 ? -56.461 -0.223 104.323 1.00 60.28 331 ARG A C 1
ATOM 2652 O O . ARG A 1 331 ? -57.528 -0.753 104.635 1.00 60.28 331 ARG A O 1
ATOM 2659 N N . GLY A 1 332 ? -55.305 -0.537 104.911 1.00 51.66 332 GLY A N 1
ATOM 2660 C CA . GLY A 1 332 ? -55.123 -1.709 105.763 1.00 51.66 332 GLY A CA 1
ATOM 2661 C C . GLY A 1 332 ? -55.132 -3.010 104.950 1.00 51.66 332 GLY A C 1
ATOM 2662 O O . GLY A 1 332 ? -55.356 -2.984 103.739 1.00 51.66 332 GLY A O 1
ATOM 2663 N N . PRO A 1 333 ? -54.888 -4.174 105.584 1.00 47.94 333 PRO A N 1
ATOM 2664 C CA . PRO A 1 333 ? -54.887 -5.445 104.872 1.00 47.94 333 PRO A CA 1
ATOM 2665 C C . PRO A 1 333 ? -56.210 -5.610 104.129 1.00 47.94 333 PRO A C 1
ATOM 2667 O O . PRO A 1 333 ? -57.280 -5.585 104.740 1.00 47.94 333 PRO A O 1
ATOM 2670 N N . ALA A 1 334 ? -56.126 -5.772 102.807 1.00 50.41 334 ALA A N 1
ATOM 2671 C CA . ALA A 1 334 ? -57.285 -6.064 101.989 1.00 50.41 334 ALA A CA 1
ATOM 2672 C C . ALA A 1 334 ? -57.898 -7.377 102.487 1.00 50.41 334 ALA A C 1
ATOM 2674 O O . ALA A 1 334 ? -57.388 -8.463 102.206 1.00 50.41 334 ALA A O 1
ATOM 2675 N N . MET A 1 335 ? -58.992 -7.260 103.245 1.00 47.47 335 MET A N 1
ATOM 2676 C CA . MET A 1 335 ? -59.913 -8.364 103.482 1.00 47.47 335 MET A CA 1
ATOM 2677 C C . MET A 1 335 ? -60.217 -9.018 102.130 1.00 47.47 335 MET A C 1
ATOM 2679 O O . MET A 1 335 ? -60.342 -8.278 101.145 1.00 47.47 335 MET A O 1
ATOM 2683 N N . PRO A 1 336 ? -60.346 -10.359 102.055 1.00 47.94 336 PRO A N 1
ATOM 2684 C CA . PRO A 1 336 ? -60.722 -11.029 100.818 1.00 47.94 336 PRO A CA 1
ATOM 2685 C C . PRO A 1 336 ? -61.939 -10.319 100.243 1.00 47.94 336 PRO A C 1
ATOM 2687 O O . PRO A 1 336 ? -62.961 -10.201 100.923 1.00 47.94 336 PRO A O 1
ATOM 2690 N N . THR A 1 337 ? -61.805 -9.757 99.043 1.00 49.53 337 THR A N 1
ATOM 2691 C CA . THR A 1 337 ? -62.857 -8.926 98.472 1.00 49.53 337 THR A CA 1
ATOM 2692 C C . THR A 1 337 ? -63.995 -9.823 98.024 1.00 49.53 337 THR A C 1
ATOM 2694 O O . THR A 1 337 ? -64.110 -10.152 96.848 1.00 49.53 337 THR A O 1
ATOM 2697 N N . THR A 1 338 ? -64.896 -10.144 98.949 1.00 52.78 338 THR A N 1
ATOM 2698 C CA . THR A 1 338 ? -66.303 -10.421 98.657 1.00 52.78 338 THR A CA 1
ATOM 2699 C C . THR A 1 338 ? -66.980 -9.103 98.270 1.00 52.78 338 THR A C 1
ATOM 2701 O O . THR A 1 338 ? -67.942 -8.662 98.901 1.00 52.78 338 THR A O 1
ATOM 2704 N N . SER A 1 339 ? -66.431 -8.413 97.263 1.00 60.47 339 SER A N 1
ATOM 2705 C CA . SER A 1 339 ? -67.186 -7.375 96.574 1.00 60.47 339 SER A CA 1
ATOM 2706 C C . SER A 1 339 ? -68.382 -8.057 95.901 1.00 60.47 339 SER A C 1
ATOM 2708 O O . SER A 1 339 ? -68.281 -9.228 95.520 1.00 60.47 339 SER A O 1
ATOM 2710 N N . PRO A 1 340 ? -69.515 -7.362 95.720 1.00 63.84 340 PRO A N 1
ATOM 2711 C CA . PRO A 1 340 ? -70.621 -7.915 94.943 1.00 63.84 340 PRO A CA 1
ATOM 2712 C C . PRO A 1 340 ? -70.195 -8.275 93.508 1.00 63.84 340 PRO A C 1
ATOM 2714 O O . PRO A 1 340 ? -70.774 -9.181 92.928 1.00 63.84 340 PRO A O 1
ATOM 2717 N N . GLU A 1 341 ? -69.148 -7.644 92.961 1.00 63.56 341 GLU A N 1
ATOM 2718 C CA . GLU A 1 341 ? -68.511 -8.062 91.703 1.00 63.56 341 GLU A CA 1
ATOM 2719 C C . GLU A 1 341 ? -67.777 -9.401 91.804 1.00 63.56 341 GLU A C 1
ATOM 2721 O O . GLU A 1 341 ? -67.849 -10.172 90.864 1.00 63.56 341 GLU A O 1
ATOM 2726 N N . SER A 1 342 ? -67.101 -9.702 92.915 1.00 67.50 342 SER A N 1
ATOM 2727 C CA . SER A 1 342 ? -66.411 -10.983 93.125 1.00 67.50 342 SER A CA 1
ATOM 2728 C C . SER A 1 342 ? -67.402 -12.138 93.275 1.00 67.50 342 SER A C 1
ATOM 2730 O O . SER A 1 342 ? -67.251 -13.163 92.624 1.00 67.50 342 SER A O 1
ATOM 2732 N N . ILE A 1 343 ? -68.480 -11.934 94.044 1.00 73.38 343 ILE A N 1
ATOM 2733 C CA . ILE A 1 343 ? -69.576 -12.912 94.149 1.00 73.38 343 ILE A CA 1
ATOM 2734 C C . ILE A 1 343 ? -70.245 -13.096 92.783 1.00 73.38 343 ILE A C 1
ATOM 2736 O O . ILE A 1 343 ? -70.415 -14.223 92.342 1.00 73.38 343 ILE A O 1
ATOM 2740 N N . ARG A 1 344 ? -70.536 -12.004 92.067 1.00 77.81 344 ARG A N 1
ATOM 2741 C CA . ARG A 1 344 ? -71.104 -12.065 90.714 1.00 77.81 344 ARG A CA 1
ATOM 2742 C C . ARG A 1 344 ? -70.153 -12.679 89.682 1.00 77.81 344 ARG A C 1
ATOM 2744 O O . ARG A 1 344 ? -70.616 -13.241 88.697 1.00 77.81 344 ARG A O 1
ATOM 2751 N N . LEU A 1 345 ? -68.841 -12.553 89.871 1.00 79.81 345 LEU A N 1
ATOM 2752 C CA . LEU A 1 345 ? -67.830 -13.176 89.022 1.00 79.81 345 LEU A CA 1
ATOM 2753 C C . LEU A 1 345 ? -67.724 -14.675 89.315 1.00 79.81 345 LEU A C 1
ATOM 2755 O O . LEU A 1 345 ? -67.550 -15.435 88.373 1.00 79.81 345 LEU A O 1
ATOM 2759 N N . GLU A 1 346 ? -67.868 -15.100 90.570 1.00 81.62 346 GLU A N 1
ATOM 2760 C CA . GLU A 1 346 ? -67.984 -16.514 90.947 1.00 81.62 346 GLU A CA 1
ATOM 2761 C C . GLU A 1 346 ? -69.293 -17.115 90.405 1.00 81.62 346 GLU A C 1
ATOM 2763 O O . GLU A 1 346 ? -69.261 -18.162 89.772 1.00 81.62 346 GLU A O 1
ATOM 2768 N N . GLU A 1 347 ? -70.424 -16.409 90.540 1.00 82.81 347 GLU A N 1
ATOM 2769 C CA . GLU A 1 347 ? -71.710 -16.776 89.926 1.00 82.81 347 GLU A CA 1
ATOM 2770 C C . GLU A 1 347 ? -71.594 -16.884 88.396 1.00 82.81 347 GLU A C 1
ATOM 2772 O O . GLU A 1 347 ? -72.081 -17.850 87.824 1.00 82.81 347 GLU A O 1
ATOM 2777 N N . LEU A 1 348 ? -70.898 -15.951 87.731 1.00 84.50 348 LEU A N 1
ATOM 2778 C CA . LEU A 1 348 ? -70.633 -16.007 86.287 1.00 84.50 348 LEU A CA 1
ATOM 2779 C C . LEU A 1 348 ? -69.664 -17.125 85.891 1.00 84.50 348 LEU A C 1
ATOM 2781 O O . LEU A 1 348 ? -69.827 -17.687 84.814 1.00 84.50 348 LEU A O 1
ATOM 2785 N N . HIS A 1 349 ? -68.661 -17.459 86.708 1.00 85.94 349 HIS A N 1
ATOM 2786 C CA . HIS A 1 349 ? -67.800 -18.617 86.448 1.00 85.94 349 HIS A CA 1
ATOM 2787 C C . HIS A 1 349 ? -68.571 -19.919 86.639 1.00 85.94 349 HIS A C 1
ATOM 2789 O O . HIS A 1 349 ? -68.440 -20.813 85.811 1.00 85.94 349 HIS A O 1
ATOM 2795 N N . GLN A 1 350 ? -69.416 -20.006 87.666 1.00 87.69 350 GLN A N 1
ATOM 2796 C CA . GLN A 1 350 ? -70.268 -21.162 87.897 1.00 87.69 350 GLN A CA 1
ATOM 2797 C C . GLN A 1 350 ? -71.329 -21.305 86.794 1.00 87.69 350 GLN A C 1
ATOM 2799 O O . GLN A 1 350 ? -71.502 -22.404 86.284 1.00 87.69 350 GLN A O 1
ATOM 2804 N N . GLU A 1 351 ? -71.952 -20.214 86.336 1.00 87.56 351 GLU A N 1
ATOM 2805 C CA . GLU A 1 351 ? -72.835 -20.203 85.159 1.00 87.56 351 GLU A CA 1
ATOM 2806 C C . GLU A 1 351 ? -72.073 -20.597 83.882 1.00 87.56 351 GLU A C 1
ATOM 2808 O O . GLU A 1 351 ? -72.585 -21.358 83.068 1.00 87.56 351 GLU A O 1
ATOM 2813 N N . LEU A 1 352 ? -70.830 -20.137 83.703 1.00 86.38 352 LEU A N 1
ATOM 2814 C CA . LEU A 1 352 ? -70.002 -20.464 82.539 1.00 86.38 352 LEU A CA 1
ATOM 2815 C C . LEU A 1 352 ? -69.519 -21.922 82.559 1.00 86.38 352 LEU A C 1
ATOM 2817 O O . LEU A 1 352 ? -69.463 -22.549 81.502 1.00 86.38 352 LEU A O 1
ATOM 2821 N N . ASP A 1 353 ? -69.214 -22.487 83.726 1.00 88.25 353 ASP A N 1
ATOM 2822 C CA . ASP A 1 353 ? -68.852 -23.896 83.884 1.00 88.25 353 ASP A CA 1
ATOM 2823 C C . ASP A 1 353 ? -70.085 -24.817 83.826 1.00 88.25 353 ASP A C 1
ATOM 2825 O O . ASP A 1 353 ? -70.007 -25.889 83.225 1.00 88.25 353 ASP A O 1
ATOM 2829 N N . GLU A 1 354 ? -71.253 -24.383 84.314 1.00 90.25 354 GLU A N 1
ATOM 2830 C CA . GLU A 1 354 ? -72.542 -25.038 84.052 1.00 90.25 354 GLU A CA 1
ATOM 2831 C C . GLU A 1 354 ? -72.874 -25.013 82.553 1.00 90.25 354 GLU A C 1
ATOM 2833 O O . GLU A 1 354 ? -73.215 -26.052 81.988 1.00 90.25 354 GLU A O 1
ATOM 2838 N N . LEU A 1 355 ? -72.690 -23.879 81.868 1.00 87.00 355 LEU A N 1
ATOM 2839 C CA . LEU A 1 355 ? -72.849 -23.768 80.416 1.00 87.00 355 LEU A CA 1
ATOM 2840 C C . LEU A 1 355 ? -71.837 -24.633 79.663 1.00 87.00 355 LEU A C 1
ATOM 2842 O O . LEU A 1 355 ? -72.222 -25.277 78.693 1.00 87.00 355 LEU A O 1
ATOM 2846 N N . ARG A 1 356 ? -70.573 -24.713 80.096 1.00 89.06 356 ARG A N 1
ATOM 2847 C CA . ARG A 1 356 ? -69.581 -25.643 79.526 1.00 89.06 356 ARG A CA 1
ATOM 2848 C C . ARG A 1 356 ? -69.986 -27.093 79.735 1.00 89.06 356 ARG A C 1
ATOM 2850 O O . ARG A 1 356 ? -69.845 -27.878 78.806 1.00 89.06 356 ARG A O 1
ATOM 2857 N N . GLN A 1 357 ? -70.500 -27.456 80.908 1.00 89.75 357 GLN A N 1
ATOM 2858 C CA . GLN A 1 357 ? -70.953 -28.817 81.180 1.00 89.75 357 GLN A CA 1
ATOM 2859 C C . GLN A 1 357 ? -72.212 -29.158 80.374 1.00 89.75 357 GLN A C 1
ATOM 2861 O O . GLN A 1 357 ? -72.299 -30.252 79.828 1.00 89.75 357 GLN A O 1
ATOM 2866 N N . VAL A 1 358 ? -73.160 -28.228 80.227 1.00 91.19 358 VAL A N 1
ATOM 2867 C CA . VAL A 1 358 ? -74.326 -28.385 79.344 1.00 91.19 358 VAL A CA 1
ATOM 2868 C C . VAL A 1 358 ? -73.894 -28.473 77.883 1.00 91.19 358 VAL A C 1
ATOM 2870 O O . VAL A 1 358 ? -74.391 -29.337 77.171 1.00 91.19 358 VAL A O 1
ATOM 2873 N N . ASN A 1 359 ? -72.949 -27.644 77.437 1.00 87.81 359 ASN A N 1
ATOM 2874 C CA . ASN A 1 359 ? -72.445 -27.677 76.067 1.00 87.81 359 ASN A CA 1
ATOM 2875 C C . ASN A 1 359 ? -71.678 -28.977 75.792 1.00 87.81 359 ASN A C 1
ATOM 2877 O O . ASN A 1 359 ? -71.902 -29.594 74.764 1.00 87.81 359 ASN A O 1
ATOM 2881 N N . LYS A 1 360 ? -70.889 -29.471 76.754 1.00 90.62 360 LYS A N 1
ATOM 2882 C CA . LYS A 1 360 ? -70.259 -30.792 76.687 1.00 90.62 360 LYS A CA 1
ATOM 2883 C C . LYS A 1 360 ? -71.295 -31.919 76.646 1.00 90.62 360 LYS A C 1
ATOM 2885 O O . LYS A 1 360 ? -71.167 -32.830 75.843 1.00 90.62 360 LYS A O 1
ATOM 2890 N N . ASN A 1 361 ? -72.352 -31.854 77.457 1.00 89.88 361 ASN A N 1
ATOM 2891 C CA . ASN A 1 361 ? -73.445 -32.829 77.401 1.00 89.88 361 ASN A CA 1
ATOM 2892 C C . ASN A 1 361 ? -74.198 -32.762 76.054 1.00 89.88 361 ASN A C 1
ATOM 2894 O O . ASN A 1 361 ? -74.695 -33.779 75.579 1.00 89.88 361 ASN A O 1
ATOM 2898 N N . LEU A 1 362 ? -74.298 -31.577 75.438 1.00 87.62 362 LEU A N 1
ATOM 2899 C CA . LEU A 1 362 ? -74.856 -31.389 74.096 1.00 87.62 362 LEU A CA 1
ATOM 2900 C C . LEU A 1 362 ? -73.905 -31.891 73.004 1.00 87.62 362 LEU A C 1
ATOM 2902 O O . LEU A 1 362 ? -74.389 -32.438 72.023 1.00 87.62 362 LEU A O 1
ATOM 2906 N N . GLU A 1 363 ? -72.589 -31.750 73.167 1.00 88.69 363 GLU A N 1
ATOM 2907 C CA . GLU A 1 363 ? -71.569 -32.364 72.310 1.00 88.69 363 GLU A CA 1
ATOM 2908 C C . GLU A 1 363 ? -71.647 -33.892 72.407 1.00 88.69 363 GLU A C 1
ATOM 2910 O O . GLU A 1 363 ? -71.814 -34.535 71.380 1.00 88.69 363 GLU A O 1
ATOM 2915 N N . GLU A 1 364 ? -71.670 -34.468 73.613 1.00 88.88 364 GLU A N 1
ATOM 2916 C CA . GLU A 1 364 ? -71.842 -35.911 73.852 1.00 88.88 364 GLU A CA 1
ATOM 2917 C C . GLU A 1 364 ? -73.175 -36.428 73.253 1.00 88.88 364 GLU A C 1
ATOM 2919 O O . GLU A 1 364 ? -73.193 -37.444 72.557 1.00 88.88 364 GLU A O 1
ATOM 2924 N N . ALA A 1 365 ? -74.288 -35.699 73.417 1.00 88.69 365 ALA A N 1
ATOM 2925 C CA . ALA A 1 365 ? -75.575 -36.045 72.798 1.00 88.69 365 ALA A CA 1
ATOM 2926 C C . ALA A 1 365 ? -75.598 -35.843 71.268 1.00 88.69 365 ALA A C 1
ATOM 2928 O O . ALA A 1 365 ? -76.336 -36.531 70.562 1.00 88.69 365 ALA A O 1
ATOM 2929 N N . ASN A 1 366 ? -74.809 -34.908 70.736 1.00 86.50 366 ASN A N 1
ATOM 2930 C CA . ASN A 1 366 ? -74.640 -34.684 69.300 1.00 86.50 366 ASN A CA 1
ATOM 2931 C C . ASN A 1 366 ? -73.736 -35.761 68.681 1.00 86.50 366 ASN A C 1
ATOM 2933 O O . ASN A 1 366 ? -74.030 -36.232 67.590 1.00 86.50 366 ASN A O 1
ATOM 2937 N N . GLU A 1 367 ? -72.700 -36.222 69.382 1.00 88.25 367 GLU A N 1
ATOM 2938 C CA . GLU A 1 367 ? -71.904 -37.397 69.011 1.00 88.25 367 GLU A CA 1
ATOM 2939 C C . GLU A 1 367 ? -72.761 -38.672 69.029 1.00 88.25 367 GLU A C 1
ATOM 2941 O O . GLU A 1 367 ? -72.704 -39.458 68.083 1.00 88.25 367 GLU A O 1
ATOM 2946 N N . GLU A 1 368 ? -73.629 -38.854 70.031 1.00 87.94 368 GLU A N 1
ATOM 2947 C CA . GLU A 1 368 ? -74.589 -39.966 70.076 1.00 87.94 368 GLU A CA 1
ATOM 2948 C C . GLU A 1 368 ? -75.630 -39.871 68.943 1.00 87.94 368 GLU A C 1
ATOM 2950 O O . GLU A 1 368 ? -75.911 -40.866 68.268 1.00 87.94 368 GLU A O 1
ATOM 2955 N N . LEU A 1 369 ? -76.149 -38.672 68.649 1.00 86.00 369 LEU A N 1
ATOM 2956 C CA . LEU A 1 369 ? -77.019 -38.428 67.492 1.00 86.00 369 LEU A CA 1
ATOM 2957 C C . LEU A 1 369 ? -76.296 -38.645 66.159 1.00 86.00 369 LEU A C 1
ATOM 2959 O O . LEU A 1 369 ? -76.897 -39.187 65.235 1.00 86.00 369 LEU A O 1
ATOM 2963 N N . GLN A 1 370 ? -75.020 -38.281 66.040 1.00 86.81 370 GLN A N 1
ATOM 2964 C CA . GLN A 1 370 ? -74.201 -38.554 64.858 1.00 86.81 370 GLN A CA 1
ATOM 2965 C C . GLN A 1 370 ? -73.925 -40.052 64.714 1.00 86.81 370 GLN A C 1
ATOM 2967 O O . GLN A 1 370 ? -74.019 -40.571 63.607 1.00 86.81 370 GLN A O 1
ATOM 2972 N N . ALA A 1 371 ? -73.689 -40.783 65.806 1.00 83.88 371 ALA A N 1
ATOM 2973 C CA . ALA A 1 371 ? -73.592 -42.242 65.793 1.00 83.88 371 ALA A CA 1
ATOM 2974 C C . ALA A 1 371 ? -74.927 -42.902 65.389 1.00 83.88 371 ALA A C 1
ATOM 2976 O O . ALA A 1 371 ? -74.931 -43.861 64.612 1.00 83.88 371 ALA A O 1
ATOM 2977 N N . LEU A 1 372 ? -76.066 -42.357 65.831 1.00 84.50 372 LEU A N 1
ATOM 2978 C CA . LEU A 1 372 ? -77.408 -42.742 65.376 1.00 84.50 372 LEU A CA 1
ATOM 2979 C C . LEU A 1 372 ? -77.633 -42.429 63.891 1.00 84.50 372 LEU A C 1
ATOM 2981 O O . LEU A 1 372 ? -78.163 -43.274 63.176 1.00 84.50 372 LEU A O 1
ATOM 2985 N N . VAL A 1 373 ? -77.206 -41.261 63.403 1.00 82.81 373 VAL A N 1
ATOM 2986 C CA . VAL A 1 373 ? -77.282 -40.870 61.984 1.00 82.81 373 VAL A CA 1
ATOM 2987 C C . VAL A 1 373 ? -76.353 -41.720 61.120 1.00 82.81 373 VAL A C 1
ATOM 2989 O O . VAL A 1 373 ? -76.749 -42.096 60.025 1.00 82.81 373 VAL A O 1
ATOM 2992 N N . LEU A 1 374 ? -75.169 -42.102 61.601 1.00 81.00 374 LEU A N 1
ATOM 2993 C CA . LEU A 1 374 ? -74.274 -43.040 60.918 1.00 81.00 374 LEU A CA 1
ATOM 2994 C C . LEU A 1 374 ? -74.858 -44.456 60.899 1.00 81.00 374 LEU A C 1
ATOM 2996 O O . LEU A 1 374 ? -74.841 -45.105 59.858 1.00 81.00 374 LEU A O 1
ATOM 3000 N N . THR A 1 375 ? -75.438 -44.922 62.008 1.00 81.81 375 THR A N 1
ATOM 3001 C CA . THR A 1 375 ? -76.124 -46.226 62.081 1.00 81.81 375 THR A CA 1
ATOM 3002 C C . THR A 1 375 ? -77.309 -46.262 61.117 1.00 81.81 375 THR A C 1
ATOM 3004 O O . THR A 1 375 ? -77.410 -47.160 60.281 1.00 81.81 375 THR A O 1
ATOM 3007 N N . ARG A 1 376 ? -78.148 -45.221 61.153 1.00 79.56 376 ARG A N 1
ATOM 3008 C CA . ARG A 1 376 ? -79.255 -45.020 60.220 1.00 79.56 376 ARG A CA 1
ATOM 3009 C C . ARG A 1 376 ? -78.768 -44.856 58.781 1.00 79.56 376 ARG A C 1
ATOM 3011 O O . ARG A 1 376 ? -79.403 -45.389 57.890 1.00 79.56 376 ARG A O 1
ATOM 3018 N N . GLY A 1 377 ? -77.642 -44.190 58.542 1.00 77.12 377 GLY A N 1
ATOM 3019 C CA . GLY A 1 377 ? -77.023 -44.022 57.225 1.00 77.12 377 GLY A CA 1
ATOM 3020 C C . GLY A 1 377 ? -76.451 -45.325 56.663 1.00 77.12 377 GLY A C 1
ATOM 3021 O O . GLY A 1 377 ? -76.491 -45.546 55.456 1.00 77.12 377 GLY A O 1
ATOM 3022 N N . VAL A 1 378 ? -75.992 -46.240 57.521 1.00 78.06 378 VAL A N 1
ATOM 3023 C CA . VAL A 1 378 ? -75.635 -47.617 57.144 1.00 78.06 378 VAL A CA 1
ATOM 3024 C C . VAL A 1 378 ? -76.890 -48.436 56.823 1.00 78.06 378 VAL A C 1
ATOM 3026 O O . VAL A 1 378 ? -76.887 -49.195 55.853 1.00 78.06 378 VAL A O 1
ATOM 3029 N N . GLU A 1 379 ? -77.987 -48.263 57.565 1.00 74.62 379 GLU A N 1
ATOM 3030 C CA . GLU A 1 379 ? -79.281 -48.883 57.238 1.00 74.62 379 GLU A CA 1
ATOM 3031 C C . GLU A 1 379 ? -79.924 -48.291 55.971 1.00 74.62 379 GLU A C 1
ATOM 3033 O O . GLU A 1 379 ? -80.452 -49.032 55.147 1.00 74.62 379 GLU A O 1
ATOM 3038 N N . GLU A 1 380 ? -79.815 -46.984 55.744 1.00 69.19 380 GLU A N 1
ATOM 3039 C CA . GLU A 1 380 ? -80.274 -46.294 54.536 1.00 69.19 380 GLU A CA 1
ATOM 3040 C C . GLU A 1 380 ? -79.383 -46.628 53.336 1.00 69.19 380 GLU A C 1
ATOM 3042 O O . GLU A 1 380 ? -79.910 -46.907 52.267 1.00 69.19 380 GLU A O 1
ATOM 3047 N N . GLY A 1 381 ? -78.064 -46.753 53.506 1.00 64.69 381 GLY A N 1
ATOM 3048 C CA . GLY A 1 381 ? -77.153 -47.296 52.493 1.00 64.69 381 GLY A CA 1
ATOM 3049 C C . GLY A 1 381 ? -77.472 -48.753 52.142 1.00 64.69 381 GLY A C 1
ATOM 3050 O O . GLY A 1 381 ? -77.494 -49.130 50.969 1.00 64.69 381 GLY A O 1
ATOM 3051 N N . ARG A 1 382 ? -77.828 -49.567 53.142 1.00 70.25 382 ARG A N 1
ATOM 3052 C CA . ARG A 1 382 ? -78.359 -50.924 52.946 1.00 70.25 382 ARG A CA 1
ATOM 3053 C C . ARG A 1 382 ? -79.716 -50.914 52.227 1.00 70.25 382 ARG A C 1
ATOM 3055 O O . ARG A 1 382 ? -79.968 -51.819 51.436 1.00 70.25 382 ARG A O 1
ATOM 3062 N N . ASN A 1 383 ? -80.560 -49.905 52.436 1.00 57.88 383 ASN A N 1
ATOM 3063 C CA . ASN A 1 383 ? -81.833 -49.732 51.723 1.00 57.88 383 ASN A CA 1
ATOM 3064 C C . ASN A 1 383 ? -81.654 -49.161 50.301 1.00 57.88 383 ASN A C 1
ATOM 3066 O O . ASN A 1 383 ? -82.416 -49.517 49.407 1.00 57.88 383 ASN A O 1
ATOM 3070 N N . LEU A 1 384 ? -80.622 -48.351 50.051 1.00 58.97 384 LEU A N 1
ATOM 3071 C CA . LEU A 1 384 ? -80.229 -47.885 48.716 1.00 58.97 384 LEU A CA 1
ATOM 3072 C C . LEU A 1 384 ? -79.668 -49.041 47.873 1.00 58.97 384 LEU A C 1
ATOM 3074 O O . LEU A 1 384 ? -80.012 -49.162 46.700 1.00 58.97 384 LEU A O 1
ATOM 3078 N N . LEU A 1 385 ? -78.891 -49.942 48.486 1.00 56.62 385 LEU A N 1
ATOM 3079 C CA . LEU A 1 385 ? -78.429 -51.191 47.863 1.00 56.62 385 LEU A CA 1
ATOM 3080 C C . LEU A 1 385 ? -79.556 -52.220 47.658 1.00 56.62 385 LEU A C 1
ATOM 3082 O O . LEU A 1 385 ? -79.526 -52.959 46.677 1.00 56.62 385 LEU A O 1
ATOM 3086 N N . ASN A 1 386 ? -80.557 -52.260 48.546 1.00 57.47 386 ASN A N 1
ATOM 3087 C CA . ASN A 1 386 ? -81.713 -53.166 48.443 1.00 57.47 386 ASN A CA 1
ATOM 3088 C C . ASN A 1 386 ? -82.929 -52.565 47.709 1.00 57.47 386 ASN A C 1
ATOM 3090 O O . ASN A 1 386 ? -83.945 -53.241 47.572 1.00 57.47 386 ASN A O 1
ATOM 3094 N N . GLY A 1 387 ? -82.803 -51.336 47.200 1.00 52.16 387 GLY A N 1
ATOM 3095 C CA . GLY A 1 387 ? -83.743 -50.681 46.296 1.00 52.16 387 GLY A CA 1
ATOM 3096 C C . GLY A 1 387 ? -85.012 -50.117 46.943 1.00 52.16 387 GLY A C 1
ATOM 3097 O O . GLY A 1 387 ? -85.955 -50.856 47.183 1.00 52.16 387 GLY A O 1
ATOM 3098 N N . THR A 1 388 ? -85.068 -48.785 47.089 1.00 54.75 388 THR A N 1
ATOM 3099 C CA . THR A 1 388 ? -86.095 -47.898 46.481 1.00 54.75 388 THR A CA 1
ATOM 3100 C C . THR A 1 388 ? -85.870 -46.432 46.894 1.00 54.75 388 THR A C 1
ATOM 3102 O O . THR A 1 388 ? -86.457 -45.983 47.876 1.00 54.75 388 THR A O 1
ATOM 3105 N N . SER A 1 389 ? -85.049 -45.679 46.148 1.00 50.00 389 SER A N 1
ATOM 3106 C CA . SER A 1 389 ? -85.237 -44.251 45.774 1.00 50.00 389 SER A CA 1
ATOM 3107 C C . SER A 1 389 ? -83.913 -43.554 45.409 1.00 50.00 389 SER A C 1
ATOM 3109 O O . SER A 1 389 ? -82.959 -43.586 46.168 1.00 50.00 389 SER A O 1
ATOM 3111 N N . ASN A 1 390 ? -83.896 -42.941 44.219 1.00 51.47 390 ASN A N 1
ATOM 3112 C CA . ASN A 1 390 ? -83.039 -41.846 43.727 1.00 51.47 390 ASN A CA 1
ATOM 3113 C C . ASN A 1 390 ? -81.551 -41.830 44.153 1.00 51.47 390 ASN A C 1
ATOM 3115 O O . ASN A 1 390 ? -81.187 -41.387 45.236 1.00 51.47 390 ASN A O 1
ATOM 3119 N N . SER A 1 391 ? -80.680 -42.250 43.228 1.00 50.09 391 SER A N 1
ATOM 3120 C CA . SER A 1 391 ? -79.230 -42.358 43.431 1.00 50.09 391 SER A CA 1
ATOM 3121 C C . SER A 1 391 ? -78.479 -41.025 43.292 1.00 50.09 391 SER A C 1
ATOM 3123 O O . SER A 1 391 ? -78.690 -40.276 42.337 1.00 50.09 391 SER A O 1
ATOM 3125 N N . LEU A 1 392 ? -77.505 -40.827 44.186 1.00 51.59 392 LEU A N 1
ATOM 3126 C CA . LEU A 1 392 ? -76.548 -39.710 44.281 1.00 51.59 392 LEU A CA 1
ATOM 3127 C C . LEU A 1 392 ? -75.734 -39.437 42.992 1.00 51.59 392 LEU A C 1
ATOM 3129 O O . LEU A 1 392 ? -75.120 -38.385 42.845 1.00 51.59 392 LEU A O 1
ATOM 3133 N N . ALA A 1 393 ? -75.736 -40.368 42.032 1.00 56.97 393 ALA A N 1
ATOM 3134 C CA . ALA A 1 393 ? -75.022 -40.235 40.761 1.00 56.97 393 ALA A CA 1
ATOM 3135 C C . ALA A 1 393 ? -75.515 -39.072 39.874 1.00 56.97 393 ALA A C 1
ATOM 3137 O O . ALA A 1 393 ? -74.750 -38.587 39.044 1.00 56.97 393 ALA A O 1
ATOM 3138 N N . GLN A 1 394 ? -76.767 -38.626 40.034 1.00 58.12 394 GLN A N 1
ATOM 3139 C CA . GLN A 1 394 ? -77.327 -37.529 39.235 1.00 58.12 394 GLN A CA 1
ATOM 3140 C C . GLN A 1 394 ? -76.769 -36.157 39.657 1.00 58.12 394 GLN A C 1
ATOM 3142 O O . GLN A 1 394 ? -76.526 -35.307 38.808 1.00 58.12 394 GLN A O 1
ATOM 3147 N N . GLU A 1 395 ? -76.533 -35.953 40.955 1.00 54.34 395 GLU A N 1
ATOM 3148 C CA . GLU A 1 395 ? -76.162 -34.653 41.539 1.00 54.34 395 GLU A CA 1
ATOM 3149 C C . GLU A 1 395 ? -74.676 -34.309 41.314 1.00 54.34 395 GLU A C 1
ATOM 3151 O O . GLU A 1 395 ? -74.308 -33.147 41.159 1.00 54.34 395 GLU A O 1
ATOM 3156 N N . LEU A 1 396 ? -73.817 -35.329 41.187 1.00 55.28 396 LEU A N 1
ATOM 3157 C CA . LEU A 1 396 ? -72.392 -35.162 40.871 1.00 55.28 396 LEU A CA 1
ATOM 3158 C C . LEU A 1 396 ? -72.111 -34.749 39.414 1.00 55.28 396 LEU A C 1
ATOM 3160 O O . LEU A 1 396 ? -71.005 -34.294 39.123 1.00 55.28 396 LEU A O 1
ATOM 3164 N N . HIS A 1 397 ? -73.068 -34.898 38.491 1.00 55.62 397 HIS A N 1
ATOM 3165 C CA . HIS A 1 397 ? -72.853 -34.522 37.088 1.00 55.62 397 HIS A CA 1
ATOM 3166 C C . HIS A 1 397 ? -72.931 -33.001 36.871 1.00 55.62 397 HIS A C 1
ATOM 3168 O O . HIS A 1 397 ? -72.135 -32.448 36.108 1.00 55.62 397 HIS A O 1
ATOM 3174 N N . ASP A 1 398 ? -73.828 -32.319 37.588 1.00 53.78 398 ASP A N 1
ATOM 3175 C CA . ASP A 1 398 ? -74.096 -30.888 37.396 1.00 53.78 398 ASP A CA 1
ATOM 3176 C C . ASP A 1 398 ? -72.952 -29.994 37.914 1.00 53.78 398 ASP A C 1
ATOM 3178 O O . ASP A 1 398 ? -72.666 -28.956 37.319 1.00 53.78 398 ASP A O 1
ATOM 3182 N N . MET A 1 399 ? -72.220 -30.418 38.956 1.00 53.50 399 MET A N 1
ATOM 3183 C CA . MET A 1 399 ? -71.034 -29.691 39.446 1.00 53.50 399 MET A CA 1
ATOM 3184 C C . MET A 1 399 ? -69.812 -29.792 38.520 1.00 53.50 399 MET A C 1
ATOM 3186 O O . MET A 1 399 ? -68.947 -28.917 38.559 1.00 53.50 399 MET A O 1
ATOM 3190 N N . SER A 1 400 ? -69.713 -30.831 37.682 1.00 54.09 400 SER A N 1
ATOM 3191 C CA . SER A 1 400 ? -68.568 -30.986 36.773 1.00 54.09 400 SER A CA 1
ATOM 3192 C C . SER A 1 400 ? -68.630 -29.998 35.604 1.00 54.09 400 SER A C 1
ATOM 3194 O O . SER A 1 400 ? -67.598 -29.470 35.200 1.00 54.09 400 SER A O 1
ATOM 3196 N N . GLN A 1 401 ? -69.826 -29.709 35.075 1.00 56.28 401 GLN A N 1
ATOM 3197 C CA . GLN A 1 401 ? -69.978 -28.842 33.896 1.00 56.28 401 GLN A CA 1
ATOM 3198 C C . GLN A 1 401 ? -69.690 -27.359 34.176 1.00 56.28 401 GLN A C 1
ATOM 3200 O O . GLN A 1 401 ? -69.303 -26.632 33.262 1.00 56.28 401 GLN A O 1
ATOM 3205 N N . SER A 1 402 ? -69.856 -26.884 35.417 1.00 56.41 402 SER A N 1
ATOM 3206 C CA . SER A 1 402 ? -69.605 -25.473 35.750 1.00 56.41 402 SER A CA 1
ATOM 3207 C C . SER A 1 402 ? -68.122 -25.092 35.756 1.00 56.41 402 SER A C 1
ATOM 3209 O O . SER A 1 402 ? -67.809 -23.921 35.552 1.00 56.41 402 SER A O 1
ATOM 3211 N N . GLN A 1 403 ? -67.221 -26.056 35.976 1.00 57.28 403 GLN A N 1
ATOM 3212 C CA . GLN A 1 403 ? -65.778 -25.811 36.071 1.00 57.28 403 GLN A CA 1
ATOM 3213 C C . GLN A 1 403 ? -65.120 -25.707 34.682 1.00 57.28 403 GLN A C 1
ATOM 3215 O O . GLN A 1 403 ? -64.336 -24.795 34.433 1.00 57.28 403 GLN A O 1
ATOM 3220 N N . ASP A 1 404 ? -65.499 -26.574 33.737 1.00 57.75 404 ASP A N 1
ATOM 3221 C CA . ASP A 1 404 ? -64.947 -26.559 32.371 1.00 57.75 404 ASP A CA 1
ATOM 3222 C C . ASP A 1 404 ? -65.305 -25.267 31.602 1.00 57.75 404 ASP A C 1
ATOM 3224 O O . ASP A 1 404 ? -64.565 -24.810 30.725 1.00 57.75 404 ASP A O 1
ATOM 3228 N N . ALA A 1 405 ? -66.435 -24.639 31.948 1.00 60.28 405 ALA A N 1
ATOM 3229 C CA . ALA A 1 405 ? -66.908 -23.411 31.315 1.00 60.28 405 ALA A CA 1
ATOM 3230 C C . ALA A 1 405 ? -66.056 -22.170 31.656 1.00 60.28 405 ALA A C 1
ATOM 3232 O O . ALA A 1 405 ? -65.928 -21.272 30.818 1.00 60.28 405 ALA A O 1
ATOM 3233 N N . THR A 1 406 ? -65.465 -22.096 32.856 1.00 61.91 406 THR A N 1
ATOM 3234 C CA . THR A 1 406 ? -64.656 -20.934 33.270 1.00 61.91 406 THR A CA 1
ATOM 3235 C C . THR A 1 406 ? -63.280 -20.931 32.615 1.00 61.91 406 THR A C 1
ATOM 3237 O O . THR A 1 406 ? -62.811 -19.884 32.159 1.00 61.91 406 THR A O 1
ATOM 3240 N N . ASP A 1 407 ? -62.664 -22.103 32.494 1.00 61.41 407 ASP A N 1
ATOM 3241 C CA . ASP A 1 407 ? -61.302 -22.238 31.972 1.00 61.41 407 ASP A CA 1
ATOM 3242 C C . ASP A 1 407 ? -61.276 -22.025 30.448 1.00 61.41 407 ASP A C 1
ATOM 3244 O O . ASP A 1 407 ? -60.397 -21.335 29.919 1.00 61.41 407 ASP A O 1
ATOM 3248 N N . ALA A 1 408 ? -62.313 -22.492 29.740 1.00 68.19 408 ALA A N 1
ATOM 3249 C CA . ALA A 1 408 ? -62.515 -22.210 28.318 1.00 68.19 408 ALA A CA 1
ATOM 3250 C C . ALA A 1 408 ? -62.690 -20.704 28.022 1.00 68.19 408 ALA A C 1
ATOM 3252 O O . ALA A 1 408 ? -62.172 -20.196 27.019 1.00 68.19 408 ALA A O 1
ATOM 3253 N N . ALA A 1 409 ? -63.385 -19.966 28.896 1.00 69.81 409 ALA A N 1
ATOM 3254 C CA . ALA A 1 409 ? -63.580 -18.524 28.747 1.00 69.81 409 ALA A CA 1
ATOM 3255 C C . ALA A 1 409 ? -62.271 -17.736 28.945 1.00 69.81 409 ALA A C 1
ATOM 3257 O O . ALA A 1 409 ? -61.976 -16.824 28.166 1.00 69.81 409 ALA A O 1
ATOM 3258 N N . MET A 1 410 ? -61.454 -18.113 29.936 1.00 74.06 410 MET A N 1
ATOM 3259 C CA . MET A 1 410 ? -60.150 -17.483 30.173 1.00 74.06 410 MET A CA 1
ATOM 3260 C C . MET A 1 410 ? -59.178 -17.729 29.011 1.00 74.06 410 MET A C 1
ATOM 3262 O O . MET A 1 410 ? -58.546 -16.783 28.535 1.00 74.06 410 MET A O 1
ATOM 3266 N N . LEU A 1 411 ? -59.106 -18.966 28.503 1.00 77.81 411 LEU A N 1
ATOM 3267 C CA . LEU A 1 411 ? -58.246 -19.312 27.368 1.00 77.81 411 LEU A CA 1
ATOM 3268 C C . LEU A 1 411 ? -58.637 -18.535 26.098 1.00 77.81 411 LEU A C 1
ATOM 3270 O O . LEU A 1 411 ? -57.771 -17.999 25.411 1.00 77.81 411 LEU A O 1
ATOM 3274 N N . THR A 1 412 ? -59.940 -18.394 25.836 1.00 77.94 412 THR A N 1
ATOM 3275 C CA . THR A 1 412 ? -60.461 -17.622 24.693 1.00 77.94 412 THR A CA 1
ATOM 3276 C C . THR A 1 412 ? -60.083 -16.137 24.782 1.00 77.94 412 THR A C 1
ATOM 3278 O O . THR A 1 412 ? -59.683 -15.542 23.780 1.00 77.94 412 THR A O 1
ATOM 3281 N N . SER A 1 413 ? -60.161 -15.542 25.978 1.00 78.62 413 SER A N 1
ATOM 3282 C CA . SER A 1 413 ? -59.765 -14.147 26.224 1.00 78.62 413 SER A CA 1
ATOM 3283 C C . SER A 1 413 ? -58.264 -13.921 25.985 1.00 78.62 413 SER A C 1
ATOM 3285 O O . SER A 1 413 ? -57.874 -12.978 25.294 1.00 78.62 413 SER A O 1
ATOM 3287 N N . LEU A 1 414 ? -57.419 -14.840 26.474 1.00 80.56 414 LEU A N 1
ATOM 3288 C CA . LEU A 1 414 ? -55.970 -14.810 26.253 1.00 80.56 414 LEU A CA 1
ATOM 3289 C C . LEU A 1 414 ? -55.626 -14.862 24.754 1.00 80.56 414 LEU A C 1
ATOM 3291 O O . LEU A 1 414 ? -54.822 -14.062 24.275 1.00 80.56 414 LEU A O 1
ATOM 3295 N N . THR A 1 415 ? -56.266 -15.766 24.002 1.00 84.25 415 THR A N 1
ATOM 3296 C CA . THR A 1 415 ? -56.054 -15.897 22.552 1.00 84.25 415 THR A CA 1
ATOM 3297 C C . THR A 1 415 ? -56.461 -14.630 21.797 1.00 84.25 415 THR A C 1
ATOM 3299 O O . THR A 1 415 ? -55.700 -14.160 20.954 1.00 84.25 415 THR A O 1
ATOM 3302 N N . GLN A 1 416 ? -57.613 -14.028 22.122 1.00 84.38 416 GLN A N 1
ATOM 3303 C CA . GLN A 1 416 ? -58.063 -12.786 21.475 1.00 84.38 416 GLN A CA 1
ATOM 3304 C C . GLN A 1 416 ? -57.102 -11.614 21.717 1.00 84.38 416 GLN A C 1
ATOM 3306 O O . GLN A 1 416 ? -56.827 -10.851 20.789 1.00 84.38 416 GLN A O 1
ATOM 3311 N N . LEU A 1 417 ? -56.551 -11.490 22.930 1.00 81.06 417 LEU A N 1
ATOM 3312 C CA . LEU A 1 417 ? -55.554 -10.464 23.247 1.00 81.06 417 LEU A CA 1
ATOM 3313 C C . LEU A 1 417 ? -54.265 -10.654 22.428 1.00 81.06 417 LEU A C 1
ATOM 3315 O O . LEU A 1 417 ? -53.714 -9.683 21.910 1.00 81.06 417 LEU A O 1
ATOM 3319 N N . GLN A 1 418 ? -53.809 -11.901 22.280 1.00 83.88 418 GLN A N 1
ATOM 3320 C CA . GLN A 1 418 ? -52.605 -12.233 21.520 1.00 83.88 418 GLN A CA 1
ATOM 3321 C C . GLN A 1 418 ? -52.766 -11.927 20.021 1.00 83.88 418 GLN A C 1
ATOM 3323 O O . GLN A 1 418 ? -51.874 -11.322 19.427 1.00 83.88 418 GLN A O 1
ATOM 3328 N N . THR A 1 419 ? -53.916 -12.260 19.421 1.00 84.12 419 THR A N 1
ATOM 3329 C CA . THR A 1 419 ? -54.220 -11.902 18.022 1.00 84.12 419 THR A CA 1
ATOM 3330 C C . THR A 1 419 ? -54.287 -10.386 17.828 1.00 84.12 419 THR A C 1
ATOM 3332 O O . THR A 1 419 ? -53.655 -9.863 16.915 1.00 84.12 419 THR A O 1
ATOM 3335 N N . ALA A 1 420 ? -54.963 -9.655 18.722 1.00 85.56 420 ALA A N 1
ATOM 3336 C CA . ALA A 1 420 ? -55.066 -8.197 18.629 1.00 85.56 420 ALA A CA 1
ATOM 3337 C C . ALA A 1 420 ? -53.704 -7.481 18.742 1.00 85.56 420 ALA A C 1
ATOM 3339 O O . ALA A 1 420 ? -53.511 -6.425 18.136 1.00 85.56 420 ALA A O 1
ATOM 3340 N N . TYR A 1 421 ? -52.755 -8.047 19.497 1.00 88.44 421 TYR A N 1
ATOM 3341 C CA . TYR A 1 421 ? -51.383 -7.539 19.564 1.00 88.44 421 TYR A CA 1
ATOM 3342 C C . TYR A 1 421 ? -50.626 -7.782 18.250 1.00 88.44 421 TYR A C 1
ATOM 3344 O O . TYR A 1 421 ? -50.003 -6.863 17.718 1.00 88.44 421 TYR A O 1
ATOM 3352 N N . GLN A 1 422 ? -50.736 -8.989 17.688 1.00 89.12 422 GLN A N 1
ATOM 3353 C CA . GLN A 1 422 ? -50.097 -9.353 16.422 1.00 89.12 422 GLN A CA 1
ATOM 3354 C C . GLN A 1 422 ? -50.613 -8.504 15.245 1.00 89.12 422 GLN A C 1
ATOM 3356 O O . GLN A 1 422 ? -49.808 -7.976 14.478 1.00 89.12 422 GLN A O 1
ATOM 3361 N N . ASP A 1 423 ? -51.928 -8.275 15.153 1.00 89.62 423 ASP A N 1
ATOM 3362 C CA . ASP A 1 423 ? -52.533 -7.399 14.137 1.00 89.62 423 ASP A CA 1
ATOM 3363 C C . ASP A 1 423 ? -51.977 -5.963 14.208 1.00 89.62 423 ASP A C 1
ATOM 3365 O O . ASP A 1 423 ? -51.752 -5.314 13.181 1.00 89.62 423 ASP A O 1
ATOM 3369 N N . LYS A 1 424 ? -51.720 -5.454 15.424 1.00 89.00 424 LYS A N 1
ATOM 3370 C CA . LYS A 1 424 ? -51.133 -4.121 15.640 1.00 89.00 424 LYS A CA 1
ATOM 3371 C C . LYS A 1 424 ? -49.662 -4.052 15.248 1.00 89.00 424 LYS A C 1
ATOM 3373 O O . LYS A 1 424 ? -49.216 -3.012 14.760 1.00 89.00 424 LYS A O 1
ATOM 3378 N N . GLU A 1 425 ? -48.915 -5.136 15.425 1.00 90.88 425 GLU A N 1
ATOM 3379 C CA . GLU A 1 425 ? -47.523 -5.221 14.988 1.00 90.88 425 GLU A CA 1
ATOM 3380 C C . GLU A 1 425 ? -47.417 -5.322 13.455 1.00 90.88 425 GLU A C 1
ATOM 3382 O O . GLU A 1 425 ? -46.625 -4.598 12.847 1.00 90.88 425 GLU A O 1
ATOM 3387 N N . GLU A 1 426 ? -48.294 -6.092 12.799 1.00 90.12 426 GLU A N 1
ATOM 3388 C CA . GLU A 1 426 ? -48.398 -6.118 11.332 1.00 90.12 426 GLU A CA 1
ATOM 3389 C C . GLU A 1 426 ? -48.792 -4.756 10.738 1.00 90.12 426 GLU A C 1
ATOM 3391 O O . GLU A 1 426 ? -48.217 -4.326 9.732 1.00 90.12 426 GLU A O 1
ATOM 3396 N N . GLU A 1 427 ? -49.737 -4.041 11.358 1.00 90.75 427 GLU A N 1
ATOM 3397 C CA . GLU A 1 427 ? -50.099 -2.676 10.959 1.00 90.75 427 GLU A CA 1
ATOM 3398 C C . GLU A 1 427 ? -48.902 -1.718 11.096 1.00 90.75 427 GLU A C 1
ATOM 3400 O O . GLU A 1 427 ? -48.643 -0.922 10.191 1.00 90.75 427 GLU A O 1
ATOM 3405 N N . ASN A 1 428 ? -48.110 -1.837 12.169 1.00 91.81 428 ASN A N 1
ATOM 3406 C CA . ASN A 1 428 ? -46.900 -1.037 12.376 1.00 91.81 428 ASN A CA 1
ATOM 3407 C C . ASN A 1 428 ? -45.837 -1.293 11.291 1.00 91.81 428 ASN A C 1
ATOM 3409 O O . ASN A 1 428 ? -45.254 -0.345 10.761 1.00 91.81 428 ASN A O 1
ATOM 3413 N N . VAL A 1 429 ? -45.618 -2.559 10.915 1.00 91.19 429 VAL A N 1
ATOM 3414 C CA . VAL A 1 429 ? -44.696 -2.940 9.830 1.00 91.19 429 VAL A CA 1
ATOM 3415 C C . VAL A 1 429 ? -45.180 -2.411 8.476 1.00 91.19 429 VAL A C 1
ATOM 3417 O O . VAL A 1 429 ? -44.381 -1.852 7.721 1.00 91.19 429 VAL A O 1
ATOM 3420 N N . ARG A 1 430 ? -46.484 -2.501 8.173 1.00 92.00 430 ARG A N 1
ATOM 3421 C CA . ARG A 1 430 ? -47.055 -1.924 6.939 1.00 92.00 430 ARG A CA 1
ATOM 3422 C C . ARG A 1 430 ? -46.934 -0.401 6.903 1.00 92.00 430 ARG A C 1
ATOM 3424 O O . ARG A 1 430 ? -46.590 0.143 5.857 1.00 92.00 430 ARG A O 1
ATOM 3431 N N . LEU A 1 431 ? -47.173 0.282 8.025 1.00 94.19 431 LEU A N 1
ATOM 3432 C CA . LEU A 1 431 ? -47.012 1.735 8.134 1.00 94.19 431 LEU A CA 1
ATOM 3433 C C . LEU A 1 431 ? -45.557 2.163 7.920 1.00 94.19 431 LEU A C 1
ATOM 3435 O O . LEU A 1 431 ? -45.325 3.104 7.166 1.00 94.19 431 LEU A O 1
ATOM 3439 N N . LYS A 1 432 ? -44.582 1.452 8.504 1.00 92.31 432 LYS A N 1
ATOM 3440 C CA . LYS A 1 432 ? -43.149 1.679 8.247 1.00 92.31 432 LYS A CA 1
ATOM 3441 C C . LYS A 1 432 ? -42.817 1.528 6.764 1.00 92.31 432 LYS A C 1
ATOM 3443 O O . LYS A 1 432 ? -42.334 2.476 6.163 1.00 92.31 432 LYS A O 1
ATOM 3448 N N . HIS A 1 433 ? -43.196 0.411 6.143 1.00 92.50 433 HIS A N 1
ATOM 3449 C CA . HIS A 1 433 ? -42.937 0.180 4.719 1.00 92.50 433 HIS A CA 1
ATOM 3450 C C . HIS A 1 433 ? -43.602 1.228 3.801 1.00 92.50 433 HIS A C 1
ATOM 3452 O O . HIS A 1 433 ? -43.023 1.640 2.795 1.00 92.50 433 HIS A O 1
ATOM 3458 N N . TYR A 1 434 ? -44.804 1.698 4.151 1.00 95.19 434 TYR A N 1
ATOM 3459 C CA . TYR A 1 434 ? -45.488 2.782 3.440 1.00 95.19 434 TYR A CA 1
ATOM 3460 C C . TYR A 1 434 ? -44.767 4.130 3.596 1.00 95.19 434 TYR A C 1
ATOM 3462 O O . TYR A 1 434 ? -44.599 4.849 2.610 1.00 95.19 434 TYR A O 1
ATOM 3470 N N . ILE A 1 435 ? -44.293 4.449 4.806 1.00 93.12 435 ILE A N 1
ATOM 3471 C CA . ILE A 1 435 ? -43.460 5.628 5.076 1.00 93.12 435 ILE A CA 1
ATOM 3472 C C . ILE A 1 435 ? -42.157 5.543 4.276 1.00 93.12 435 ILE A C 1
ATOM 3474 O O . ILE A 1 435 ? -41.852 6.488 3.558 1.00 93.12 435 ILE A O 1
ATOM 3478 N N . ASP A 1 436 ? -41.445 4.416 4.312 1.00 91.81 436 ASP A N 1
ATOM 3479 C CA . ASP A 1 436 ? -40.200 4.208 3.562 1.00 91.81 436 ASP A CA 1
ATOM 3480 C C . ASP A 1 436 ? -40.418 4.378 2.050 1.00 91.81 436 ASP A C 1
ATOM 3482 O O . ASP A 1 436 ? -39.633 5.041 1.375 1.00 91.81 436 ASP A O 1
ATOM 3486 N N . THR A 1 437 ? -41.530 3.854 1.520 1.00 92.31 437 THR A N 1
ATOM 3487 C CA . THR A 1 437 ? -41.906 3.997 0.103 1.00 92.31 437 THR A CA 1
ATOM 3488 C C . THR A 1 437 ? -42.186 5.457 -0.272 1.00 92.31 437 THR A C 1
ATOM 3490 O O . THR A 1 437 ? -41.781 5.908 -1.344 1.00 92.31 437 THR A O 1
ATOM 3493 N N . ILE A 1 438 ? -42.853 6.221 0.602 1.00 87.75 438 ILE A N 1
ATOM 3494 C CA . ILE A 1 438 ? -43.083 7.658 0.396 1.00 87.75 438 ILE A CA 1
ATOM 3495 C C . ILE A 1 438 ? -41.776 8.443 0.504 1.00 87.75 438 ILE A C 1
ATOM 3497 O O . ILE A 1 438 ? -41.510 9.280 -0.354 1.00 87.75 438 ILE A O 1
ATOM 3501 N N . LEU A 1 439 ? -40.957 8.181 1.524 1.00 90.75 439 LEU A N 1
ATOM 3502 C CA . LEU A 1 439 ? -39.680 8.860 1.730 1.00 90.75 439 LEU A CA 1
ATOM 3503 C C . LEU A 1 439 ? -38.741 8.627 0.546 1.00 90.75 439 LEU A C 1
ATOM 3505 O O . LEU A 1 439 ? -38.175 9.592 0.043 1.00 90.75 439 LEU A O 1
ATOM 3509 N N . LEU A 1 440 ? -38.642 7.393 0.046 1.00 90.88 440 LEU A N 1
ATOM 3510 C CA . LEU A 1 440 ? -37.853 7.063 -1.140 1.00 90.88 440 LEU A CA 1
ATOM 3511 C C . LEU A 1 440 ? -38.351 7.829 -2.377 1.00 90.88 440 LEU A C 1
ATOM 3513 O O . LEU A 1 440 ? -37.568 8.500 -3.042 1.00 90.88 440 LEU A O 1
ATOM 3517 N N . ASN A 1 441 ? -39.662 7.822 -2.631 1.00 88.88 441 ASN A N 1
ATOM 3518 C CA . ASN A 1 441 ? -40.267 8.535 -3.760 1.00 88.88 441 ASN A CA 1
ATOM 3519 C C . ASN A 1 441 ? -40.068 10.066 -3.664 1.00 88.88 441 ASN A C 1
ATOM 3521 O O . ASN A 1 441 ? -39.806 10.728 -4.671 1.00 88.88 441 ASN A O 1
ATOM 3525 N N . ILE A 1 442 ? -40.124 10.632 -2.452 1.00 87.50 442 ILE A N 1
ATOM 3526 C CA . ILE A 1 442 ? -39.811 12.045 -2.199 1.00 87.50 442 ILE A CA 1
ATOM 3527 C C . ILE A 1 442 ? -38.322 12.329 -2.436 1.00 87.50 442 ILE A C 1
ATOM 3529 O O . ILE A 1 442 ? -38.016 13.315 -3.099 1.00 87.50 442 ILE A O 1
ATOM 3533 N N . VAL A 1 443 ? -37.402 11.486 -1.957 1.00 84.50 443 VAL A N 1
ATOM 3534 C CA . VAL A 1 443 ? -35.954 11.630 -2.211 1.00 84.50 443 VAL A CA 1
ATOM 3535 C C . VAL A 1 443 ? -35.646 11.585 -3.712 1.00 84.50 443 VAL A C 1
ATOM 3537 O O . VAL A 1 443 ? -34.835 12.377 -4.187 1.00 84.50 443 VAL A O 1
ATOM 3540 N N . GLU A 1 444 ? -36.310 10.704 -4.462 1.00 85.81 444 GLU A N 1
ATOM 3541 C CA . GLU A 1 444 ? -36.106 10.539 -5.905 1.00 85.81 444 GLU A CA 1
ATOM 3542 C C . GLU A 1 444 ? -36.681 11.692 -6.746 1.00 85.81 444 GLU A C 1
ATOM 3544 O O . GLU A 1 444 ? -36.062 12.084 -7.735 1.00 85.81 444 GLU A O 1
ATOM 3549 N N . ASN A 1 445 ? -37.846 12.245 -6.379 1.00 84.56 445 ASN A N 1
ATOM 3550 C CA . ASN A 1 445 ? -38.583 13.185 -7.239 1.00 84.56 445 ASN A CA 1
ATOM 3551 C C . ASN A 1 445 ? -38.665 14.630 -6.708 1.00 84.56 445 ASN A C 1
ATOM 3553 O O . ASN A 1 445 ? -38.751 15.564 -7.507 1.00 84.56 445 ASN A O 1
ATOM 3557 N N . TYR A 1 446 ? -38.658 14.836 -5.385 1.00 86.19 446 TYR A N 1
ATOM 3558 C CA . TYR A 1 446 ? -38.866 16.141 -4.735 1.00 86.19 446 TYR A CA 1
ATOM 3559 C C . TYR A 1 446 ? -38.099 16.276 -3.394 1.00 86.19 446 TYR A C 1
ATOM 3561 O O . TYR A 1 446 ? -38.722 16.558 -2.361 1.00 86.19 446 TYR A O 1
ATOM 3569 N N . PRO A 1 447 ? -36.759 16.108 -3.366 1.00 82.25 447 PRO A N 1
ATOM 3570 C CA . PRO A 1 447 ? -35.970 16.067 -2.127 1.00 82.25 447 PRO A CA 1
ATOM 3571 C C . PRO A 1 447 ? -36.111 17.328 -1.255 1.00 82.25 447 PRO A C 1
ATOM 3573 O O . PRO A 1 447 ? -36.028 17.243 -0.031 1.00 82.25 447 PRO A O 1
ATOM 3576 N N . GLN A 1 448 ? -36.435 18.478 -1.855 1.00 80.44 448 GLN A N 1
ATOM 3577 C CA . GLN A 1 448 ? -36.706 19.741 -1.162 1.00 80.44 448 GLN A CA 1
ATOM 3578 C C . GLN A 1 448 ? -37.897 19.697 -0.182 1.00 80.44 448 GLN A C 1
ATOM 3580 O O . GLN A 1 448 ? -38.067 20.616 0.615 1.00 80.44 448 GLN A O 1
ATOM 3585 N N . LEU A 1 449 ? -38.741 18.656 -0.219 1.00 78.88 449 LEU A N 1
ATOM 3586 C CA . LEU A 1 449 ? -39.802 18.440 0.776 1.00 78.88 449 LEU A CA 1
ATOM 3587 C C . LEU A 1 449 ? -39.273 17.887 2.112 1.00 78.88 449 LEU A C 1
ATOM 3589 O O . LEU A 1 449 ? -39.972 17.987 3.118 1.00 78.88 449 LEU A O 1
ATOM 3593 N N . LEU A 1 450 ? -38.059 17.326 2.131 1.00 80.62 450 LEU A N 1
ATOM 3594 C CA . LEU A 1 450 ? -37.374 16.854 3.342 1.00 80.62 450 LEU A CA 1
ATOM 3595 C C . LEU A 1 450 ? -36.406 17.902 3.916 1.00 80.62 450 LEU A C 1
ATOM 3597 O O . LEU A 1 450 ? -35.856 17.708 5.000 1.00 80.62 450 LEU A O 1
ATOM 3601 N N . GLU A 1 451 ? -36.217 19.031 3.226 1.00 78.31 451 GLU A N 1
ATOM 3602 C CA . GLU A 1 451 ? -35.457 20.167 3.743 1.00 78.31 451 GLU A CA 1
ATOM 3603 C C . GLU A 1 451 ? -36.215 20.833 4.896 1.00 78.31 451 GLU A C 1
ATOM 3605 O O . GLU A 1 451 ? -37.069 21.708 4.712 1.00 78.31 451 GLU A O 1
ATOM 3610 N N . VAL A 1 452 ? -35.858 20.455 6.125 1.00 61.44 452 VAL A N 1
ATOM 3611 C CA . VAL A 1 452 ? -36.246 21.210 7.315 1.00 61.44 452 VAL A CA 1
ATOM 3612 C C . VAL A 1 452 ? -35.585 22.582 7.229 1.00 61.44 452 VAL A C 1
ATOM 3614 O O . VAL A 1 452 ? -34.418 22.756 7.581 1.00 61.44 452 VAL A O 1
ATOM 3617 N N . LYS A 1 453 ? -36.339 23.592 6.780 1.00 61.53 453 LYS A N 1
ATOM 3618 C CA . LYS A 1 453 ? -35.942 24.986 6.978 1.00 61.53 453 LYS A CA 1
ATOM 3619 C C . LYS A 1 453 ? -35.770 25.204 8.473 1.00 61.53 453 LYS A C 1
ATOM 3621 O O . LYS A 1 453 ? -36.756 25.207 9.209 1.00 61.53 453 LYS A O 1
ATOM 3626 N N . CYS A 1 454 ? -34.528 25.419 8.898 1.00 53.94 454 CYS A N 1
ATOM 3627 C CA . CYS A 1 454 ? -34.192 25.877 10.238 1.00 53.94 454 CYS A CA 1
ATOM 3628 C C . CYS A 1 454 ? -34.768 27.281 10.460 1.00 53.94 454 CYS A C 1
ATOM 3630 O O . CYS A 1 454 ? -34.058 28.283 10.399 1.00 53.94 454 CYS A O 1
ATOM 3632 N N . ASN A 1 455 ? -36.071 27.347 10.733 1.00 49.72 455 ASN A N 1
ATOM 3633 C CA . ASN A 1 455 ? -36.683 28.478 11.399 1.00 49.72 455 ASN A CA 1
ATOM 3634 C C . ASN A 1 455 ? -36.076 28.519 12.800 1.00 49.72 455 ASN A C 1
ATOM 3636 O O . ASN A 1 455 ? -36.519 27.816 13.706 1.00 49.72 455 ASN A O 1
ATOM 3640 N N . SER A 1 456 ? -35.029 29.326 12.946 1.00 53.41 456 SER A N 1
ATOM 3641 C CA . SER A 1 456 ? -34.388 29.672 14.206 1.00 53.41 456 SER A CA 1
ATOM 3642 C C . SER A 1 456 ? -35.365 30.446 15.094 1.00 53.41 456 SER A C 1
ATOM 3644 O O . SER A 1 456 ? -35.303 31.667 15.226 1.00 53.41 456 SER A O 1
ATOM 3646 N N . VAL A 1 457 ? -36.295 29.713 15.704 1.00 51.56 457 VAL A N 1
ATOM 3647 C CA . VAL A 1 457 ? -37.212 30.217 16.721 1.00 51.56 457 VAL A CA 1
ATOM 3648 C C . VAL A 1 457 ? -36.592 29.928 18.079 1.00 51.56 457 VAL A C 1
ATOM 3650 O O . VAL A 1 457 ? -36.712 28.846 18.644 1.00 51.56 457 VAL A O 1
ATOM 3653 N N . SER A 1 458 ? -35.892 30.939 18.577 1.00 50.41 458 SER A N 1
ATOM 3654 C CA . SER A 1 458 ? -35.667 31.139 20.003 1.00 50.41 458 SER A CA 1
ATOM 3655 C C . SER A 1 458 ? -36.998 31.190 20.773 1.00 50.41 458 SER A C 1
ATOM 3657 O O . SER A 1 458 ? -38.035 31.525 20.201 1.00 50.41 458 SER A O 1
ATOM 3659 N N . ASN A 1 459 ? -36.918 30.944 22.090 1.00 44.53 459 ASN A N 1
ATOM 3660 C CA . ASN A 1 459 ? -38.006 30.728 23.068 1.00 44.53 459 ASN A CA 1
ATOM 3661 C C . ASN A 1 459 ? -38.430 29.245 23.149 1.00 44.53 459 ASN A C 1
ATOM 3663 O O . ASN A 1 459 ? -38.786 28.657 22.139 1.00 44.53 459 ASN A O 1
ATOM 3667 N N . GLY A 1 460 ? -38.460 28.580 24.305 1.00 44.16 460 GLY A N 1
ATOM 3668 C CA . GLY A 1 460 ? -38.301 29.035 25.692 1.00 44.16 460 GLY A CA 1
ATOM 3669 C C . GLY A 1 460 ? -39.338 28.349 26.597 1.00 44.16 460 GLY A C 1
ATOM 3670 O O . GLY A 1 460 ? -40.338 27.862 26.086 1.00 44.16 460 GLY A O 1
ATOM 3671 N N . LEU A 1 461 ? -39.126 28.404 27.921 1.00 45.78 461 LEU A N 1
ATOM 3672 C CA . LEU A 1 461 ? -40.017 27.946 29.012 1.00 45.78 461 LEU A CA 1
ATOM 3673 C C . LEU A 1 461 ? -40.038 26.439 29.351 1.00 45.78 461 LEU A C 1
ATOM 3675 O O . LEU A 1 461 ? -40.664 25.629 28.681 1.00 45.78 461 LEU A O 1
ATOM 367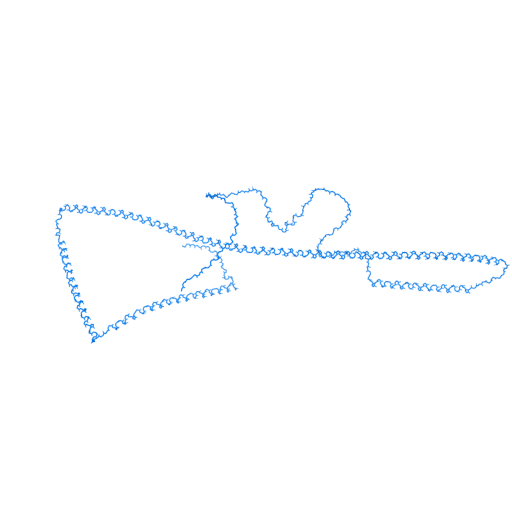9 N N . ASN A 1 462 ? -39.447 26.139 30.512 1.00 44.09 462 ASN A N 1
ATOM 3680 C CA . ASN A 1 462 ? -40.093 25.517 31.677 1.00 44.09 462 ASN A CA 1
ATOM 3681 C C . ASN A 1 462 ? -41.191 24.454 31.445 1.00 44.09 462 ASN A C 1
ATOM 3683 O O . ASN A 1 462 ? -42.366 24.808 31.301 1.00 44.09 462 ASN A O 1
ATOM 3687 N N . GLN A 1 463 ? -40.858 23.193 31.730 1.00 38.00 463 GLN A N 1
ATOM 3688 C CA . GLN A 1 463 ? -41.274 22.578 33.002 1.00 38.00 463 GLN A CA 1
ATOM 3689 C C . GLN A 1 463 ? -40.329 21.444 33.409 1.00 38.00 463 GLN A C 1
ATOM 3691 O O . GLN A 1 463 ? -39.791 20.797 32.486 1.00 38.00 463 GLN A O 1
#

pLDDT: mean 73.59, std 23.64, range [29.48, 98.88]

Mean predicted aligned error: 23.88 Å

Foldseek 3Di:
DDDDDDDDPDDDDPDDDDDDDDDDDDDDDDDPDDPDDDDDDDDDDPPDDDPDDPVRVVVPPPDDDDDDDDDDDDDDDDDDDDDDDDDDDDDDDDDDDDDDDDDPDDPVVVVVVVVVVVVVVVVVVVVVVVVVVVVVVVVVVVVVDDDDDDDDDPPVVVVVVVVVVVVVVVVVVVVVVVVVVVVVVVVVVVVVVVVVVVVVVVVVVVVVVVVVVVVVVVVVVVVVVVVVVVVVVVVVVVVVVVVVVVVVVVVVVVVVVVVVVVVVVVVVVVVVVVVVVVVVVVVVVVVVVVVVVVVVVVVVVVVVVVVVVVVVVVVVVVVVVVVVVVVCVVVPPPDPPPDVVVVVVVVVVVVVVVVVVVVVVVVVVVVVVVVVVVVVVVVVVVDVVVDDDDDPVVVVVVVVVVVVVVVVVVVVVVVVVVVVVVVVVVVVVVVVVVVVVVCVVCVVPPVVVVPPDPPVDDDDDDD

Secondary structure (DSSP, 8-state):
---------------------------------------------TT------HHHHHHSSS--------------------------------------------HHHHHHHHHHHHHHHHHHHHHHHHHHHHHHHHHHHHHTS-PPPP---TTHHHHHHHHHHHHHHHHHHHHHHHHHHHHHHHHHHHHHHHHHHHHHHHHHHHHHHHHHHHHHHHHHHHHHHHHHHHHHHHHHHHHHHHHHHHHHHHHHHHHHHHHHHHHHHHHHHHHHHHHHHHHHHHHHHHHHHHHHHHHHHHHHHHHHHHHHHHHHHHHHHHHHHHHHHHHHHHT-S------HHHHHHHHHHHHHHHHHHHHHHHHHHHHHHHHHHHHHHHHHHHHHHSS-S--TTTHHHHHHHHHHHHHHHHHHHHHHHHHHHHHHHHHHHHHHHHHHHHHHHHHHH-GGGS-------------

InterPro domains:
  IPR019018 Rab-binding domain FIP-RBD [PF09457] (416-453)
  IPR019018 Rab-binding domain FIP-RBD [PS51511] (391-453)
  IPR037245 FIP-RBD, C-terminal domain superfamily [SSF144270] (406-453)
  IPR051977 Rab11-interacting regulator of endocytosis and ciliogenesis [PTHR15726] (158-453)
  IPR057316 Rab11-FIP3/4 domain [PF25450] (186-300)

Organism: NCBI:txid330878